Protein AF-0000000069063493 (afdb_homodimer)

Radius of gyration: 26.09 Å; Cα contacts (8 Å, |Δi|>4): 692; chains: 2; bounding box: 60×79×57 Å

Structure (mmCIF, N/CA/C/O backbone):
data_AF-0000000069063493-model_v1
#
loop_
_entity.id
_entity.type
_entity.pdbx_description
1 polymer 'Uncharacterized protein'
#
loop_
_atom_site.group_PDB
_atom_site.id
_atom_site.type_symbol
_atom_site.label_atom_id
_atom_site.label_alt_id
_atom_site.label_comp_id
_atom_site.label_asym_id
_atom_site.label_entity_id
_atom_site.label_seq_id
_atom_site.pdbx_PDB_ins_code
_atom_site.Cartn_x
_atom_site.Cartn_y
_atom_site.Cartn_z
_atom_site.occupancy
_atom_site.B_iso_or_equiv
_atom_site.auth_seq_id
_atom_site.auth_comp_id
_atom_site.auth_asym_id
_atom_site.auth_atom_id
_atom_site.pdbx_PDB_model_num
ATOM 1 N N . MET A 1 1 ? 38.938 40.188 17.812 1 35 1 MET A N 1
ATOM 2 C CA . MET A 1 1 ? 37.75 40.531 17.031 1 35 1 MET A CA 1
ATOM 3 C C . MET A 1 1 ? 36.688 39.469 17.188 1 35 1 MET A C 1
ATOM 5 O O . MET A 1 1 ? 36.875 38.312 16.844 1 35 1 MET A O 1
ATOM 9 N N . LEU A 1 2 ? 35.719 39.688 18.172 1 33.03 2 LEU A N 1
ATOM 10 C CA . LEU A 1 2 ? 34.594 38.875 18.656 1 33.03 2 LEU A CA 1
ATOM 11 C C . LEU A 1 2 ? 33.531 38.688 17.578 1 33.03 2 LEU A C 1
ATOM 13 O O . LEU A 1 2 ? 32.906 39.656 17.156 1 33.03 2 LEU A O 1
ATOM 17 N N . LEU A 1 3 ? 33.688 37.75 16.641 1 34.69 3 LEU A N 1
ATOM 18 C CA . LEU A 1 3 ? 32.688 37.406 15.641 1 34.69 3 LEU A CA 1
ATOM 19 C C . LEU A 1 3 ? 31.344 37.094 16.297 1 34.69 3 LEU A C 1
ATOM 21 O O . LEU A 1 3 ? 31.219 36.094 17.016 1 34.69 3 LEU A O 1
ATOM 25 N N . LEU A 1 4 ? 30.625 38.156 16.656 1 36.97 4 LEU A N 1
ATOM 26 C CA . LEU A 1 4 ? 29.25 38.031 17.094 1 36.97 4 LEU A CA 1
ATOM 27 C C . LEU A 1 4 ? 28.391 37.375 16.016 1 36.97 4 LEU A C 1
ATOM 29 O O . LEU A 1 4 ? 28.203 37.938 14.938 1 36.97 4 LEU A O 1
ATOM 33 N N . ALA A 1 5 ? 28.359 36.062 15.961 1 37.31 5 ALA A N 1
ATOM 34 C CA . ALA A 1 5 ? 27.406 35.281 15.164 1 37.31 5 ALA A CA 1
ATOM 35 C C . ALA A 1 5 ? 25.969 35.719 15.461 1 37.31 5 ALA A C 1
ATOM 37 O O . ALA A 1 5 ? 25.469 35.5 16.562 1 37.31 5 ALA A O 1
ATOM 38 N N . PHE A 1 6 ? 25.484 36.719 14.75 1 33.81 6 PHE A N 1
ATOM 39 C CA . PHE A 1 6 ? 24.078 37.062 14.758 1 33.81 6 PHE A CA 1
ATOM 40 C C . PHE A 1 6 ? 23.219 35.906 14.281 1 33.81 6 PHE A C 1
ATOM 42 O O . PHE A 1 6 ? 23.297 35.5 13.125 1 33.81 6 PHE A O 1
ATOM 49 N N . VAL A 1 7 ? 22.844 35.062 15.164 1 34.62 7 VAL A N 1
ATOM 50 C CA . VAL A 1 7 ? 21.781 34.094 14.922 1 34.62 7 VAL A CA 1
ATOM 51 C C . VAL A 1 7 ? 20.484 34.844 14.57 1 34.62 7 VAL A C 1
ATOM 53 O O . VAL A 1 7 ? 19.922 35.531 15.414 1 34.62 7 VAL A O 1
ATOM 56 N N . VAL A 1 8 ? 20.375 35.312 13.344 1 33.19 8 VAL A N 1
ATOM 57 C CA . VAL A 1 8 ? 19.094 35.812 12.875 1 33.19 8 VAL A CA 1
ATOM 58 C C . VAL A 1 8 ? 18 34.812 13.164 1 33.19 8 VAL A C 1
ATOM 60 O O . VAL A 1 8 ? 18.016 33.688 12.625 1 33.19 8 VAL A O 1
ATOM 63 N N . GLY A 1 9 ? 17.5 34.781 14.312 1 32.5 9 GLY A N 1
ATOM 64 C CA . GLY A 1 9 ? 16.25 34.094 14.531 1 32.5 9 GLY A CA 1
ATOM 65 C C . GLY A 1 9 ? 15.227 34.312 13.43 1 32.5 9 GLY A C 1
ATOM 66 O O . GLY A 1 9 ? 14.859 35.438 13.148 1 32.5 9 GLY A O 1
ATOM 67 N N . PHE A 1 10 ? 15.344 33.594 12.344 1 37.69 10 PHE A N 1
ATOM 68 C CA . PHE A 1 10 ? 14.219 33.594 11.414 1 37.69 10 PHE A CA 1
ATOM 69 C C . PHE A 1 10 ? 12.898 33.656 12.172 1 37.69 10 PHE A C 1
ATOM 71 O O . PHE A 1 10 ? 12.523 32.719 12.883 1 37.69 10 PHE A O 1
ATOM 78 N N . ALA A 1 11 ? 12.539 34.844 12.586 1 37.94 11 ALA A N 1
ATOM 79 C CA . ALA A 1 11 ? 11.188 35.062 13.086 1 37.94 11 ALA A CA 1
ATOM 80 C C . ALA A 1 11 ? 10.141 34.531 12.109 1 37.94 11 ALA A C 1
ATOM 82 O O . ALA A 1 11 ? 9.906 35.125 11.055 1 37.94 11 ALA A O 1
ATOM 83 N N . ALA A 1 12 ? 10.016 33.312 11.891 1 44.34 12 ALA A N 1
ATOM 84 C CA . ALA A 1 12 ? 8.789 32.844 11.242 1 44.34 12 ALA A CA 1
ATOM 85 C C . ALA A 1 12 ? 7.574 33.625 11.75 1 44.34 12 ALA A C 1
ATOM 87 O O . ALA A 1 12 ? 7.305 33.656 12.953 1 44.34 12 ALA A O 1
ATOM 88 N N . VAL A 1 13 ? 7.277 34.781 11.227 1 45.31 13 VAL A N 1
ATOM 89 C CA . VAL A 1 13 ? 6.02 35.469 11.516 1 45.31 13 VAL A CA 1
ATOM 90 C C . VAL A 1 13 ? 4.91 34.438 11.742 1 45.31 13 VAL A C 1
ATOM 92 O O . VAL A 1 13 ? 4.461 33.781 10.797 1 45.31 13 VAL A O 1
ATOM 95 N N . SER A 1 14 ? 5.016 33.625 12.773 1 55.97 14 SER A N 1
ATOM 96 C CA . SER A 1 14 ? 3.914 32.75 13.203 1 55.97 14 SER A CA 1
ATOM 97 C C . SER A 1 14 ? 2.652 33.562 13.469 1 55.97 14 SER A C 1
ATOM 99 O O . SER A 1 14 ? 2.66 34.469 14.305 1 55.97 14 SER A O 1
ATOM 101 N N . ALA A 1 15 ? 1.809 33.906 12.414 1 64.81 15 ALA A N 1
ATOM 102 C CA . ALA A 1 15 ? 0.524 34.562 12.711 1 64.81 15 ALA A CA 1
ATOM 103 C C . ALA A 1 15 ? -0.096 33.969 13.969 1 64.81 15 ALA A C 1
ATOM 105 O O . ALA A 1 15 ? -0.149 32.75 14.133 1 64.81 15 ALA A O 1
ATOM 106 N N . GLU A 1 16 ? -0.109 34.812 14.977 1 78.75 16 GLU A N 1
ATOM 107 C CA . GLU A 1 16 ? -0.786 34.406 16.203 1 78.75 16 GLU A CA 1
ATOM 108 C C . GLU A 1 16 ? -2.279 34.719 16.141 1 78.75 16 GLU A C 1
ATOM 110 O O . GLU A 1 16 ? -2.68 35.812 15.766 1 78.75 16 GLU A O 1
ATOM 115 N N . PRO A 1 17 ? -3.029 33.656 16.375 1 87.69 17 PRO A N 1
ATOM 116 C CA . PRO A 1 17 ? -4.477 33.906 16.344 1 87.69 17 PRO A CA 1
ATOM 117 C C . PRO A 1 17 ? -4.922 35 17.312 1 87.69 17 PRO A C 1
ATOM 119 O O . PRO A 1 17 ? -4.211 35.281 18.281 1 87.69 17 PRO A O 1
ATOM 122 N N . SER A 1 18 ? -5.961 35.625 17.031 1 91.38 18 SER A N 1
ATOM 123 C CA . SER A 1 18 ? -6.566 36.625 17.922 1 91.38 18 SER A CA 1
ATOM 124 C C . SER A 1 18 ? -6.926 36 19.266 1 91.38 18 SER A C 1
ATOM 126 O O . SER A 1 18 ? -6.938 34.781 19.406 1 91.38 18 SER A O 1
ATOM 128 N N . GLN A 1 19 ? -7.234 36.844 20.266 1 93.19 19 GLN A N 1
ATOM 129 C CA . GLN A 1 19 ? -7.637 36.344 21.578 1 93.19 19 GLN A CA 1
ATOM 130 C C . GLN A 1 19 ? -8.93 35.531 21.5 1 93.19 19 GLN A C 1
ATOM 132 O O . GLN A 1 19 ? -9.07 34.531 22.172 1 93.19 19 GLN A O 1
ATOM 137 N N . ILE A 1 20 ? -9.82 35.969 20.672 1 94.94 20 ILE A N 1
ATOM 138 C CA . ILE A 1 20 ? -11.094 35.281 20.469 1 94.94 20 ILE A CA 1
ATOM 139 C C . ILE A 1 20 ? -10.836 33.875 19.922 1 94.94 20 ILE A C 1
ATOM 141 O O . ILE A 1 20 ? -11.43 32.906 20.406 1 94.94 20 ILE A O 1
ATOM 145 N N . CYS A 1 21 ? -9.961 33.781 19.062 1 96.94 21 CYS A N 1
ATOM 146 C CA . CYS A 1 21 ? -9.656 32.469 18.453 1 96.94 21 CYS A CA 1
ATOM 147 C C . CYS A 1 21 ? -8.914 31.578 19.422 1 96.94 21 CYS A C 1
ATOM 149 O O . CYS A 1 21 ? -9.164 30.375 19.484 1 96.94 21 CYS A O 1
ATOM 151 N N . ARG A 1 22 ? -8.062 32.156 20.219 1 96 22 ARG A N 1
ATOM 152 C CA . ARG A 1 22 ? -7.355 31.359 21.234 1 96 22 ARG A CA 1
ATOM 153 C C . ARG A 1 22 ? -8.328 30.75 22.234 1 96 22 ARG A C 1
ATOM 155 O O . ARG A 1 22 ? -8.188 29.578 22.594 1 96 22 ARG A O 1
ATOM 162 N N . GLU A 1 23 ? -9.258 31.531 22.641 1 96.31 23 GLU A N 1
ATOM 163 C CA . GLU A 1 23 ? -10.266 31.047 23.578 1 96.31 23 GLU A CA 1
ATOM 164 C C . GLU A 1 23 ? -11.141 29.969 22.953 1 96.31 23 GLU A C 1
ATOM 166 O O . GLU A 1 23 ? -11.445 28.969 23.594 1 96.31 23 GLU A O 1
ATOM 171 N N . ALA A 1 24 ? -11.492 30.141 21.703 1 97.62 24 ALA A N 1
ATOM 172 C CA . ALA A 1 24 ? -12.297 29.172 20.984 1 97.62 24 ALA A CA 1
ATOM 173 C C . ALA A 1 24 ? -11.555 27.844 20.844 1 97.62 24 ALA A C 1
ATOM 175 O O . ALA A 1 24 ? -12.141 26.766 21.016 1 97.62 24 ALA A O 1
ATOM 176 N N . PHE A 1 25 ? -10.273 27.953 20.547 1 97.69 25 PHE A N 1
ATOM 177 C CA . PHE A 1 25 ? -9.453 26.75 20.391 1 97.69 25 PHE A CA 1
ATOM 178 C C . PHE A 1 25 ? -9.359 25.984 21.719 1 97.69 25 PHE A C 1
ATOM 180 O O . PHE A 1 25 ? -9.508 24.766 21.734 1 97.69 25 PHE A O 1
ATOM 187 N N . TYR A 1 26 ? -9.141 26.734 22.75 1 96.19 26 TYR A N 1
ATOM 188 C CA . TYR A 1 26 ? -9.055 26.125 24.078 1 96.19 26 TYR A CA 1
ATOM 189 C C . TYR A 1 26 ? -10.352 25.406 24.422 1 96.19 26 TYR A C 1
ATOM 191 O O . TYR A 1 26 ? -10.32 24.266 24.875 1 96.19 26 TYR A O 1
ATOM 199 N N . LYS A 1 27 ? -11.445 26 24.172 1 95.62 27 LYS A N 1
ATOM 200 C CA . LYS A 1 27 ? -12.75 25.438 24.484 1 95.62 27 LYS A CA 1
ATOM 201 C C . LYS A 1 27 ? -13.016 24.172 23.672 1 95.62 27 LYS A C 1
ATOM 203 O O . LYS A 1 27 ? -13.703 23.25 24.141 1 95.62 27 LYS A O 1
ATOM 208 N N . SER A 1 28 ? -12.453 24.125 22.5 1 96.94 28 SER A N 1
ATOM 209 C CA . SER A 1 28 ? -12.688 22.984 21.609 1 96.94 28 SER A CA 1
ATOM 210 C C . SER A 1 28 ? -11.688 21.859 21.875 1 96.94 28 SER A C 1
ATOM 212 O O . SER A 1 28 ? -11.719 20.828 21.188 1 96.94 28 SER A O 1
ATOM 214 N N . GLY A 1 29 ? -10.719 22.109 22.766 1 97 29 GLY A N 1
ATOM 215 C CA . GLY A 1 29 ? -9.797 21.062 23.172 1 97 29 GLY A CA 1
ATOM 216 C C . GLY A 1 29 ? -8.602 20.922 22.25 1 97 29 GLY A C 1
ATOM 217 O O . GLY A 1 29 ? -7.93 19.891 22.234 1 97 29 GLY A O 1
ATOM 218 N N . LEU A 1 30 ? -8.375 21.938 21.438 1 98.19 30 LEU A N 1
ATOM 219 C CA . LEU A 1 30 ? -7.211 21.891 20.562 1 98.19 30 LEU A CA 1
ATOM 220 C C . LEU A 1 30 ? -5.918 21.984 21.359 1 98.19 30 LEU A C 1
ATOM 222 O O . LEU A 1 30 ? -5.863 22.688 22.375 1 98.19 30 LEU A O 1
ATOM 226 N N . SER A 1 31 ? -4.965 21.297 20.891 1 97.06 31 SER A N 1
ATOM 227 C CA . SER A 1 31 ? -3.65 21.359 21.516 1 97.06 31 SER A CA 1
ATOM 228 C C . SER A 1 31 ? -2.961 22.688 21.234 1 97.06 31 SER A C 1
ATOM 230 O O . SER A 1 31 ? -3.398 23.453 20.359 1 97.06 31 SER A O 1
ATOM 232 N N . THR A 1 32 ? -1.805 22.922 21.953 1 93.81 32 THR A N 1
ATOM 233 C CA . THR A 1 32 ? -1.062 24.156 21.781 1 93.81 32 THR A CA 1
ATOM 234 C C . THR A 1 32 ? -0.33 24.188 20.438 1 93.81 32 THR A C 1
ATOM 236 O O . THR A 1 32 ? -0.054 25.25 19.891 1 93.81 32 THR A O 1
ATOM 239 N N . ASN A 1 33 ? -0.008 23.031 19.953 1 93.62 33 ASN A N 1
ATOM 240 C CA . ASN A 1 33 ? 0.68 22.953 18.672 1 93.62 33 ASN A CA 1
ATOM 241 C C . ASN A 1 33 ? -0.265 22.5 17.547 1 93.62 33 ASN A C 1
ATOM 243 O O . ASN A 1 33 ? 0.131 21.75 16.656 1 93.62 33 ASN A O 1
ATOM 247 N N . TYR A 1 34 ? -1.553 22.984 17.578 1 95.94 34 TYR A N 1
ATOM 248 C CA . TYR A 1 34 ? -2.592 22.578 16.641 1 95.94 34 TYR A CA 1
ATOM 249 C C . TYR A 1 34 ? -2.174 22.859 15.211 1 95.94 34 TYR A C 1
ATOM 251 O O . TYR A 1 34 ? -2.508 22.109 14.297 1 95.94 34 TYR A O 1
ATOM 259 N N . ASN A 1 35 ? -1.513 23.953 14.992 1 94.56 35 ASN A N 1
ATOM 260 C CA . ASN A 1 35 ? -1.117 24.297 13.633 1 94.56 35 ASN A CA 1
ATOM 261 C C . ASN A 1 35 ? -0.173 23.266 13.039 1 94.56 35 ASN A C 1
ATOM 263 O O . ASN A 1 35 ? -0.321 22.875 11.875 1 94.56 35 ASN A O 1
ATOM 267 N N . GLU A 1 36 ? 0.731 22.719 13.852 1 92.56 36 GLU A N 1
ATOM 268 C CA . GLU A 1 36 ? 1.659 21.672 13.43 1 92.56 36 GLU A CA 1
ATOM 269 C C . GLU A 1 36 ? 0.93 20.359 13.172 1 92.56 36 GLU A C 1
ATOM 271 O O . GLU A 1 36 ? 1.123 19.734 12.133 1 92.56 36 GLU A O 1
ATOM 276 N N . THR A 1 37 ? 0.041 19.938 14.109 1 94.94 37 THR A N 1
ATOM 277 C CA . THR A 1 37 ? -0.648 18.656 14.008 1 94.94 37 THR A CA 1
ATOM 278 C C . THR A 1 37 ? -1.627 18.672 12.836 1 94.94 37 THR A C 1
ATOM 280 O O . THR A 1 37 ? -1.717 17.688 12.094 1 94.94 37 THR A O 1
ATOM 283 N N . ILE A 1 38 ? -2.236 19.766 12.602 1 97.06 38 ILE A N 1
ATOM 284 C CA . ILE A 1 38 ? -3.172 19.891 11.492 1 97.06 38 ILE A CA 1
ATOM 285 C C . ILE A 1 38 ? -2.402 19.922 10.172 1 97.06 38 ILE A C 1
ATOM 287 O O . ILE A 1 38 ? -2.766 19.25 9.211 1 97.06 38 ILE A O 1
ATOM 291 N N . ALA A 1 39 ? -1.322 20.641 10.148 1 95.31 39 ALA A N 1
ATOM 292 C CA . ALA A 1 39 ? -0.501 20.703 8.945 1 95.31 39 ALA A CA 1
ATOM 293 C C . ALA A 1 39 ? 0.005 19.312 8.562 1 95.31 39 ALA A C 1
ATOM 295 O O . ALA A 1 39 ? -0.009 18.938 7.383 1 95.31 39 ALA A O 1
ATOM 296 N N . HIS A 1 40 ? 0.405 18.594 9.516 1 94.56 40 HIS A N 1
ATOM 297 C CA . HIS A 1 40 ? 0.868 17.234 9.258 1 94.56 40 HIS A CA 1
ATOM 298 C C . HIS A 1 40 ? -0.226 16.391 8.602 1 94.56 40 HIS A C 1
ATOM 300 O O . HIS A 1 40 ? 0.04 15.641 7.66 1 94.56 40 HIS A O 1
ATOM 306 N N . ALA A 1 41 ? -1.438 16.594 9.039 1 96.94 41 ALA A N 1
ATOM 307 C CA . ALA A 1 41 ? -2.557 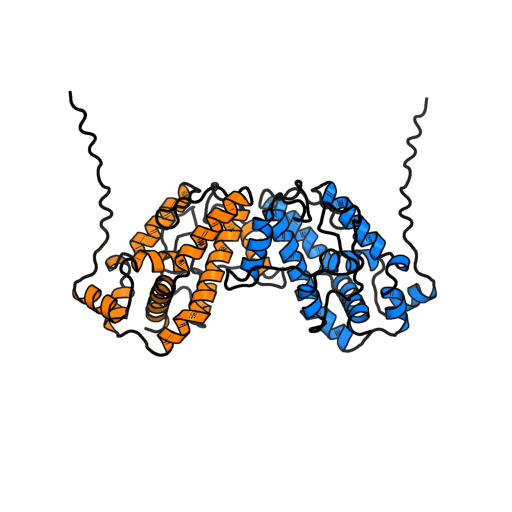15.773 8.578 1 96.94 41 ALA A CA 1
ATOM 308 C C . ALA A 1 41 ? -2.986 16.172 7.168 1 96.94 41 ALA A C 1
ATOM 310 O O . ALA A 1 41 ? -3.52 15.359 6.414 1 96.94 41 ALA A O 1
ATOM 311 N N . VAL A 1 42 ? -2.707 17.438 6.805 1 97.56 42 VAL A N 1
ATOM 312 C CA . VAL A 1 42 ? -3.414 17.859 5.598 1 97.56 42 VAL A CA 1
ATOM 313 C C . VAL A 1 42 ? -2.406 18.219 4.504 1 97.56 42 VAL A C 1
ATOM 315 O O . VAL A 1 42 ? -2.783 18.438 3.352 1 97.56 42 VAL A O 1
ATOM 318 N N . HIS A 1 43 ? -1.102 18.219 4.77 1 95.19 43 HIS A N 1
ATOM 319 C CA . HIS A 1 43 ? -0.126 18.766 3.828 1 95.19 43 HIS A CA 1
ATOM 320 C C . HIS A 1 43 ? -0.146 17.984 2.516 1 95.19 43 HIS A C 1
ATOM 322 O O . HIS A 1 43 ? 0.25 18.516 1.473 1 95.19 43 HIS A O 1
ATOM 328 N N . SER A 1 44 ? -0.625 16.766 2.555 1 95.19 44 SER A N 1
ATOM 329 C CA . SER A 1 44 ? -0.698 15.953 1.342 1 95.19 44 SER A CA 1
ATOM 330 C C . SER A 1 44 ? -2.119 15.461 1.091 1 95.19 44 SER A C 1
ATOM 332 O O . SER A 1 44 ? -2.318 14.422 0.453 1 95.19 44 SER A O 1
ATOM 334 N N . MET A 1 45 ? -3.066 16.156 1.691 1 97.69 45 MET A N 1
ATOM 335 C CA . MET A 1 45 ? -4.473 15.797 1.517 1 97.69 45 MET A CA 1
ATOM 336 C C . MET A 1 45 ? -4.879 15.883 0.05 1 97.69 45 MET A C 1
ATOM 338 O O . MET A 1 45 ? -4.477 16.812 -0.656 1 97.69 45 MET A O 1
ATOM 342 N N . SER A 1 46 ? -5.613 14.922 -0.426 1 97.56 46 SER A N 1
ATOM 343 C CA . SER A 1 46 ? -6.25 14.914 -1.74 1 97.56 46 SER A CA 1
ATOM 344 C C . SER A 1 46 ? -7.77 14.883 -1.621 1 97.56 46 SER A C 1
ATOM 346 O O . SER A 1 46 ? -8.305 14.664 -0.535 1 97.56 46 SER A O 1
ATOM 348 N N . VAL A 1 47 ? -8.344 15.117 -2.756 1 98.5 47 VAL A N 1
ATOM 349 C CA . VAL A 1 47 ? -9.797 15.016 -2.789 1 98.5 47 VAL A CA 1
ATOM 350 C C . VAL A 1 47 ? -10.227 13.617 -2.354 1 98.5 47 VAL A C 1
ATOM 352 O O . VAL A 1 47 ? -11.188 13.461 -1.593 1 98.5 47 VAL A O 1
ATOM 355 N N . GLU A 1 48 ? -9.547 12.602 -2.803 1 97.81 48 GLU A N 1
ATOM 356 C CA . GLU A 1 48 ? -9.852 11.211 -2.459 1 97.81 48 GLU A CA 1
ATOM 357 C C . GLU A 1 48 ? -9.711 10.969 -0.959 1 97.81 48 GLU A C 1
ATOM 359 O O . GLU A 1 48 ? -10.547 10.297 -0.351 1 97.81 48 GLU A O 1
ATOM 364 N N . GLY A 1 49 ? -8.641 11.562 -0.36 1 97.81 49 GLY A N 1
ATOM 365 C CA . GLY A 1 49 ? -8.492 11.477 1.084 1 97.81 49 GLY A CA 1
ATOM 366 C C . GLY A 1 49 ? -9.578 12.219 1.839 1 97.81 49 GLY A C 1
ATOM 367 O O . GLY A 1 49 ? -10.109 11.719 2.83 1 97.81 49 GLY A O 1
ATOM 368 N N . LEU A 1 50 ? -9.906 13.359 1.299 1 98.56 50 LEU A N 1
ATOM 369 C CA . LEU A 1 50 ? -10.906 14.219 1.924 1 98.56 50 LEU A CA 1
ATOM 370 C C . LEU A 1 50 ? -12.281 13.555 1.906 1 98.56 50 LEU A C 1
ATOM 372 O O . LEU A 1 50 ? -13.102 13.789 2.797 1 98.56 50 LEU A O 1
ATOM 376 N N . ARG A 1 51 ? -12.539 12.68 1.012 1 98 51 ARG A N 1
ATOM 377 C CA . ARG A 1 51 ? -13.836 12.031 0.839 1 98 51 ARG A CA 1
ATOM 378 C C . ARG A 1 51 ? -14.094 11.031 1.955 1 98 51 ARG A C 1
ATOM 380 O O . ARG A 1 51 ? -15.227 10.57 2.133 1 98 51 ARG A O 1
ATOM 387 N N . LEU A 1 52 ? -13.094 10.656 2.697 1 97.75 52 LEU A N 1
ATOM 388 C CA . LEU A 1 52 ? -13.312 9.883 3.912 1 97.75 52 LEU A CA 1
ATOM 389 C C . LEU A 1 52 ? -14.195 10.641 4.895 1 97.75 52 LEU A C 1
ATOM 391 O O . LEU A 1 52 ? -14.945 10.039 5.664 1 97.75 52 LEU A O 1
ATOM 395 N N . PHE A 1 53 ? -14.117 11.93 4.812 1 98.19 53 PHE A N 1
ATOM 396 C CA . PHE A 1 53 ? -14.766 12.773 5.809 1 98.19 53 PHE A CA 1
ATOM 397 C C . PHE A 1 53 ? -15.969 13.492 5.211 1 98.19 53 PHE A C 1
ATOM 399 O O . PHE A 1 53 ? -16.891 13.867 5.934 1 98.19 53 PHE A O 1
ATOM 406 N N . ASP A 1 54 ? -15.914 13.758 3.928 1 97.56 54 ASP A N 1
ATOM 407 C CA . ASP A 1 54 ? -16.984 14.359 3.135 1 97.56 54 ASP A CA 1
ATOM 408 C C . ASP A 1 54 ? -17.094 13.688 1.765 1 97.56 54 ASP A C 1
ATOM 410 O O . ASP A 1 54 ? -16.375 14.055 0.831 1 97.56 54 ASP A O 1
ATOM 414 N N . PRO A 1 55 ? -18.031 12.789 1.58 1 96.62 55 PRO A N 1
ATOM 415 C CA . PRO A 1 55 ? -18.141 12.031 0.329 1 96.62 55 PRO A CA 1
ATOM 416 C C . PRO A 1 55 ? -18.359 12.938 -0.887 1 96.62 55 PRO A C 1
ATOM 418 O O . PRO A 1 55 ? -18.125 12.508 -2.021 1 96.62 55 PRO A O 1
ATOM 421 N N . MET A 1 56 ? -18.688 14.195 -0.707 1 97.06 56 MET A N 1
ATOM 422 C CA . MET A 1 56 ? -18.969 15.102 -1.814 1 97.06 56 MET A CA 1
ATOM 423 C C . MET A 1 56 ? -17.812 16.062 -2.043 1 97.06 56 MET A C 1
ATOM 425 O O . MET A 1 56 ? -17.922 17.016 -2.822 1 97.06 56 MET A O 1
ATOM 429 N N . ALA A 1 57 ? -16.75 15.812 -1.36 1 97.62 57 ALA A N 1
ATOM 430 C CA . ALA A 1 57 ? -15.586 16.688 -1.474 1 97.62 57 ALA A CA 1
ATOM 431 C C . ALA A 1 57 ? -15.133 16.812 -2.926 1 97.62 57 ALA A C 1
ATOM 433 O O . ALA A 1 57 ? -15.18 15.852 -3.686 1 97.62 57 ALA A O 1
ATOM 434 N N . SER A 1 58 ? -14.742 17.969 -3.336 1 97.31 58 SER A N 1
ATOM 435 C CA . SER A 1 58 ? -14.188 18.297 -4.648 1 97.31 58 SER A CA 1
ATOM 436 C C . SER A 1 58 ? -12.992 19.219 -4.527 1 97.31 58 SER A C 1
ATOM 438 O O . SER A 1 58 ? -12.555 19.547 -3.418 1 97.31 58 SER A O 1
ATOM 440 N N . GLU A 1 59 ? -12.469 19.625 -5.641 1 96.88 59 GLU A N 1
ATOM 441 C CA . GLU A 1 59 ? -11.32 20.516 -5.625 1 96.88 59 GLU A CA 1
ATOM 442 C C . GLU A 1 59 ? -11.719 21.922 -5.168 1 96.88 59 GLU A C 1
ATOM 444 O O . GLU A 1 59 ? -10.859 22.766 -4.922 1 96.88 59 GLU A O 1
ATOM 449 N N . GLN A 1 60 ? -13.016 22.141 -5.027 1 95.94 60 GLN A N 1
ATOM 450 C CA . GLN A 1 60 ? -13.492 23.406 -4.48 1 95.94 60 GLN A CA 1
ATOM 451 C C . GLN A 1 60 ? -13.43 23.406 -2.955 1 95.94 60 GLN A C 1
ATOM 453 O O . GLN A 1 60 ? -14.266 24.016 -2.297 1 95.94 60 GLN A O 1
ATOM 458 N N . ASN A 1 61 ? -12.469 22.859 -2.451 1 96.25 61 ASN A N 1
ATOM 459 C CA . ASN A 1 61 ? -12.211 22.906 -1.015 1 96.25 61 ASN A CA 1
ATOM 460 C C . ASN A 1 61 ? -11.219 24 -0.656 1 96.25 61 ASN A C 1
ATOM 462 O O . ASN A 1 61 ? -10.797 24.781 -1.522 1 96.25 61 ASN A O 1
ATOM 466 N N . LYS A 1 62 ? -10.891 24.281 0.517 1 95.31 62 LYS A N 1
ATOM 467 C CA . LYS A 1 62 ? -10.023 25.375 0.936 1 95.31 62 LYS A CA 1
ATOM 468 C C . LYS A 1 62 ? -8.945 24.891 1.891 1 95.31 62 LYS A C 1
ATOM 470 O O . LYS A 1 62 ? -8.547 25.609 2.812 1 95.31 62 LYS A O 1
ATOM 475 N N . ILE A 1 63 ? -8.508 23.656 1.689 1 98.06 63 ILE A N 1
ATOM 476 C CA . ILE A 1 63 ? -7.484 23.062 2.543 1 98.06 63 ILE A CA 1
ATOM 477 C C . ILE A 1 63 ? -6.102 23.297 1.943 1 98.06 63 ILE A C 1
ATOM 479 O O . ILE A 1 63 ? -5.797 22.828 0.849 1 98.06 63 ILE A O 1
ATOM 483 N N . PRO A 1 64 ? -5.273 24 2.637 1 98.06 64 PRO A N 1
ATOM 484 C CA . PRO A 1 64 ? -3.932 24.219 2.084 1 98.06 64 PRO A CA 1
ATOM 485 C C . PRO A 1 64 ? -3.107 22.922 2.045 1 98.06 64 PRO A C 1
ATOM 487 O O . PRO A 1 64 ? -3.064 22.188 3.031 1 98.06 64 PRO A O 1
ATOM 490 N N . THR A 1 65 ? -2.504 22.656 0.934 1 96.69 65 THR A N 1
ATOM 491 C CA . THR A 1 65 ? -1.654 21.469 0.763 1 96.69 65 THR A CA 1
ATOM 492 C C . THR A 1 65 ? -0.359 21.844 0.045 1 96.69 65 THR A C 1
ATOM 494 O O . THR A 1 65 ? -0.278 22.891 -0.601 1 96.69 65 THR A O 1
ATOM 497 N N . VAL A 1 66 ? 0.625 21 0.199 1 93.5 66 VAL A N 1
ATOM 498 C CA . VAL A 1 66 ? 1.87 21.172 -0.541 1 93.5 66 VAL A CA 1
ATOM 499 C C . VAL A 1 66 ? 1.619 20.969 -2.033 1 93.5 66 VAL A C 1
ATOM 501 O O . VAL A 1 66 ? 0.945 20.016 -2.43 1 93.5 66 VAL A O 1
ATOM 504 N N . ASN A 1 67 ? 2.139 21.906 -2.822 1 93.56 67 ASN A N 1
ATOM 505 C CA . ASN A 1 67 ? 2.074 21.781 -4.273 1 93.56 67 ASN A CA 1
ATOM 506 C C . ASN A 1 67 ? 3.053 20.734 -4.789 1 93.56 67 ASN A C 1
ATOM 508 O O . ASN A 1 67 ? 4.266 20.891 -4.645 1 93.56 67 ASN A O 1
ATOM 512 N N . GLN A 1 68 ? 2.496 19.75 -5.41 1 87.25 68 GLN A N 1
ATOM 513 C CA . GLN A 1 68 ? 3.336 18.641 -5.859 1 87.25 68 GLN A CA 1
ATOM 514 C C . GLN A 1 68 ? 3.887 18.906 -7.258 1 87.25 68 GLN A C 1
ATOM 516 O O . GLN A 1 68 ? 4.676 18.109 -7.777 1 87.25 68 GLN A O 1
ATOM 521 N N . ASP A 1 69 ? 3.375 19.938 -7.871 1 88.75 69 ASP A N 1
ATOM 522 C CA . ASP A 1 69 ? 3.93 20.359 -9.156 1 88.75 69 ASP A CA 1
ATOM 523 C C . ASP A 1 69 ? 5.148 21.266 -8.961 1 88.75 69 ASP A C 1
ATOM 525 O O . ASP A 1 69 ? 5.008 22.469 -8.797 1 88.75 69 ASP A O 1
ATOM 529 N N . LEU A 1 70 ? 6.312 20.734 -9.125 1 84.62 70 LEU A N 1
ATOM 530 C CA . LEU A 1 70 ? 7.559 21.422 -8.797 1 84.62 70 LEU A CA 1
ATOM 531 C C . LEU A 1 70 ? 7.945 22.391 -9.906 1 84.62 70 LEU A C 1
ATOM 533 O O . LEU A 1 70 ? 8.883 23.188 -9.742 1 84.62 70 LEU A O 1
ATOM 537 N N . SER A 1 71 ? 7.258 22.328 -11.008 1 85.94 71 SER A N 1
ATOM 538 C CA . SER A 1 71 ? 7.531 23.281 -12.07 1 85.94 71 SER A CA 1
ATOM 539 C C . SER A 1 71 ? 6.922 24.641 -11.75 1 85.94 71 SER A C 1
ATOM 541 O O . SER A 1 71 ? 7.254 25.641 -12.398 1 85.94 71 SER A O 1
ATOM 543 N N . GLN A 1 72 ? 6.078 24.672 -10.734 1 89.06 72 GLN A N 1
ATOM 544 C CA . GLN A 1 72 ? 5.422 25.906 -10.328 1 89.06 72 GLN A CA 1
ATOM 545 C C . GLN A 1 72 ? 6.168 26.562 -9.18 1 89.06 72 GLN A C 1
ATOM 547 O O . GLN A 1 72 ? 6.766 25.891 -8.344 1 89.06 72 GLN A O 1
ATOM 552 N N . ASP A 1 73 ? 5.992 27.844 -9.086 1 89 73 ASP A N 1
ATOM 553 C CA . ASP A 1 73 ? 6.637 28.609 -8.016 1 89 73 ASP A CA 1
ATOM 554 C C . ASP A 1 73 ? 5.852 28.5 -6.715 1 89 73 ASP A C 1
ATOM 556 O O . ASP A 1 73 ? 6.43 28.578 -5.625 1 89 73 ASP A O 1
ATOM 560 N N . GLN A 1 74 ? 4.57 28.359 -6.918 1 92.81 74 GLN A N 1
ATOM 561 C CA . GLN A 1 74 ? 3.713 28.266 -5.742 1 92.81 74 GLN A CA 1
ATOM 562 C C . GLN A 1 74 ? 3.971 26.969 -4.973 1 92.81 74 GLN A C 1
ATOM 564 O O . GLN A 1 74 ? 3.744 25.875 -5.492 1 92.81 74 GLN A O 1
ATOM 569 N N . LYS A 1 75 ? 4.289 27.094 -3.693 1 91.06 75 LYS A N 1
ATOM 570 C CA . LYS A 1 75 ? 4.676 25.922 -2.902 1 91.06 75 LYS A CA 1
ATOM 571 C C . LYS A 1 75 ? 3.465 25.312 -2.205 1 91.06 75 LYS A C 1
ATOM 573 O O . LYS A 1 75 ? 3.455 24.109 -1.91 1 91.06 75 LYS A O 1
ATOM 578 N N . VAL A 1 76 ? 2.539 26.172 -1.95 1 95.56 76 VAL A N 1
ATOM 579 C CA . VAL A 1 76 ? 1.345 25.719 -1.243 1 95.56 76 VAL A CA 1
ATOM 580 C C . VAL A 1 76 ? 0.102 26.031 -2.072 1 95.56 76 VAL A C 1
ATOM 582 O O . VAL A 1 76 ? -0.069 27.156 -2.539 1 95.56 76 VAL A O 1
ATOM 585 N N . LEU A 1 77 ? -0.666 25.047 -2.285 1 97 77 LEU A N 1
ATOM 586 C CA . LEU A 1 77 ? -1.983 25.25 -2.879 1 97 77 LEU A CA 1
ATOM 587 C C . LEU A 1 77 ? -2.996 25.672 -1.823 1 97 77 LEU A C 1
ATOM 589 O O . LEU A 1 77 ? -2.846 25.344 -0.644 1 97 77 LEU A O 1
ATOM 593 N N . ASN A 1 78 ? -4.059 26.375 -2.27 1 97 78 ASN A N 1
ATOM 594 C CA . ASN A 1 78 ? -5.117 26.781 -1.352 1 97 78 ASN A CA 1
ATOM 595 C C . ASN A 1 78 ? -6.242 25.75 -1.309 1 97 78 ASN A C 1
ATOM 597 O O . ASN A 1 78 ? -7.344 26.047 -0.843 1 97 78 ASN A O 1
ATOM 601 N N . TYR A 1 79 ? -5.988 24.578 -1.837 1 97.75 79 TYR A N 1
ATOM 602 C CA . TYR A 1 79 ? -6.957 23.484 -1.877 1 97.75 79 TYR A CA 1
ATOM 603 C C . TYR A 1 79 ? -6.254 22.141 -1.945 1 97.75 79 TYR A C 1
ATOM 605 O O . TYR A 1 79 ? -5.055 22.062 -2.225 1 97.75 79 TYR A O 1
ATOM 613 N N . ALA A 1 80 ? -6.953 21.125 -1.576 1 98.19 80 ALA A N 1
ATOM 614 C CA . ALA A 1 80 ? -6.508 19.75 -1.809 1 98.19 80 ALA A CA 1
ATOM 615 C C . ALA A 1 80 ? -6.84 19.312 -3.229 1 98.19 80 ALA A C 1
ATOM 617 O O . ALA A 1 80 ? -8.008 19.297 -3.627 1 98.19 80 ALA A O 1
ATOM 618 N N . PRO A 1 81 ? -5.895 18.953 -3.982 1 97.19 81 PRO A N 1
ATOM 619 C CA . PRO A 1 81 ? -6.137 18.531 -5.363 1 97.19 81 PRO A CA 1
ATOM 620 C C . PRO A 1 81 ? -6.551 17.062 -5.473 1 97.19 81 PRO A C 1
ATOM 622 O O . PRO A 1 81 ? -6.488 16.328 -4.484 1 97.19 81 PRO A O 1
ATOM 625 N N . HIS A 1 82 ? -6.977 16.703 -6.715 1 96.31 82 HIS A N 1
ATOM 626 C CA . HIS A 1 82 ? -7.176 15.289 -7.004 1 96.31 82 HIS A CA 1
ATOM 627 C C . HIS A 1 82 ? -5.844 14.547 -7.082 1 96.31 82 HIS A C 1
ATOM 629 O O . HIS A 1 82 ? -4.859 15.086 -7.598 1 96.31 82 HIS A O 1
ATOM 635 N N . PHE A 1 83 ? -5.832 13.359 -6.555 1 94.19 83 PHE A N 1
ATOM 636 C CA . PHE A 1 83 ? -4.762 12.398 -6.797 1 94.19 83 PHE A CA 1
ATOM 637 C C . PHE A 1 83 ? -5.215 11.312 -7.766 1 94.19 83 PHE A C 1
ATOM 639 O O . PHE A 1 83 ? -5.633 10.234 -7.344 1 94.19 83 PHE A O 1
ATOM 646 N N . HIS A 1 84 ? -5.051 11.531 -9.031 1 92.75 84 HIS A N 1
ATOM 647 C CA . HIS A 1 84 ? -5.574 10.648 -10.062 1 92.75 84 HIS A CA 1
ATOM 648 C C . HIS A 1 84 ? -4.688 9.414 -10.234 1 92.75 84 HIS A C 1
ATOM 650 O O . HIS A 1 84 ? -3.473 9.539 -10.391 1 92.75 84 HIS A O 1
ATOM 656 N N . THR A 1 85 ? -5.289 8.352 -10.125 1 95.81 85 THR A N 1
ATOM 657 C CA . THR A 1 85 ? -4.59 7.094 -10.367 1 95.81 85 THR A CA 1
ATOM 658 C C . THR A 1 85 ? -5.172 6.379 -11.586 1 95.81 85 THR A C 1
ATOM 660 O O . THR A 1 85 ? -6.297 6.664 -12 1 95.81 85 THR A O 1
ATOM 663 N N . SER A 1 86 ? -4.359 5.527 -12.219 1 94.56 86 SER A N 1
ATOM 664 C CA . SER A 1 86 ? -4.879 4.617 -13.234 1 94.56 86 SER A CA 1
ATOM 665 C C . SER A 1 86 ? -5.777 3.551 -12.609 1 94.56 86 SER A C 1
ATOM 667 O O . SER A 1 86 ? -5.984 3.535 -11.398 1 94.56 86 SER A O 1
ATOM 669 N N . THR A 1 87 ? -6.383 2.811 -13.531 1 95.75 87 THR A N 1
ATOM 670 C CA . THR A 1 87 ? -7.223 1.707 -13.078 1 95.75 87 THR A CA 1
ATOM 671 C C . THR A 1 87 ? -6.742 0.384 -13.664 1 95.75 87 THR A C 1
ATOM 673 O O . THR A 1 87 ? -7.539 -0.535 -13.875 1 95.75 87 THR A O 1
ATOM 676 N N . ASP A 1 88 ? -5.465 0.316 -13.938 1 96.06 88 ASP A N 1
ATOM 677 C CA . ASP A 1 88 ? -4.914 -0.882 -14.562 1 96.06 88 ASP A CA 1
ATOM 678 C C . ASP A 1 88 ? -4.887 -2.051 -13.578 1 96.06 88 ASP A C 1
ATOM 680 O O . ASP A 1 88 ? -4.977 -3.213 -13.984 1 96.06 88 ASP A O 1
ATOM 684 N N . PHE A 1 89 ? -4.738 -1.749 -12.344 1 97.75 89 PHE A N 1
ATOM 685 C CA . PHE A 1 89 ? -4.719 -2.771 -11.305 1 97.75 89 PHE A CA 1
ATOM 686 C C . PHE A 1 89 ? -6.07 -2.863 -10.609 1 97.75 89 PHE A C 1
ATOM 688 O O . PHE A 1 89 ? -6.91 -1.971 -10.75 1 97.75 89 PHE A O 1
ATOM 695 N N . ALA A 1 90 ? -6.25 -3.896 -9.898 1 97.62 90 ALA A N 1
ATOM 696 C CA . ALA A 1 90 ? -7.531 -4.168 -9.258 1 97.62 90 ALA A CA 1
ATOM 697 C C . ALA A 1 90 ? -7.688 -3.354 -7.977 1 97.62 90 ALA A C 1
ATOM 699 O O . ALA A 1 90 ? -8.797 -2.945 -7.625 1 97.62 90 ALA A O 1
ATOM 700 N N . THR A 1 91 ? -6.629 -3.109 -7.266 1 97.94 91 THR A N 1
ATOM 701 C CA . THR A 1 91 ? -6.719 -2.467 -5.961 1 97.94 91 THR A CA 1
ATOM 702 C C . THR A 1 91 ? -6.285 -1.006 -6.043 1 97.94 91 THR A C 1
ATOM 704 O O . THR A 1 91 ? -5.406 -0.659 -6.836 1 97.94 91 THR A O 1
ATOM 707 N N . SER A 1 92 ? -6.859 -0.21 -5.203 1 97.44 92 SER A N 1
ATOM 708 C CA . SER A 1 92 ? -6.438 1.183 -5.086 1 97.44 92 SER A CA 1
ATOM 709 C C . SER A 1 92 ? -4.973 1.285 -4.676 1 97.44 92 SER A C 1
ATOM 711 O O . SER A 1 92 ? -4.258 2.18 -5.133 1 97.44 92 SER A O 1
ATOM 713 N N . THR A 1 93 ? -4.551 0.333 -3.836 1 98.31 93 THR A N 1
ATOM 714 C CA . THR A 1 93 ? -3.174 0.33 -3.352 1 98.31 93 THR A CA 1
ATOM 715 C C . THR A 1 93 ? -2.191 0.199 -4.512 1 98.31 93 THR A C 1
ATOM 717 O O . THR A 1 93 ? -1.272 1.01 -4.648 1 98.31 93 THR A O 1
ATOM 720 N N . MET A 1 94 ? -2.393 -0.734 -5.363 1 98.38 94 MET A N 1
ATOM 721 C CA . MET A 1 94 ? -1.473 -0.94 -6.477 1 98.38 94 MET A CA 1
ATOM 722 C C . MET A 1 94 ? -1.567 0.205 -7.48 1 98.38 94 MET A C 1
ATOM 724 O O . MET A 1 94 ? -0.568 0.583 -8.094 1 98.38 94 MET A O 1
ATOM 728 N N . ASN A 1 95 ? -2.748 0.734 -7.645 1 98.5 95 ASN A N 1
ATOM 729 C CA . ASN A 1 95 ? -2.883 1.882 -8.531 1 98.5 95 ASN A CA 1
ATOM 730 C C . ASN A 1 95 ? -2.143 3.102 -7.992 1 98.5 95 ASN A C 1
ATOM 732 O O . ASN A 1 95 ? -1.604 3.898 -8.766 1 98.5 95 ASN A O 1
ATOM 736 N N . MET A 1 96 ? -2.137 3.248 -6.699 1 97.69 96 MET A N 1
ATOM 737 C CA . MET A 1 96 ? -1.361 4.324 -6.09 1 97.69 96 MET A CA 1
ATOM 738 C C . MET A 1 96 ? 0.135 4.074 -6.254 1 97.69 96 MET A C 1
ATOM 740 O O . MET A 1 96 ? 0.887 4.992 -6.586 1 97.69 96 MET A O 1
ATOM 744 N N . ILE A 1 97 ? 0.552 2.832 -6.039 1 98.19 97 ILE A N 1
ATOM 745 C CA . ILE A 1 97 ? 1.953 2.482 -6.25 1 98.19 97 ILE A CA 1
ATOM 746 C C . ILE A 1 97 ? 2.334 2.727 -7.707 1 98.19 97 ILE A C 1
ATOM 748 O O . ILE A 1 97 ? 3.395 3.287 -7.992 1 98.19 97 ILE A O 1
ATOM 752 N N . ASP A 1 98 ? 1.464 2.361 -8.641 1 98 98 ASP A N 1
ATOM 753 C CA . ASP A 1 98 ? 1.675 2.605 -10.07 1 98 98 ASP A CA 1
ATOM 754 C C . ASP A 1 98 ? 1.862 4.098 -10.344 1 98 98 ASP A C 1
ATOM 756 O O . ASP A 1 98 ? 2.791 4.488 -11.055 1 98 98 ASP A O 1
ATOM 760 N N . LYS A 1 99 ? 1.008 4.887 -9.773 1 96.5 99 LYS A N 1
ATOM 761 C CA . LYS A 1 99 ? 1.115 6.328 -9.969 1 96.5 99 LYS A CA 1
ATOM 762 C C . LYS A 1 99 ? 2.449 6.859 -9.453 1 96.5 99 LYS A C 1
ATOM 764 O O . LYS A 1 99 ? 3.123 7.629 -10.133 1 96.5 99 LYS A O 1
ATOM 769 N N . ILE A 1 100 ? 2.84 6.453 -8.266 1 95.5 100 ILE A N 1
ATOM 770 C CA . ILE A 1 100 ? 4.078 6.914 -7.641 1 95.5 100 ILE A CA 1
ATOM 771 C C . ILE A 1 100 ? 5.27 6.516 -8.508 1 95.5 100 ILE A C 1
ATOM 773 O O . ILE A 1 100 ? 6.086 7.359 -8.883 1 95.5 100 ILE A O 1
ATOM 777 N N . LEU A 1 101 ? 5.316 5.27 -8.891 1 96.38 101 LEU A N 1
ATOM 778 C CA . LEU A 1 101 ? 6.496 4.742 -9.57 1 96.38 101 LEU A CA 1
ATOM 779 C C . LEU A 1 101 ? 6.547 5.215 -11.016 1 96.38 101 LEU A C 1
ATOM 781 O O . LEU A 1 101 ? 7.629 5.363 -11.586 1 96.38 101 LEU A O 1
ATOM 785 N N . SER A 1 102 ? 5.383 5.488 -11.594 1 95.94 102 SER A N 1
ATOM 786 C CA . SER A 1 102 ? 5.328 5.949 -12.977 1 95.94 102 SER A CA 1
ATOM 787 C C . SER A 1 102 ? 5.801 7.395 -13.102 1 95.94 102 SER A C 1
ATOM 789 O O . SER A 1 102 ? 6.078 7.871 -14.203 1 95.94 102 SER A O 1
ATOM 791 N N . THR A 1 103 ? 5.906 8.062 -11.953 1 92 103 THR A N 1
ATOM 792 C CA . THR A 1 103 ? 6.18 9.492 -12.055 1 92 103 THR A CA 1
ATOM 793 C C . THR A 1 103 ? 7.539 9.828 -11.445 1 92 103 THR A C 1
ATOM 795 O O . THR A 1 103 ? 7.926 10.992 -11.391 1 92 103 THR A O 1
ATOM 798 N N . VAL A 1 104 ? 8.211 8.789 -11.008 1 87.81 104 VAL A N 1
ATOM 799 C CA . VAL A 1 104 ? 9.5 9.047 -10.383 1 87.81 104 VAL A CA 1
ATOM 800 C C . VAL A 1 104 ? 10.406 9.797 -11.352 1 87.81 104 VAL A C 1
ATOM 802 O O . VAL A 1 104 ? 10.594 9.367 -12.492 1 87.81 104 VAL A O 1
ATOM 805 N N . GLY A 1 105 ? 10.945 10.906 -10.891 1 79.75 105 GLY A N 1
ATOM 806 C CA . GLY A 1 105 ? 11.867 11.695 -11.695 1 79.75 105 GLY A CA 1
ATOM 807 C C . GLY A 1 105 ? 11.164 12.758 -12.523 1 79.75 105 GLY A C 1
ATOM 808 O O . GLY A 1 105 ? 11.812 13.625 -13.109 1 79.75 105 GLY A O 1
ATOM 809 N N . ASN A 1 106 ? 9.867 12.648 -12.523 1 79.38 106 ASN A N 1
ATOM 810 C CA . ASN A 1 106 ? 9.07 13.672 -13.195 1 79.38 106 ASN A CA 1
ATOM 811 C C . ASN A 1 106 ? 8.93 14.93 -12.344 1 79.38 106 ASN A C 1
ATOM 813 O O . ASN A 1 106 ? 9.031 14.867 -11.117 1 79.38 106 ASN A O 1
ATOM 817 N N . SER A 1 107 ? 8.812 16.016 -13 1 73.31 107 SER A N 1
ATOM 818 C CA . SER A 1 107 ? 8.656 17.281 -12.289 1 73.31 107 SER A CA 1
ATOM 819 C C . SER A 1 107 ? 7.371 17.312 -11.477 1 73.31 107 SER A C 1
ATOM 821 O O . SER A 1 107 ? 7.223 18.125 -10.562 1 73.31 107 SER A O 1
ATOM 823 N N . LYS A 1 108 ? 6.488 16.422 -11.719 1 71.88 108 LYS A N 1
ATOM 824 C CA . LYS A 1 108 ? 5.199 16.422 -11.031 1 71.88 108 LYS A CA 1
ATOM 825 C C . LYS A 1 108 ? 5.141 15.305 -9.984 1 71.88 108 LYS A C 1
ATOM 827 O O . LYS A 1 108 ? 4.055 14.906 -9.555 1 71.88 108 LYS A O 1
ATOM 832 N N . ASP A 1 109 ? 6.352 14.891 -9.664 1 73.44 109 ASP A N 1
ATOM 833 C CA . ASP A 1 109 ? 6.32 13.773 -8.719 1 73.44 109 ASP A CA 1
ATOM 834 C C . ASP A 1 109 ? 6.223 14.273 -7.281 1 73.44 109 ASP A C 1
ATOM 836 O O . ASP A 1 109 ? 6.02 13.477 -6.359 1 73.44 109 ASP A O 1
ATOM 840 N N . GLY A 1 110 ? 6.289 15.609 -7.164 1 70.88 110 GLY A N 1
ATOM 841 C CA . GLY A 1 110 ? 5.961 16.281 -5.914 1 70.88 110 GLY A CA 1
ATOM 842 C C . GLY A 1 110 ? 7.125 16.328 -4.941 1 70.88 110 GLY A C 1
ATOM 843 O O . GLY A 1 110 ? 7.176 17.203 -4.07 1 70.88 110 GLY A O 1
ATOM 844 N N . LEU A 1 111 ? 7.984 15.422 -4.895 1 77.88 111 LEU A N 1
ATOM 845 C CA . LEU A 1 111 ? 8.969 15.336 -3.826 1 77.88 111 LEU A CA 1
ATOM 846 C C . LEU A 1 111 ? 10.375 15.586 -4.363 1 77.88 111 LEU A C 1
ATOM 848 O O . LEU A 1 111 ? 11.297 15.891 -3.598 1 77.88 111 LEU A O 1
ATOM 852 N N . GLY A 1 112 ? 10.562 15.633 -5.695 1 76.69 112 GLY A N 1
ATOM 853 C CA . GLY A 1 112 ? 11.852 15.961 -6.281 1 76.69 112 GLY A CA 1
ATOM 854 C C . GLY A 1 112 ? 12.859 14.836 -6.16 1 76.69 112 GLY A C 1
ATOM 855 O O . GLY A 1 112 ? 12.516 13.727 -5.75 1 76.69 112 GLY A O 1
ATOM 856 N N . PRO A 1 113 ? 14.117 15.094 -6.43 1 79.12 113 PRO A N 1
ATOM 857 C CA . PRO A 1 113 ? 15.117 14.039 -6.605 1 79.12 113 PRO A CA 1
ATOM 858 C C . PRO A 1 113 ? 15.656 13.508 -5.281 1 79.12 113 PRO A C 1
ATOM 860 O O . PRO A 1 113 ? 16.328 12.477 -5.25 1 79.12 113 PRO A O 1
ATOM 863 N N . HIS A 1 114 ? 15.328 14.133 -4.246 1 79.81 114 HIS A N 1
ATOM 864 C CA . HIS A 1 114 ? 15.93 13.758 -2.967 1 79.81 114 HIS A CA 1
ATOM 865 C C . HIS A 1 114 ? 15.133 12.641 -2.295 1 79.81 114 HIS A C 1
ATOM 867 O O . HIS A 1 114 ? 15.594 12.055 -1.313 1 79.81 114 HIS A O 1
ATOM 873 N N . TRP A 1 115 ? 13.992 12.32 -2.828 1 86.75 115 TRP A N 1
ATOM 874 C CA . TRP A 1 115 ? 13.148 11.273 -2.25 1 86.75 115 TRP A CA 1
ATOM 875 C C . TRP A 1 115 ? 13.195 10.008 -3.092 1 86.75 115 TRP A C 1
ATOM 877 O O . TRP A 1 115 ? 12.945 10.047 -4.301 1 86.75 115 TRP A O 1
ATOM 887 N N . SER A 1 116 ? 13.57 8.961 -2.402 1 89 116 SER A N 1
ATOM 888 C CA . SER A 1 116 ? 13.586 7.68 -3.096 1 89 116 SER A CA 1
ATOM 889 C C . SER A 1 116 ? 12.172 7.152 -3.314 1 89 116 SER A C 1
ATOM 891 O O . SER A 1 116 ? 11.219 7.664 -2.727 1 89 116 SER A O 1
ATOM 893 N N . SER A 1 117 ? 12.07 6.141 -4.141 1 92.38 117 SER A N 1
ATOM 894 C CA . SER A 1 117 ? 10.773 5.535 -4.414 1 92.38 117 SER A CA 1
ATOM 895 C C . SER A 1 117 ? 10.156 4.953 -3.146 1 92.38 117 SER A C 1
ATOM 897 O O . SER A 1 117 ? 8.953 5.082 -2.922 1 92.38 117 SER A O 1
ATOM 899 N N . VAL A 1 118 ? 11 4.383 -2.334 1 93.56 118 VAL A N 1
ATOM 900 C CA . VAL A 1 118 ? 10.484 3.77 -1.115 1 93.56 118 VAL A CA 1
ATOM 901 C C . VAL A 1 118 ? 9.992 4.852 -0.157 1 93.56 118 VAL A C 1
ATOM 903 O O . VAL A 1 118 ? 8.977 4.68 0.515 1 93.56 118 VAL A O 1
ATOM 906 N N . GLU A 1 119 ? 10.68 5.918 -0.122 1 92.12 119 GLU A N 1
ATOM 907 C CA . GLU A 1 119 ? 10.266 7.023 0.735 1 92.12 119 GLU A CA 1
ATOM 908 C C . GLU A 1 119 ? 8.945 7.625 0.266 1 92.12 119 GLU A C 1
ATOM 910 O O . GLU A 1 119 ? 8.086 7.961 1.083 1 92.12 119 GLU A O 1
ATOM 915 N N . ARG A 1 120 ? 8.781 7.734 -1.022 1 92.5 120 ARG A N 1
ATOM 916 C CA . ARG A 1 120 ? 7.539 8.242 -1.597 1 92.5 120 ARG A CA 1
ATOM 917 C C . ARG A 1 120 ? 6.367 7.324 -1.254 1 92.5 120 ARG A C 1
ATOM 919 O O . ARG A 1 120 ? 5.301 7.801 -0.859 1 92.5 120 ARG A O 1
ATOM 926 N N . ILE A 1 121 ? 6.617 6.09 -1.392 1 95.56 121 ILE A N 1
ATOM 927 C CA . ILE A 1 121 ? 5.582 5.105 -1.102 1 95.56 121 ILE A CA 1
ATOM 928 C C . ILE A 1 121 ? 5.223 5.156 0.382 1 95.56 121 ILE A C 1
ATOM 930 O O . ILE A 1 121 ? 4.043 5.246 0.74 1 95.56 121 ILE A O 1
ATOM 934 N N . ALA A 1 122 ? 6.238 5.125 1.247 1 95.12 122 ALA A N 1
ATOM 935 C CA . ALA A 1 122 ? 6 5.199 2.686 1 95.12 122 ALA A CA 1
ATOM 936 C C . ALA A 1 122 ? 5.203 6.449 3.049 1 95.12 122 ALA A C 1
ATOM 938 O O . ALA A 1 122 ? 4.277 6.391 3.861 1 95.12 122 ALA A O 1
ATOM 939 N N . HIS A 1 123 ? 5.527 7.512 2.443 1 93.12 123 HIS A N 1
ATOM 940 C CA . HIS A 1 123 ? 4.875 8.781 2.736 1 93.12 123 HIS A CA 1
ATOM 941 C C . HIS A 1 123 ? 3.396 8.742 2.357 1 93.12 123 HIS A C 1
ATOM 943 O O . HIS A 1 123 ? 2.533 9.062 3.176 1 93.12 123 HIS A O 1
ATOM 949 N N . VAL A 1 124 ? 3.127 8.359 1.154 1 95.12 124 VAL A N 1
ATOM 950 C CA . VAL A 1 124 ? 1.756 8.375 0.659 1 95.12 124 VAL A CA 1
ATOM 951 C C . VAL A 1 124 ? 0.884 7.465 1.519 1 95.12 124 VAL A C 1
ATOM 953 O O . VAL A 1 124 ? -0.206 7.855 1.942 1 95.12 124 VAL A O 1
ATOM 956 N N . PHE A 1 125 ? 1.366 6.352 1.815 1 97.56 125 PHE A N 1
ATOM 957 C CA . PHE A 1 125 ? 0.527 5.406 2.539 1 97.56 125 PHE A CA 1
ATOM 958 C C . PHE A 1 125 ? 0.48 5.746 4.023 1 97.56 125 PHE A C 1
ATOM 960 O O . PHE A 1 125 ? -0.501 5.441 4.707 1 97.56 125 PHE A O 1
ATOM 967 N N . HIS A 1 126 ? 1.497 6.398 4.512 1 96.56 126 HIS A N 1
ATOM 968 C CA . HIS A 1 126 ? 1.424 6.969 5.852 1 96.56 126 HIS A CA 1
ATOM 969 C C . HIS A 1 126 ? 0.295 7.988 5.957 1 96.56 126 HIS A C 1
ATOM 971 O O . HIS A 1 126 ? -0.458 7.988 6.934 1 96.56 126 HIS A O 1
ATOM 977 N N . MET A 1 127 ? 0.172 8.789 4.996 1 96.56 127 MET A N 1
ATOM 978 C CA . MET A 1 127 ? -0.887 9.797 5.023 1 96.56 127 MET A CA 1
ATOM 979 C C . MET A 1 127 ? -2.262 9.141 5.012 1 96.56 127 MET A C 1
ATOM 981 O O . MET A 1 127 ? -3.137 9.5 5.801 1 96.56 127 MET A O 1
ATOM 985 N N . TRP A 1 128 ? -2.408 8.172 4.164 1 98.06 128 TRP A N 1
ATOM 986 C CA . TRP A 1 128 ? -3.678 7.453 4.133 1 98.06 128 TRP A CA 1
ATOM 987 C C . TRP A 1 128 ? -3.953 6.773 5.469 1 98.06 128 TRP A C 1
ATOM 989 O O . TRP A 1 128 ? -5.098 6.734 5.93 1 98.06 128 TRP A O 1
ATOM 999 N N . ASP A 1 129 ? -2.9 6.27 6.012 1 98.44 129 ASP A N 1
ATOM 1000 C CA . ASP A 1 129 ? -3.043 5.613 7.309 1 98.44 129 ASP A CA 1
ATOM 1001 C C . ASP A 1 129 ? -3.475 6.605 8.383 1 98.44 129 ASP A C 1
ATOM 1003 O O . ASP A 1 129 ? -4.348 6.309 9.195 1 98.44 129 ASP A O 1
ATOM 1007 N N . LEU A 1 130 ? -2.85 7.695 8.359 1 97.88 130 LEU A N 1
ATOM 1008 C CA . LEU A 1 130 ? -3.201 8.75 9.312 1 97.88 130 LEU A CA 1
ATOM 1009 C C . LEU A 1 130 ? -4.656 9.164 9.148 1 97.88 130 LEU A C 1
ATOM 1011 O O . LEU A 1 130 ? -5.387 9.289 10.133 1 97.88 130 LEU A O 1
ATOM 1015 N N . TRP A 1 131 ? -5.098 9.398 7.941 1 98.62 131 TRP A N 1
ATOM 1016 C CA . TRP A 1 131 ? -6.48 9.797 7.691 1 98.62 131 TRP A CA 1
ATOM 1017 C C . TRP A 1 131 ? -7.453 8.719 8.164 1 98.62 131 TRP A C 1
ATOM 1019 O O . TRP A 1 131 ? -8.492 9.031 8.758 1 98.62 131 TRP A O 1
ATOM 1029 N N . GLN A 1 132 ? -7.078 7.473 7.91 1 98.5 132 GLN A N 1
ATOM 1030 C CA . GLN A 1 132 ? -7.906 6.379 8.406 1 98.5 132 GLN A CA 1
ATOM 1031 C C . GLN A 1 132 ? -7.965 6.375 9.93 1 98.5 132 GLN A C 1
ATOM 1033 O O . GLN A 1 132 ? -9.031 6.156 10.516 1 98.5 132 GLN A O 1
ATOM 1038 N N . LYS A 1 133 ? -6.867 6.586 10.5 1 98.38 133 LYS A N 1
ATOM 1039 C CA . LYS A 1 133 ? -6.797 6.633 11.961 1 98.38 133 LYS A CA 1
ATOM 1040 C C . LYS A 1 133 ? -7.668 7.754 12.516 1 98.38 133 LYS A C 1
ATOM 1042 O O . LYS A 1 133 ? -8.398 7.559 13.492 1 98.38 133 LYS A O 1
ATOM 1047 N N . ILE A 1 134 ? -7.562 8.922 11.93 1 98.69 134 ILE A N 1
ATOM 1048 C CA . ILE A 1 134 ? -8.406 10.039 12.328 1 98.69 134 ILE A CA 1
ATOM 1049 C C . ILE A 1 134 ? -9.875 9.656 12.203 1 98.69 134 ILE A C 1
ATOM 1051 O O . ILE A 1 134 ? -10.656 9.859 13.133 1 98.69 134 ILE A O 1
ATOM 1055 N N . TYR A 1 135 ? -10.273 9.055 11.117 1 98.62 135 TYR A N 1
ATOM 1056 C CA . TYR A 1 135 ? -11.648 8.688 10.812 1 98.62 135 TYR A CA 1
ATOM 1057 C C . TYR A 1 135 ? -12.188 7.695 11.844 1 98.62 135 TYR A C 1
ATOM 1059 O O . TYR A 1 135 ? -13.312 7.84 12.328 1 98.62 135 TYR A O 1
ATOM 1067 N N . GLU A 1 136 ? -11.359 6.773 12.219 1 97.44 136 GLU A N 1
ATOM 1068 C CA . GLU A 1 136 ? -11.812 5.668 13.055 1 97.44 136 GLU A CA 1
ATOM 1069 C C . GLU A 1 136 ? -11.828 6.066 14.531 1 97.44 136 GLU A C 1
ATOM 1071 O O . GLU A 1 136 ? -12.453 5.395 15.352 1 97.44 136 GLU A O 1
ATOM 1076 N N . THR A 1 137 ? -11.148 7.086 14.836 1 96.88 137 THR A N 1
ATOM 1077 C CA . THR A 1 137 ? -11.031 7.395 16.266 1 96.88 137 THR A CA 1
ATOM 1078 C C . THR A 1 137 ? -11.68 8.742 16.578 1 96.88 137 THR A C 1
ATOM 1080 O O . THR A 1 137 ? -12.844 8.789 16.969 1 96.88 137 THR A O 1
ATOM 1083 N N . SER A 1 138 ? -11.078 9.82 16.156 1 97.94 138 SER A N 1
ATOM 1084 C CA . SER A 1 138 ? -11.461 11.156 16.594 1 97.94 138 SER A CA 1
ATOM 1085 C C . SER A 1 138 ? -12.633 11.695 15.797 1 97.94 138 SER A C 1
ATOM 1087 O O . SER A 1 138 ? -13.398 12.523 16.281 1 97.94 138 SER A O 1
ATOM 1089 N N . TRP A 1 139 ? -12.773 11.273 14.641 1 98.19 139 TRP A N 1
ATOM 1090 C CA . TRP A 1 139 ? -13.789 11.812 13.75 1 98.19 139 TRP A CA 1
ATOM 1091 C C . TRP A 1 139 ? -15.188 11.586 14.305 1 98.19 139 TRP A C 1
ATOM 1093 O O . TRP A 1 139 ? -16.016 12.5 14.328 1 98.19 139 TRP A O 1
ATOM 1103 N N . GLN A 1 140 ? -15.398 10.367 14.82 1 95.56 140 GLN A N 1
ATOM 1104 C CA . GLN A 1 140 ? -16.703 10.039 15.375 1 95.56 140 GLN A CA 1
ATOM 1105 C C . GLN A 1 140 ? -17.016 10.883 16.609 1 95.56 140 GLN A C 1
ATOM 1107 O O . GLN A 1 140 ? -18.156 11.305 16.812 1 95.56 140 GLN A O 1
ATOM 1112 N N . GLU A 1 141 ? -16.094 11.141 17.375 1 96.5 141 GLU A N 1
ATOM 1113 C CA . GLU A 1 141 ? -16.25 11.984 18.562 1 96.5 141 GLU A CA 1
ATOM 1114 C C . GLU A 1 141 ? -16.609 13.414 18.172 1 96.5 141 GLU A C 1
ATOM 1116 O O . GLU A 1 141 ? -17.5 14.016 18.781 1 96.5 141 GLU A O 1
ATOM 1121 N N . VAL A 1 142 ? -15.977 13.914 17.219 1 97.81 142 VAL A N 1
ATOM 1122 C CA . VAL A 1 142 ? -16.203 15.281 16.781 1 97.81 142 VAL A CA 1
ATOM 1123 C C . VAL A 1 142 ? -17.594 15.406 16.156 1 97.81 142 VAL A C 1
ATOM 1125 O O . VAL A 1 142 ? -18.281 16.406 16.344 1 97.81 142 VAL A O 1
ATOM 1128 N N . LEU A 1 143 ? -18.016 14.391 15.422 1 96.81 143 LEU A N 1
ATOM 1129 C CA . LEU A 1 143 ? -19.359 14.398 14.844 1 96.81 143 LEU A CA 1
ATOM 1130 C C . LEU A 1 143 ? -20.422 14.406 15.938 1 96.81 143 LEU A C 1
ATOM 1132 O O . LEU A 1 143 ? -21.469 15.039 15.789 1 96.81 143 LEU A O 1
ATOM 1136 N N . ALA A 1 144 ? -20.141 13.719 16.984 1 96.75 144 ALA A N 1
ATOM 1137 C CA . ALA A 1 144 ? -21.094 13.617 18.094 1 96.75 144 ALA A CA 1
ATOM 1138 C C . ALA A 1 144 ? -21.156 14.93 18.859 1 96.75 144 ALA A C 1
ATOM 1140 O O . ALA A 1 144 ? -22.219 15.297 19.375 1 96.75 144 ALA A O 1
ATOM 1141 N N . THR A 1 145 ? -20.062 15.586 19 1 96.75 145 THR A N 1
ATOM 1142 C CA . THR A 1 145 ? -19.969 16.875 19.688 1 96.75 145 THR A CA 1
ATOM 1143 C C . THR A 1 145 ? -19.203 17.891 18.844 1 96.75 145 THR A C 1
ATOM 1145 O O . THR A 1 145 ? -18.031 18.156 19.109 1 96.75 145 THR A O 1
ATOM 1148 N N . PRO A 1 146 ? -19.875 18.469 17.922 1 97.19 146 PRO A N 1
ATOM 1149 C CA . PRO A 1 146 ? -19.188 19.359 16.984 1 97.19 146 PRO A CA 1
ATOM 1150 C C . PRO A 1 146 ? -18.672 20.641 17.656 1 97.19 146 PRO A C 1
ATOM 1152 O O . PRO A 1 146 ? -19.266 21.094 18.641 1 97.19 146 PRO A O 1
ATOM 1155 N N . PRO A 1 147 ? -17.562 21.109 17.156 1 97.56 147 PRO A N 1
ATOM 1156 C CA . PRO A 1 147 ? -17.062 22.391 17.688 1 97.56 147 PRO A CA 1
ATOM 1157 C C . PRO A 1 147 ? -18.047 23.531 17.469 1 97.56 147 PRO A C 1
ATOM 1159 O O . PRO A 1 147 ? -18.828 23.5 16.516 1 97.56 147 PRO A O 1
ATOM 1162 N N . GLU A 1 148 ? -17.922 24.516 18.297 1 96.56 148 GLU A N 1
ATOM 1163 C CA . GLU A 1 148 ? -18.766 25.703 18.172 1 96.56 148 GLU A CA 1
ATOM 1164 C C . GLU A 1 148 ? -18.359 26.531 16.953 1 96.56 148 GLU A C 1
ATOM 1166 O O . GLU A 1 148 ? -17.219 26.453 16.484 1 96.56 148 GLU A O 1
ATOM 1171 N N . ALA A 1 149 ? -19.219 27.375 16.484 1 96.38 149 ALA A N 1
ATOM 1172 C CA . ALA A 1 149 ? -19.062 28.141 15.242 1 96.38 149 ALA A CA 1
ATOM 1173 C C . ALA A 1 149 ? -17.797 29.016 15.289 1 96.38 149 ALA A C 1
ATOM 1175 O O . ALA A 1 149 ? -17.047 29.062 14.32 1 96.38 149 ALA A O 1
ATOM 1176 N N . PRO A 1 150 ? -17.484 29.641 16.422 1 96.62 150 PRO A N 1
ATOM 1177 C CA . PRO A 1 150 ? -16.281 30.484 16.453 1 96.62 150 PRO A CA 1
ATOM 1178 C C . PRO A 1 150 ? -15.008 29.688 16.203 1 96.62 150 PRO A C 1
ATOM 1180 O O . PRO A 1 150 ? -14.078 30.188 15.578 1 96.62 150 PRO A O 1
ATOM 1183 N N . THR A 1 151 ? -15.008 28.484 16.703 1 98.06 151 THR A N 1
ATOM 1184 C CA . THR A 1 151 ? -13.859 27.625 16.453 1 98.06 151 THR A CA 1
ATOM 1185 C C . THR A 1 151 ? -13.641 27.422 14.953 1 98.06 151 THR A C 1
ATOM 1187 O O . THR A 1 151 ? -12.523 27.562 14.461 1 98.06 151 THR A O 1
ATOM 1190 N N . CYS A 1 152 ? -14.719 27.156 14.258 1 98.06 152 CYS A N 1
ATOM 1191 C CA . CYS A 1 152 ? -14.617 26.859 12.836 1 98.06 152 CYS A CA 1
ATOM 1192 C C . CYS A 1 152 ? -14.273 28.109 12.039 1 98.06 152 CYS A C 1
ATOM 1194 O O . CYS A 1 152 ? -13.523 28.047 11.07 1 98.06 152 CYS A O 1
ATOM 1196 N N . VAL A 1 153 ? -14.805 29.234 12.438 1 97.62 153 VAL A N 1
ATOM 1197 C CA . VAL A 1 153 ? -14.453 30.484 11.789 1 97.62 153 VAL A CA 1
ATOM 1198 C C . VAL A 1 153 ? -12.961 30.75 11.93 1 97.62 153 VAL A C 1
ATOM 1200 O O . VAL A 1 153 ? -12.289 31.094 10.953 1 97.62 153 VAL A O 1
ATOM 1203 N N . CYS A 1 154 ? -12.445 30.516 13.125 1 97.62 154 CYS A N 1
ATOM 1204 C CA . CYS A 1 154 ? -11.031 30.734 13.406 1 97.62 154 CYS A CA 1
ATOM 1205 C C . CYS A 1 154 ? -10.156 29.734 12.672 1 97.62 154 CYS A C 1
ATOM 1207 O O . CYS A 1 154 ? -9.117 30.094 12.125 1 97.62 154 CYS A O 1
ATOM 1209 N N . LEU A 1 155 ? -10.531 28.469 12.555 1 97.94 155 LEU A N 1
ATOM 1210 C CA . LEU A 1 155 ? -9.727 27.406 11.961 1 97.94 155 LEU A CA 1
ATOM 1211 C C . LEU A 1 155 ? -9.711 27.516 10.445 1 97.94 155 LEU A C 1
ATOM 1213 O O . LEU A 1 155 ? -8.719 27.141 9.797 1 97.94 155 LEU A O 1
ATOM 1217 N N . ARG A 1 156 ? -10.766 28.016 9.867 1 97.5 156 ARG A N 1
ATOM 1218 C CA . ARG A 1 156 ? -10.844 28.125 8.414 1 97.5 156 ARG A CA 1
ATOM 1219 C C . ARG A 1 156 ? -9.961 29.25 7.898 1 97.5 156 ARG A C 1
ATOM 1221 O O . ARG A 1 156 ? -9.602 29.281 6.719 1 97.5 156 ARG A O 1
ATOM 1228 N N . ASP A 1 157 ? -9.633 30.203 8.75 1 96.31 157 ASP A N 1
ATOM 1229 C CA . ASP A 1 157 ? -8.688 31.25 8.375 1 96.31 157 ASP A CA 1
ATOM 1230 C C . ASP A 1 157 ? -7.246 30.797 8.586 1 96.31 157 ASP A C 1
ATOM 1232 O O . ASP A 1 157 ? -6.582 31.234 9.523 1 96.31 157 ASP A O 1
ATOM 1236 N N . THR A 1 158 ? -6.805 30.016 7.656 1 96.31 158 THR A N 1
ATOM 1237 C CA . THR A 1 158 ? -5.52 29.344 7.824 1 96.31 158 THR A CA 1
ATOM 1238 C C . THR A 1 158 ? -4.371 30.344 7.727 1 96.31 158 THR A C 1
ATOM 1240 O O . THR A 1 158 ? -3.258 30.062 8.172 1 96.31 158 THR A O 1
ATOM 1243 N N . ARG A 1 159 ? -4.539 31.453 7.141 1 94.38 159 ARG A N 1
ATOM 1244 C CA . ARG A 1 159 ? -3.506 32.469 7.09 1 94.38 159 ARG A CA 1
ATOM 1245 C C . ARG A 1 159 ? -3.268 33.094 8.469 1 94.38 159 ARG A C 1
ATOM 1247 O O . ARG A 1 159 ? -2.133 33.406 8.82 1 94.38 159 ARG A O 1
ATOM 1254 N N . ALA A 1 160 ? -4.34 33.156 9.188 1 94.5 160 ALA A N 1
ATOM 1255 C CA . ALA A 1 160 ? -4.27 33.844 10.469 1 94.5 160 ALA A CA 1
ATOM 1256 C C . ALA A 1 160 ? -3.896 32.875 11.594 1 94.5 160 ALA A C 1
ATOM 1258 O O . ALA A 1 160 ? -3.357 33.312 12.617 1 94.5 160 ALA A O 1
ATOM 1259 N N . ASN A 1 161 ? -4.176 31.672 11.453 1 95.5 161 ASN A N 1
ATOM 1260 C CA . ASN A 1 161 ? -4.047 30.766 12.594 1 95.5 161 ASN A CA 1
ATOM 1261 C C . ASN A 1 161 ? -2.754 29.953 12.523 1 95.5 161 ASN A C 1
ATOM 1263 O O . ASN A 1 161 ? -2.502 29.109 13.375 1 95.5 161 ASN A O 1
ATOM 1267 N N . GLY A 1 162 ? -1.939 30.125 11.492 1 94.62 162 GLY A N 1
ATOM 1268 C CA . GLY A 1 162 ? -0.617 29.531 11.438 1 94.62 162 GLY A CA 1
ATOM 1269 C C . GLY A 1 162 ? -0.597 28.203 10.703 1 94.62 162 GLY A C 1
ATOM 1270 O O . GLY A 1 162 ? 0.47 27.625 10.484 1 94.62 162 GLY A O 1
ATOM 1271 N N . ILE A 1 163 ? -1.724 27.688 10.258 1 96.06 163 ILE A N 1
ATOM 1272 C CA . ILE A 1 163 ? -1.78 26.375 9.602 1 96.06 163 ILE A CA 1
ATOM 1273 C C . ILE A 1 163 ? -1.127 26.469 8.227 1 96.06 163 ILE A C 1
ATOM 1275 O O . ILE A 1 163 ? -0.299 25.625 7.871 1 96.06 163 ILE A O 1
ATOM 1279 N N . LYS A 1 164 ? -1.462 27.469 7.516 1 96.25 164 LYS A N 1
ATOM 1280 C CA . LYS A 1 164 ? -0.864 27.609 6.195 1 96.25 164 LYS A CA 1
ATOM 1281 C C . LYS A 1 164 ? 0.651 27.781 6.289 1 96.25 164 LYS A C 1
ATOM 1283 O O . LYS A 1 164 ? 1.393 27.203 5.488 1 96.25 164 LYS A O 1
ATOM 1288 N N . ALA A 1 165 ? 1.088 28.531 7.25 1 93.81 165 ALA A N 1
ATOM 1289 C CA . ALA A 1 165 ? 2.521 28.703 7.461 1 93.81 165 ALA A CA 1
ATOM 1290 C C . ALA A 1 165 ? 3.199 27.375 7.773 1 93.81 165 ALA A C 1
ATOM 1292 O O . ALA A 1 165 ? 4.316 27.125 7.32 1 93.81 165 ALA A O 1
ATOM 1293 N N . ALA A 1 166 ? 2.568 26.578 8.531 1 92.81 166 ALA A N 1
ATOM 1294 C CA . ALA A 1 166 ? 3.113 25.266 8.867 1 92.81 166 ALA A CA 1
ATOM 1295 C C . ALA A 1 166 ? 3.193 24.375 7.629 1 92.81 166 ALA A C 1
ATOM 1297 O O . ALA A 1 166 ? 4.176 23.656 7.438 1 92.81 166 ALA A O 1
ATOM 1298 N N . VAL A 1 167 ? 2.199 24.391 6.773 1 94.19 167 VAL A N 1
ATOM 1299 C CA . VAL A 1 167 ? 2.223 23.641 5.523 1 94.19 167 VAL A CA 1
ATOM 1300 C C . VAL A 1 167 ? 3.359 24.156 4.637 1 94.19 167 VAL A C 1
ATOM 1302 O O . VAL A 1 167 ? 4.059 23.359 4.004 1 94.19 167 VAL A O 1
ATOM 1305 N N . GLU A 1 168 ? 3.518 25.438 4.59 1 91.88 168 GLU A N 1
ATOM 1306 C CA . GLU A 1 168 ? 4.621 26.016 3.834 1 91.88 168 GLU A CA 1
ATOM 1307 C C . GLU A 1 168 ? 5.969 25.531 4.355 1 91.88 168 GLU A C 1
ATOM 1309 O O . GLU A 1 168 ? 6.891 25.281 3.572 1 91.88 168 GLU A O 1
ATOM 1314 N N . TRP A 1 169 ? 6.039 25.469 5.609 1 88.19 169 TRP A N 1
ATOM 1315 C CA . TRP A 1 169 ? 7.258 24.938 6.207 1 88.19 169 TRP A CA 1
ATOM 1316 C C . TRP A 1 169 ? 7.547 23.531 5.703 1 88.19 169 TRP A C 1
ATOM 1318 O O . TRP A 1 169 ? 8.68 23.219 5.34 1 88.19 169 TRP A O 1
ATOM 1328 N N . VAL A 1 170 ? 6.52 22.672 5.637 1 88.38 170 VAL A N 1
ATOM 1329 C CA . VAL A 1 170 ? 6.652 21.312 5.121 1 88.38 170 VAL A CA 1
ATOM 1330 C C . VAL A 1 170 ? 7.121 21.359 3.666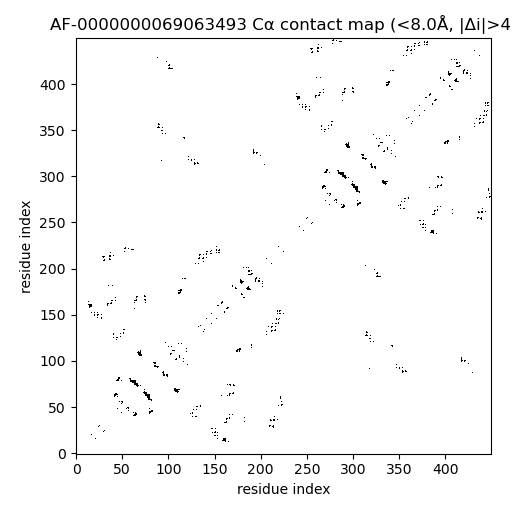 1 88.38 170 VAL A C 1
ATOM 1332 O O . VAL A 1 170 ? 8.047 20.641 3.281 1 88.38 170 VAL A O 1
ATOM 1335 N N . ALA A 1 171 ? 6.508 22.188 2.885 1 88.75 171 ALA A N 1
ATOM 1336 C CA . ALA A 1 171 ? 6.844 22.328 1.469 1 88.75 171 ALA A CA 1
ATOM 1337 C C . ALA A 1 171 ? 8.312 22.703 1.285 1 88.75 171 ALA A C 1
ATOM 1339 O O . ALA A 1 171 ? 8.992 22.156 0.414 1 88.75 171 ALA A O 1
ATOM 1340 N N . ASN A 1 172 ? 8.773 23.578 2.078 1 84.62 172 ASN A N 1
ATOM 1341 C CA . ASN A 1 172 ? 10.156 24.031 1.998 1 84.62 172 ASN A CA 1
ATOM 1342 C C . ASN A 1 172 ? 11.133 22.906 2.33 1 84.62 172 ASN A C 1
ATOM 1344 O O . ASN A 1 172 ? 12.234 22.844 1.781 1 84.62 172 ASN A O 1
ATOM 1348 N N . HIS A 1 173 ? 10.711 22.031 3.02 1 80.62 173 HIS A N 1
ATOM 1349 C CA . HIS A 1 173 ? 11.602 20.953 3.447 1 80.62 173 HIS A CA 1
ATOM 1350 C C . HIS A 1 173 ? 11.57 19.781 2.463 1 80.62 173 HIS A C 1
ATOM 1352 O O . HIS A 1 173 ? 12.469 18.938 2.473 1 80.62 173 HIS A O 1
ATOM 1358 N N . TYR A 1 174 ? 10.531 19.656 1.637 1 77.19 174 TYR A N 1
ATOM 1359 C CA . TYR A 1 174 ? 10.523 18.688 0.537 1 77.19 174 TYR A CA 1
ATOM 1360 C C . TYR A 1 174 ? 11.695 18.938 -0.404 1 77.19 174 TYR A C 1
ATOM 1362 O O . TYR A 1 174 ? 12.258 17.984 -0.966 1 77.19 174 TYR A O 1
ATOM 1370 N N . GLU A 1 175 ? 12.102 20.109 -0.586 1 71.31 175 GLU A N 1
ATOM 1371 C CA . GLU A 1 175 ? 13.125 20.5 -1.552 1 71.31 175 GLU A CA 1
ATOM 1372 C C . GLU A 1 175 ? 14.523 20.109 -1.055 1 71.31 175 GLU A C 1
ATOM 1374 O O . GLU A 1 175 ? 15.422 19.844 -1.854 1 71.31 175 GLU A O 1
ATOM 1379 N N . THR A 1 176 ? 14.688 20.141 0.113 1 66.88 176 THR A N 1
ATOM 1380 C CA . THR A 1 176 ? 16.031 19.906 0.618 1 66.88 176 THR A CA 1
ATOM 1381 C C . THR A 1 176 ? 16.25 18.422 0.915 1 66.88 176 THR A C 1
ATOM 1383 O O . THR A 1 176 ? 17.375 17.969 1.044 1 66.88 176 THR A O 1
ATOM 1386 N N . GLY A 1 177 ? 15.289 17.672 0.415 1 57.16 177 GLY A N 1
ATOM 1387 C CA . GLY A 1 177 ? 15.383 16.25 0.677 1 57.16 177 GLY A CA 1
ATOM 1388 C C . GLY A 1 177 ? 15.367 15.906 2.154 1 57.16 177 GLY A C 1
ATOM 1389 O O . GLY A 1 177 ? 14.969 16.734 2.98 1 57.16 177 GLY A O 1
ATOM 1390 N N . THR A 1 178 ? 15.609 14.531 2.492 1 51.62 178 THR A N 1
ATOM 1391 C CA . THR A 1 178 ? 15.844 14.055 3.852 1 51.62 178 THR A CA 1
ATOM 1392 C C . THR A 1 178 ? 17.141 14.648 4.41 1 51.62 178 THR A C 1
ATOM 1394 O O . THR A 1 178 ? 18.125 14.797 3.688 1 51.62 178 THR A O 1
ATOM 1397 N N . PRO A 1 179 ? 17.031 15.086 5.906 1 48.28 179 PRO A N 1
ATOM 1398 C CA . PRO A 1 179 ? 15.945 14.609 6.777 1 48.28 179 PRO A CA 1
ATOM 1399 C C . PRO A 1 179 ? 14.641 15.359 6.566 1 48.28 179 PRO A C 1
ATOM 1401 O O . PRO A 1 179 ? 14.625 16.594 6.574 1 48.28 179 PRO A O 1
ATOM 1404 N N . ILE A 1 180 ? 13.734 14.812 5.781 1 49.94 180 ILE A N 1
ATOM 1405 C CA . ILE A 1 180 ? 12.391 15.359 5.98 1 49.94 180 ILE A CA 1
ATOM 1406 C C . ILE A 1 180 ? 12.133 15.57 7.473 1 49.94 180 ILE A C 1
ATOM 1408 O O . ILE A 1 180 ? 12.391 14.672 8.281 1 49.94 180 ILE A O 1
ATOM 1412 N N . THR A 1 181 ? 12.516 16.656 7.891 1 52.12 181 THR A N 1
ATOM 1413 C CA . THR A 1 181 ? 12.086 16.891 9.266 1 52.12 181 THR A CA 1
ATOM 1414 C C . THR A 1 181 ? 10.562 16.828 9.375 1 52.12 181 THR A C 1
ATOM 1416 O O . THR A 1 181 ? 9.852 17.469 8.594 1 52.12 181 THR A O 1
ATOM 1419 N N . LEU A 1 182 ? 10.172 15.648 9.836 1 55.25 182 LEU A N 1
ATOM 1420 C CA . LEU A 1 182 ? 8.797 15.766 10.297 1 55.25 182 LEU A CA 1
ATOM 1421 C C . LEU A 1 182 ? 8.695 16.75 11.461 1 55.25 182 LEU A C 1
ATOM 1423 O O . LEU A 1 182 ? 9.047 16.406 12.594 1 55.25 182 LEU A O 1
ATOM 1427 N N . LEU A 1 183 ? 8.227 17.969 11.109 1 58.59 183 LEU A N 1
ATOM 1428 C CA . LEU A 1 183 ? 7.938 19.062 12.016 1 58.59 183 LEU A CA 1
ATOM 1429 C C . LEU A 1 183 ? 9.016 19.188 13.086 1 58.59 183 LEU A C 1
ATOM 1431 O O . LEU A 1 183 ? 8.719 19.188 14.281 1 58.59 183 LEU A O 1
ATOM 1435 N N . ASN A 1 184 ? 10.297 19.156 12.641 1 60.16 184 ASN A N 1
ATOM 1436 C CA . ASN A 1 184 ? 11.492 19.469 13.422 1 60.16 184 ASN A CA 1
ATOM 1437 C C . ASN A 1 184 ? 12.18 18.203 13.922 1 60.16 184 ASN A C 1
ATOM 1439 O O . ASN A 1 184 ? 12.914 18.234 14.906 1 60.16 184 ASN A O 1
ATOM 1443 N N . ARG A 1 185 ? 11.812 17.109 13.414 1 70.94 185 ARG A N 1
ATOM 1444 C CA . ARG A 1 185 ? 12.469 15.852 13.734 1 70.94 185 ARG A CA 1
ATOM 1445 C C . ARG A 1 185 ? 13.094 15.227 12.492 1 70.94 185 ARG A C 1
ATOM 1447 O O . ARG A 1 185 ? 12.391 14.688 11.641 1 70.94 185 ARG A O 1
ATOM 1454 N N . PRO A 1 186 ? 14.344 15.242 12.516 1 75.88 186 PRO A N 1
ATOM 1455 C CA . PRO A 1 186 ? 15 14.727 11.32 1 75.88 186 PRO A CA 1
ATOM 1456 C C . PRO A 1 186 ? 14.797 13.227 11.125 1 75.88 186 PRO A C 1
ATOM 1458 O O . PRO A 1 186 ? 14.742 12.477 12.102 1 75.88 186 PRO A O 1
ATOM 1461 N N . ILE A 1 187 ? 14.523 12.844 9.922 1 82.75 187 ILE A N 1
ATOM 1462 C CA . ILE A 1 187 ? 14.461 11.422 9.594 1 82.75 187 ILE A CA 1
ATOM 1463 C C . ILE A 1 187 ? 15.594 11.07 8.625 1 82.75 187 ILE A C 1
ATOM 1465 O O . ILE A 1 187 ? 15.93 11.859 7.742 1 82.75 187 ILE A O 1
ATOM 1469 N N . PRO A 1 188 ? 16.219 9.969 8.875 1 86.94 188 PRO A N 1
ATOM 1470 C CA . PRO A 1 188 ? 17.281 9.547 7.961 1 86.94 188 PRO A CA 1
ATOM 1471 C C . PRO A 1 188 ? 16.75 9.094 6.602 1 86.94 188 PRO A C 1
ATOM 1473 O O . PRO A 1 188 ? 15.555 8.859 6.453 1 86.94 188 PRO A O 1
ATOM 1476 N N . LYS A 1 189 ? 17.719 9.031 5.641 1 87.25 189 LYS A N 1
ATOM 1477 C CA . LYS A 1 189 ? 17.359 8.367 4.391 1 87.25 189 LYS A CA 1
ATOM 1478 C C . LYS A 1 189 ? 16.906 6.93 4.641 1 87.25 189 LYS A C 1
ATOM 1480 O O . LYS A 1 189 ? 17.5 6.219 5.457 1 87.25 189 LYS A O 1
ATOM 1485 N N . LEU A 1 190 ? 15.867 6.527 3.918 1 91 190 LEU A N 1
ATOM 1486 C CA . LEU A 1 190 ? 15.312 5.191 4.117 1 91 190 LEU A CA 1
ATOM 1487 C C . LEU A 1 190 ? 16.078 4.16 3.301 1 91 190 LEU A C 1
ATOM 1489 O O . LEU A 1 190 ? 15.781 3.936 2.127 1 91 190 LEU A O 1
ATOM 1493 N N . THR A 1 191 ? 17.062 3.492 4.039 1 87.81 191 THR A N 1
ATOM 1494 C CA . THR A 1 191 ? 17.969 2.598 3.309 1 87.81 191 THR A CA 1
ATOM 1495 C C . THR A 1 191 ? 17.875 1.177 3.855 1 87.81 191 THR A C 1
ATOM 1497 O O . THR A 1 191 ? 18.219 0.218 3.168 1 87.81 191 THR A O 1
ATOM 1500 N N . ASP A 1 192 ? 17.422 1.1 5.09 1 90.69 192 ASP A N 1
ATOM 1501 C CA . ASP A 1 192 ? 17.438 -0.207 5.742 1 90.69 192 ASP A CA 1
ATOM 1502 C C . ASP A 1 192 ? 16.453 -0.257 6.902 1 90.69 192 ASP A C 1
ATOM 1504 O O . ASP A 1 192 ? 15.711 0.701 7.133 1 90.69 192 ASP A O 1
ATOM 1508 N N . ALA A 1 193 ? 16.453 -1.416 7.578 1 94.12 193 ALA A N 1
ATOM 1509 C CA . ALA A 1 193 ? 15.5 -1.652 8.656 1 94.12 193 ALA A CA 1
ATOM 1510 C C . ALA A 1 193 ? 15.734 -0.694 9.82 1 94.12 193 ALA A C 1
ATOM 1512 O O . ALA A 1 193 ? 14.789 -0.274 10.484 1 94.12 193 ALA A O 1
ATOM 1513 N N . GLN A 1 194 ? 16.953 -0.357 10.039 1 94.25 194 GLN A N 1
ATOM 1514 C CA . GLN A 1 194 ? 17.266 0.567 11.125 1 94.25 194 GLN A CA 1
ATOM 1515 C C . GLN A 1 194 ? 16.703 1.958 10.844 1 94.25 194 GLN A C 1
ATOM 1517 O O . GLN A 1 194 ? 16.109 2.584 11.719 1 94.25 194 GLN A O 1
ATOM 1522 N N . ALA A 1 195 ? 16.922 2.4 9.656 1 93.06 195 ALA A N 1
ATOM 1523 C CA . ALA A 1 195 ? 16.344 3.688 9.258 1 93.06 195 ALA A CA 1
ATOM 1524 C C . ALA A 1 195 ? 14.828 3.662 9.344 1 93.06 195 ALA A C 1
ATOM 1526 O O . ALA A 1 195 ? 14.211 4.641 9.773 1 93.06 195 ALA A O 1
ATOM 1527 N N . TRP A 1 196 ? 14.234 2.543 9.016 1 95.38 196 TRP A N 1
ATOM 1528 C CA . TRP A 1 196 ? 12.781 2.43 9.086 1 95.38 196 TRP A CA 1
ATOM 1529 C C . TRP A 1 196 ? 12.297 2.537 10.531 1 95.38 196 TRP A C 1
ATOM 1531 O O . TRP A 1 196 ? 11.266 3.156 10.805 1 95.38 196 TRP A O 1
ATOM 1541 N N . SER A 1 197 ? 13.016 1.907 11.383 1 95.44 197 SER A N 1
ATOM 1542 C CA . SER A 1 197 ? 12.633 2.004 12.789 1 95.44 197 SER A CA 1
ATOM 1543 C C . SER A 1 197 ? 12.508 3.457 13.234 1 95.44 197 SER A C 1
ATOM 1545 O O . SER A 1 197 ? 11.578 3.814 13.961 1 95.44 197 SER A O 1
ATOM 1547 N N . VAL A 1 198 ? 13.398 4.301 12.773 1 93.06 198 VAL A N 1
ATOM 1548 C CA . VAL A 1 198 ? 13.344 5.727 13.094 1 93.06 198 VAL A CA 1
ATOM 1549 C C . VAL A 1 198 ? 12.141 6.367 12.398 1 93.06 198 VAL A C 1
ATOM 1551 O O . VAL A 1 198 ? 11.398 7.125 13.016 1 93.06 198 VAL A O 1
ATOM 1554 N N . TRP A 1 199 ? 11.945 6.059 11.125 1 93.06 199 TRP A N 1
ATOM 1555 C CA . TRP A 1 199 ? 10.789 6.551 10.391 1 93.06 199 TRP A CA 1
ATOM 1556 C C . TRP A 1 199 ? 9.492 6.207 11.117 1 93.06 199 TRP A C 1
ATOM 1558 O O . TRP A 1 199 ? 8.656 7.082 11.352 1 93.06 199 TRP A O 1
ATOM 1568 N N . LYS A 1 200 ? 9.406 4.984 11.461 1 94.5 200 LYS A N 1
ATOM 1569 C CA . LYS A 1 200 ? 8.195 4.484 12.109 1 94.5 200 LYS A CA 1
ATOM 1570 C C . LYS A 1 200 ? 7.902 5.258 13.391 1 94.5 200 LYS A C 1
ATOM 1572 O O . LYS A 1 200 ? 6.773 5.691 13.617 1 94.5 200 LYS A O 1
ATOM 1577 N N . ASP A 1 201 ? 8.922 5.43 14.133 1 93 201 ASP A N 1
ATOM 1578 C CA . ASP A 1 201 ? 8.781 6.188 15.375 1 93 201 ASP A CA 1
ATOM 1579 C C . ASP A 1 201 ? 8.281 7.602 15.102 1 93 201 ASP A C 1
ATOM 1581 O O . ASP A 1 201 ? 7.391 8.094 15.797 1 93 201 ASP A O 1
ATOM 1585 N N . ARG A 1 202 ? 8.797 8.18 14.109 1 91 202 ARG A N 1
ATOM 1586 C CA . ARG A 1 202 ? 8.438 9.555 13.789 1 91 202 ARG A CA 1
ATOM 1587 C C . ARG A 1 202 ? 7.031 9.633 13.195 1 91 202 ARG A C 1
ATOM 1589 O O . ARG A 1 202 ? 6.293 10.586 13.461 1 91 202 ARG A O 1
ATOM 1596 N N . LEU A 1 203 ? 6.699 8.688 12.367 1 92.44 203 LEU A N 1
ATOM 1597 C CA . LEU A 1 203 ? 5.367 8.656 11.766 1 92.44 203 LEU A CA 1
ATOM 1598 C C . LEU A 1 203 ? 4.297 8.516 12.844 1 92.44 203 LEU A C 1
ATOM 1600 O O . LEU A 1 203 ? 3.293 9.234 12.82 1 92.44 203 LEU A O 1
ATOM 1604 N N . LEU A 1 204 ? 4.586 7.711 13.812 1 94.12 204 LEU A N 1
ATOM 1605 C CA . LEU A 1 204 ? 3.6 7.406 14.844 1 94.12 204 LEU A CA 1
ATOM 1606 C C . LEU A 1 204 ? 3.529 8.523 15.875 1 94.12 204 LEU A C 1
ATOM 1608 O O . LEU A 1 204 ? 2.59 8.586 16.672 1 94.12 204 LEU A O 1
ATOM 1612 N N . HIS A 1 205 ? 4.445 9.43 15.781 1 90.69 205 HIS A N 1
ATOM 1613 C CA . HIS A 1 205 ? 4.48 10.555 16.703 1 90.69 205 HIS A CA 1
ATOM 1614 C C . HIS A 1 205 ? 3.189 11.367 16.625 1 90.69 205 HIS A C 1
ATOM 1616 O O . HIS A 1 205 ? 2.744 11.922 17.641 1 90.69 205 HIS A O 1
ATOM 1622 N N . TYR A 1 206 ? 2.541 11.391 15.555 1 89.75 206 TYR A N 1
ATOM 1623 C CA . TYR A 1 206 ? 1.361 12.227 15.352 1 89.75 206 TYR A CA 1
ATOM 1624 C C . TYR A 1 206 ? 0.085 11.398 15.438 1 89.75 206 TYR A C 1
ATOM 1626 O O . TYR A 1 206 ? -0.975 11.828 14.984 1 89.75 206 TYR A O 1
ATOM 1634 N N . TYR A 1 207 ? 0.206 10.258 16 1 95.5 207 TYR A N 1
ATOM 1635 C CA . TYR A 1 207 ? -0.965 9.414 16.188 1 95.5 207 TYR A CA 1
ATOM 1636 C C . TYR A 1 207 ? -1.527 9.547 17.594 1 95.5 207 TYR A C 1
ATOM 1638 O O . TYR A 1 207 ? -2.379 8.758 18.016 1 95.5 207 TYR A O 1
ATOM 1646 N N . THR A 1 208 ? -1.089 10.562 18.328 1 96 208 THR A N 1
ATOM 1647 C CA . THR A 1 208 ? -1.613 10.781 19.672 1 96 208 THR A CA 1
ATOM 1648 C C . THR A 1 208 ? -3.064 11.25 19.609 1 96 208 THR A C 1
ATOM 1650 O O . THR A 1 208 ? -3.48 11.891 18.656 1 96 208 THR A O 1
ATOM 1653 N N . PRO A 1 209 ? -3.768 10.992 20.703 1 97.12 209 PRO A N 1
ATOM 1654 C CA . PRO A 1 209 ? -5.16 11.453 20.734 1 97.12 209 PRO A CA 1
ATOM 1655 C C . PRO A 1 209 ? -5.289 12.953 20.484 1 97.12 209 PRO A C 1
ATOM 1657 O O . PRO A 1 209 ? -6.199 13.391 19.781 1 97.12 209 PRO A O 1
ATOM 1660 N N . ALA A 1 210 ? -4.367 13.727 20.969 1 97.5 210 ALA A N 1
ATOM 1661 C CA . ALA A 1 210 ? -4.422 15.172 20.797 1 97.5 210 ALA A CA 1
ATOM 1662 C C . ALA A 1 210 ? -4.219 15.57 19.344 1 97.5 210 ALA A C 1
ATOM 1664 O O . ALA A 1 210 ? -4.961 16.391 18.812 1 97.5 210 ALA A O 1
ATOM 1665 N N . ALA A 1 211 ? -3.238 14.984 18.719 1 97 211 ALA A N 1
ATOM 1666 C CA . ALA A 1 211 ? -2.959 15.297 17.312 1 97 211 ALA A CA 1
ATOM 1667 C C . ALA A 1 211 ? -4.117 14.875 16.422 1 97 211 ALA A C 1
ATOM 1669 O O . ALA A 1 211 ? -4.504 15.609 15.508 1 97 211 ALA A O 1
ATOM 1670 N N . LEU A 1 212 ? -4.66 13.719 16.734 1 98.44 212 LEU A N 1
ATOM 1671 C CA . LEU A 1 212 ? -5.781 13.203 15.961 1 98.44 212 LEU A CA 1
ATOM 1672 C C . LEU A 1 212 ? -7.027 14.062 16.172 1 98.44 212 LEU A C 1
ATOM 1674 O O . LEU A 1 212 ? -7.77 14.32 15.219 1 98.44 212 LEU A O 1
ATOM 1678 N N . HIS A 1 213 ? -7.219 14.523 17.359 1 98.56 213 HIS A N 1
ATOM 1679 C CA . HIS A 1 213 ? -8.336 15.406 17.672 1 98.56 213 HIS A CA 1
ATOM 1680 C C . HIS A 1 213 ? -8.211 16.734 16.938 1 98.56 213 HIS A C 1
ATOM 1682 O O . HIS A 1 213 ? -9.172 17.219 16.328 1 98.56 213 HIS A O 1
ATOM 1688 N N . ASP A 1 214 ? -7.062 17.344 16.969 1 98.44 214 ASP A N 1
ATOM 1689 C CA . ASP A 1 214 ? -6.816 18.578 16.234 1 98.44 214 ASP A CA 1
ATOM 1690 C C . ASP A 1 214 ? -7.211 18.453 14.773 1 98.44 214 ASP A C 1
ATOM 1692 O O . ASP A 1 214 ? -7.938 19.297 14.242 1 98.44 214 ASP A O 1
ATOM 1696 N N . ALA A 1 215 ? -6.727 17.391 14.188 1 98.56 215 ALA A N 1
ATOM 1697 C CA . ALA A 1 215 ? -6.969 17.156 12.766 1 98.56 215 ALA A CA 1
ATOM 1698 C C . ALA A 1 215 ? -8.453 16.938 12.492 1 98.56 215 ALA A C 1
ATOM 1700 O O . ALA A 1 215 ? -9 17.484 11.539 1 98.56 215 ALA A O 1
ATOM 1701 N N . ALA A 1 216 ? -9.086 16.188 13.344 1 98.81 216 ALA A N 1
ATOM 1702 C CA . ALA A 1 216 ? -10.508 15.898 13.172 1 98.81 216 ALA A CA 1
ATOM 1703 C C . ALA A 1 216 ? -11.344 17.172 13.266 1 98.81 216 ALA A C 1
ATOM 1705 O O . ALA A 1 216 ? -12.258 17.375 12.461 1 98.81 216 ALA A O 1
ATOM 1706 N N . VAL A 1 217 ? -11.062 18 14.211 1 98.81 217 VAL A N 1
ATOM 1707 C CA . VAL A 1 217 ? -11.812 19.234 14.398 1 98.81 217 VAL A CA 1
ATOM 1708 C C . VAL A 1 217 ? -11.641 20.141 13.18 1 98.81 217 VAL A C 1
ATOM 1710 O O . VAL A 1 217 ? -12.617 20.703 12.672 1 98.81 217 VAL A O 1
ATOM 1713 N N . TYR A 1 218 ? -10.445 20.234 12.703 1 98.81 218 TYR A N 1
ATOM 1714 C CA . TYR A 1 218 ? -10.195 21.047 11.508 1 98.81 218 TYR A CA 1
ATOM 1715 C C . TYR A 1 218 ? -10.961 20.484 10.312 1 98.81 218 TYR A C 1
ATOM 1717 O O . TYR A 1 218 ? -11.617 21.234 9.586 1 98.81 218 TYR A O 1
ATOM 1725 N N . LEU A 1 219 ? -10.867 19.188 10.117 1 98.75 219 LEU A N 1
ATOM 1726 C CA . LEU A 1 219 ? -11.523 18.547 8.977 1 98.75 219 LEU A CA 1
ATOM 1727 C C . LEU A 1 219 ? -13.039 18.734 9.062 1 98.75 219 LEU A C 1
ATOM 1729 O O . LEU A 1 219 ? -13.695 18.938 8.039 1 98.75 219 LEU A O 1
ATOM 1733 N N . TYR A 1 220 ? -13.547 18.688 10.227 1 98.38 220 TYR A N 1
ATOM 1734 C CA . TYR A 1 220 ? -14.969 18.969 10.398 1 98.38 220 TYR A CA 1
ATOM 1735 C C . TYR A 1 220 ? -15.305 20.391 9.953 1 98.38 220 TYR A C 1
ATOM 1737 O O . TYR A 1 220 ? -16.25 20.609 9.203 1 98.38 220 TYR A O 1
ATOM 1745 N N . CYS A 1 221 ? -14.508 21.344 10.398 1 98.19 221 CYS A N 1
ATOM 1746 C CA . CYS A 1 221 ? -14.766 22.766 10.141 1 98.19 221 CYS A CA 1
ATOM 1747 C C . CYS A 1 221 ? -14.703 23.062 8.648 1 98.19 221 CYS A C 1
ATOM 1749 O O . CYS A 1 221 ? -15.422 23.922 8.148 1 98.19 221 CYS A O 1
ATOM 1751 N N . VAL A 1 222 ? -13.906 22.328 7.934 1 97.56 222 VAL A N 1
ATOM 1752 C CA . VAL A 1 222 ? -13.711 22.656 6.527 1 97.56 222 VAL A CA 1
ATOM 1753 C C . VAL A 1 222 ? -14.664 21.828 5.668 1 97.56 222 VAL A C 1
ATOM 1755 O O . VAL A 1 222 ? -14.844 22.109 4.48 1 97.56 222 VAL A O 1
ATOM 1758 N N . THR A 1 223 ? -15.289 20.797 6.207 1 95.81 223 THR A N 1
ATOM 1759 C CA . THR A 1 223 ? -16.141 19.938 5.395 1 95.81 223 THR A CA 1
ATOM 1760 C C . THR A 1 223 ? -17.609 20.109 5.785 1 95.81 223 THR A C 1
ATOM 1762 O O . THR A 1 223 ? -18.5 19.844 4.98 1 95.81 223 THR A O 1
ATOM 1765 N N . HIS A 1 224 ? -17.891 20.484 6.953 1 89.44 224 HIS A N 1
ATOM 1766 C CA . HIS A 1 224 ? -19.266 20.516 7.426 1 89.44 224 HIS A CA 1
ATOM 1767 C C . HIS A 1 224 ? -19.672 21.906 7.848 1 89.44 224 HIS A C 1
ATOM 1769 O O . HIS A 1 224 ? -20.828 22.141 8.234 1 89.44 224 HIS A O 1
ATOM 1775 N N . HIS A 1 225 ? -18.797 22.875 7.703 1 79.81 225 HIS A N 1
ATOM 1776 C CA . HIS A 1 225 ? -19.156 24.234 8.125 1 79.81 225 HIS A CA 1
ATOM 1777 C C . HIS A 1 225 ? -18.922 25.234 7 1 79.81 225 HIS A C 1
ATOM 1779 O O . HIS A 1 225 ? -18 25.062 6.195 1 79.81 225 HIS A O 1
ATOM 1785 N N . MET B 1 1 ? 39.906 -29.781 -33.688 1 35.53 1 MET B N 1
ATOM 1786 C CA . MET B 1 1 ? 39.219 -30.344 -32.562 1 35.53 1 MET B CA 1
ATOM 1787 C C . MET B 1 1 ? 37.938 -29.562 -32.25 1 35.53 1 MET B C 1
ATOM 1789 O O . MET B 1 1 ? 38 -28.375 -31.922 1 35.53 1 MET B O 1
ATOM 1793 N N . LEU B 1 2 ? 36.75 -29.953 -32.844 1 37.53 2 LEU B N 1
ATOM 1794 C CA . LEU B 1 2 ? 35.406 -29.391 -32.875 1 37.53 2 LEU B CA 1
ATOM 1795 C C . LEU B 1 2 ? 34.781 -29.484 -31.484 1 37.53 2 LEU B C 1
ATOM 1797 O O . LEU B 1 2 ? 34.562 -30.578 -30.969 1 37.53 2 LEU B O 1
ATOM 1801 N N . LEU B 1 3 ? 35 -28.531 -30.625 1 36.78 3 LEU B N 1
ATOM 1802 C CA . LEU B 1 3 ? 34.375 -28.406 -29.312 1 36.78 3 LEU B CA 1
ATOM 1803 C C . LEU B 1 3 ? 32.844 -28.406 -29.438 1 36.78 3 LEU B C 1
ATOM 1805 O O . LEU B 1 3 ? 32.25 -27.469 -29.969 1 36.78 3 LEU B O 1
ATOM 1809 N N . LEU B 1 4 ? 32.281 -29.609 -29.578 1 40.03 4 LEU B N 1
ATOM 1810 C CA . LEU B 1 4 ? 30.828 -29.797 -29.469 1 40.03 4 LEU B CA 1
ATOM 1811 C C . LEU B 1 4 ? 30.312 -29.328 -28.109 1 40.03 4 LEU B C 1
ATOM 1813 O O . LEU B 1 4 ? 30.688 -29.906 -27.062 1 40.03 4 LEU B O 1
ATOM 1817 N N . ALA B 1 5 ? 30.016 -28.078 -27.953 1 37.62 5 ALA B N 1
ATOM 1818 C CA . ALA B 1 5 ? 29.297 -27.516 -26.812 1 37.62 5 ALA B CA 1
ATOM 1819 C C . ALA B 1 5 ? 27.984 -28.25 -26.578 1 37.62 5 ALA B C 1
ATOM 1821 O O . ALA B 1 5 ? 27.062 -28.188 -27.406 1 37.62 5 ALA B O 1
ATOM 1822 N N . PHE B 1 6 ? 28.047 -29.312 -25.812 1 34.97 6 PHE B N 1
ATOM 1823 C CA . PHE B 1 6 ? 26.859 -30 -25.328 1 34.97 6 PHE B CA 1
ATOM 1824 C C . PHE B 1 6 ? 25.984 -29.047 -24.5 1 34.97 6 PHE B C 1
ATOM 1826 O O . PHE B 1 6 ? 26.391 -28.594 -23.438 1 34.97 6 PHE B O 1
ATOM 1833 N N . VAL B 1 7 ? 25.109 -28.359 -25.141 1 34.88 7 VAL B N 1
ATOM 1834 C CA . VAL B 1 7 ? 24.016 -27.703 -24.453 1 34.88 7 VAL B CA 1
ATOM 1835 C C . VAL B 1 7 ? 23.172 -28.734 -23.688 1 34.88 7 VAL B C 1
ATOM 1837 O O . VAL B 1 7 ? 22.531 -29.578 -24.297 1 34.88 7 VAL B O 1
ATOM 1840 N N . VAL B 1 8 ? 23.656 -29.141 -22.531 1 33.66 8 VAL B N 1
ATOM 1841 C CA . VAL B 1 8 ? 22.812 -29.953 -21.656 1 33.66 8 VAL B CA 1
ATOM 1842 C C . VAL B 1 8 ? 21.453 -29.25 -21.453 1 33.66 8 VAL B C 1
ATOM 1844 O O . VAL B 1 8 ? 21.391 -28.172 -20.891 1 33.66 8 VAL B O 1
ATOM 1847 N N . GLY B 1 9 ? 20.594 -29.422 -22.328 1 33.28 9 GLY B N 1
ATOM 1848 C CA . GLY B 1 9 ? 19.203 -29.078 -22.016 1 33.28 9 GLY B CA 1
ATOM 1849 C C . GLY B 1 9 ? 18.781 -29.531 -20.641 1 33.28 9 GLY B C 1
ATOM 1850 O O . GLY B 1 9 ? 18.859 -30.719 -20.312 1 33.28 9 GLY B O 1
ATOM 1851 N N . PHE B 1 10 ? 19.094 -28.781 -19.641 1 37.91 10 PHE B N 1
ATOM 1852 C CA . PHE B 1 10 ? 18.438 -29.062 -18.375 1 37.91 10 PHE B CA 1
ATOM 1853 C C . PHE B 1 10 ? 17 -29.531 -18.609 1 37.91 10 PHE B C 1
ATOM 1855 O O . PHE B 1 10 ? 16.156 -28.766 -19.062 1 37.91 10 PHE B O 1
ATOM 1862 N N . ALA B 1 11 ? 16.828 -30.766 -18.953 1 38.53 11 ALA B N 1
ATOM 1863 C CA . ALA B 1 11 ? 15.523 -31.391 -18.922 1 38.53 11 ALA B CA 1
ATOM 1864 C C . ALA B 1 11 ? 14.828 -31.156 -17.578 1 38.53 11 ALA B C 1
ATOM 1866 O O . ALA B 1 11 ? 15.195 -31.781 -16.578 1 38.53 11 ALA B O 1
ATOM 1867 N N . ALA B 1 12 ? 14.461 -30 -17.234 1 44.03 12 ALA B N 1
ATOM 1868 C CA . ALA B 1 12 ? 13.5 -29.922 -16.125 1 44.03 12 ALA B CA 1
ATOM 1869 C C . ALA B 1 12 ? 12.477 -31.047 -16.219 1 44.03 12 ALA B C 1
ATOM 1871 O O . ALA B 1 12 ? 11.773 -31.188 -17.219 1 44.03 12 ALA B O 1
ATOM 1872 N N . VAL B 1 13 ? 12.758 -32.219 -15.727 1 45.22 13 VAL B N 1
ATOM 1873 C CA . VAL B 1 13 ? 11.742 -33.25 -15.578 1 45.22 13 VAL B CA 1
ATOM 1874 C C . VAL B 1 13 ? 10.391 -32.594 -15.266 1 45.22 13 VAL B C 1
ATOM 1876 O O . VAL B 1 13 ? 10.18 -32.094 -14.164 1 45.22 13 VAL B O 1
ATOM 1879 N N . SER B 1 14 ? 9.852 -31.797 -16.172 1 55.81 14 SER B N 1
ATOM 1880 C CA . SER B 1 14 ? 8.469 -31.328 -16.078 1 55.81 14 SER B CA 1
ATOM 1881 C C . SER B 1 14 ? 7.504 -32.5 -15.93 1 55.81 14 SER B C 1
ATOM 1883 O O . SER B 1 14 ? 7.469 -33.406 -16.781 1 55.81 14 SER B O 1
ATOM 1885 N N . ALA B 1 15 ? 7.266 -33.062 -14.68 1 65.06 15 ALA B N 1
ATOM 1886 C CA . ALA B 1 15 ? 6.219 -34.062 -14.516 1 65.06 15 ALA B CA 1
ATOM 1887 C C . ALA B 1 15 ? 5.023 -33.75 -15.414 1 65.06 15 ALA B C 1
ATOM 1889 O O . ALA B 1 15 ? 4.555 -32.625 -15.461 1 65.06 15 ALA B O 1
ATOM 1890 N N . GLU B 1 16 ? 4.883 -34.594 -16.391 1 78.5 16 GLU B N 1
ATOM 1891 C CA . GLU B 1 16 ? 3.703 -34.469 -17.25 1 78.5 16 GLU B CA 1
ATOM 1892 C C . GLU B 1 16 ? 2.512 -35.219 -16.641 1 78.5 16 GLU B C 1
ATOM 1894 O O . GLU B 1 16 ? 2.637 -36.375 -16.219 1 78.5 16 GLU B O 1
ATOM 1899 N N . PRO B 1 17 ? 1.453 -34.469 -16.5 1 87.38 17 PRO B N 1
ATOM 1900 C CA . PRO B 1 17 ? 0.271 -35.125 -15.945 1 87.38 17 PRO B CA 1
ATOM 1901 C C . PRO B 1 17 ? -0.157 -36.344 -16.75 1 87.38 17 PRO B C 1
ATOM 1903 O O . PRO B 1 17 ? 0.19 -36.469 -17.938 1 87.38 17 PRO B O 1
ATOM 1906 N N . SER B 1 18 ? -0.781 -37.281 -16.141 1 91.19 18 SER B N 1
ATOM 1907 C CA . SER B 1 18 ? -1.351 -38.438 -16.812 1 91.19 18 SER B CA 1
ATOM 1908 C C . SER B 1 18 ? -2.355 -38.031 -17.875 1 91.19 18 SER B C 1
ATOM 1910 O O . SER B 1 18 ? -2.789 -36.875 -17.922 1 91.19 18 SER B O 1
ATOM 1912 N N . GLN B 1 19 ? -2.75 -39 -18.734 1 93 19 GLN B N 1
ATOM 1913 C CA . GLN B 1 19 ? -3.744 -38.719 -19.766 1 93 19 GLN B CA 1
ATOM 1914 C C . GLN B 1 19 ? -5.09 -38.344 -19.156 1 93 19 GLN B C 1
ATOM 1916 O O . GLN B 1 19 ? -5.773 -37.438 -19.656 1 93 19 GLN B O 1
ATOM 1921 N N . ILE B 1 20 ? -5.434 -38.969 -18.078 1 94.81 20 ILE B N 1
ATOM 1922 C CA . ILE B 1 20 ? -6.676 -38.688 -17.359 1 94.81 20 ILE B CA 1
ATOM 1923 C C . ILE B 1 20 ? -6.676 -37.25 -16.875 1 94.81 20 ILE B C 1
ATOM 1925 O O . ILE B 1 20 ? -7.668 -36.531 -17.031 1 94.81 20 ILE B O 1
ATOM 1929 N N . CYS B 1 21 ? -5.621 -36.812 -16.391 1 96.88 21 CYS B N 1
ATOM 1930 C CA . CYS B 1 21 ? -5.512 -35.469 -15.867 1 96.88 21 CYS B CA 1
ATOM 1931 C C . CYS B 1 21 ? -5.504 -34.438 -17 1 96.88 21 CYS B C 1
ATOM 1933 O O . CYS B 1 21 ? -6.117 -33.375 -16.875 1 96.88 21 CYS B O 1
ATOM 1935 N N . ARG B 1 22 ? -4.875 -34.781 -18.078 1 95.81 22 ARG B N 1
ATOM 1936 C CA . ARG B 1 22 ? -4.871 -33.875 -19.219 1 95.81 22 ARG B CA 1
ATOM 1937 C C . ARG B 1 22 ? -6.285 -33.625 -19.75 1 95.81 22 ARG B C 1
ATOM 1939 O O . ARG B 1 22 ? -6.66 -32.5 -20.062 1 95.81 22 ARG B O 1
ATOM 1946 N N . GLU B 1 23 ? -7.023 -34.688 -19.812 1 96.19 23 GLU B N 1
ATOM 1947 C CA . GLU B 1 23 ? -8.406 -34.594 -20.281 1 96.19 23 GLU B CA 1
ATOM 1948 C C . GLU B 1 23 ? -9.258 -33.781 -19.297 1 96.19 23 GLU B C 1
ATOM 1950 O O . GLU B 1 23 ? -10.07 -32.969 -19.719 1 96.19 23 GLU B O 1
ATOM 1955 N N . ALA B 1 24 ? -9.062 -34 -18.031 1 97.5 24 ALA B N 1
ATOM 1956 C CA . ALA B 1 24 ? -9.797 -33.281 -17 1 97.5 24 ALA B CA 1
ATOM 1957 C C . ALA B 1 24 ? -9.492 -31.781 -17.062 1 97.5 24 ALA B C 1
ATOM 1959 O O . ALA B 1 24 ? -10.391 -30.938 -16.938 1 97.5 24 ALA B O 1
ATOM 1960 N N . PHE B 1 25 ? -8.211 -31.453 -17.281 1 97.56 25 PHE B N 1
ATOM 1961 C CA . PHE B 1 25 ? -7.801 -30.062 -17.375 1 97.56 25 PHE B CA 1
ATOM 1962 C C . PHE B 1 25 ? -8.438 -29.375 -18.578 1 97.56 25 PHE B C 1
ATOM 1964 O O . PHE B 1 25 ? -8.945 -28.266 -18.484 1 97.56 25 PHE B O 1
ATOM 1971 N N . TYR B 1 26 ? -8.414 -30.109 -19.656 1 95.88 26 TYR B N 1
ATOM 1972 C CA . TYR B 1 26 ? -9.016 -29.578 -20.875 1 95.88 26 TYR B CA 1
ATOM 1973 C C . TYR B 1 26 ? -10.5 -29.297 -20.672 1 95.88 26 TYR B C 1
ATOM 1975 O O . TYR B 1 26 ? -10.984 -28.234 -21.047 1 95.88 26 TYR B O 1
ATOM 1983 N N . LYS B 1 27 ? -11.188 -30.172 -20.062 1 95.44 27 LYS B N 1
ATOM 1984 C CA . LYS B 1 27 ? -12.625 -30.031 -19.844 1 95.44 27 LYS B CA 1
ATOM 1985 C C . LYS B 1 27 ? -12.938 -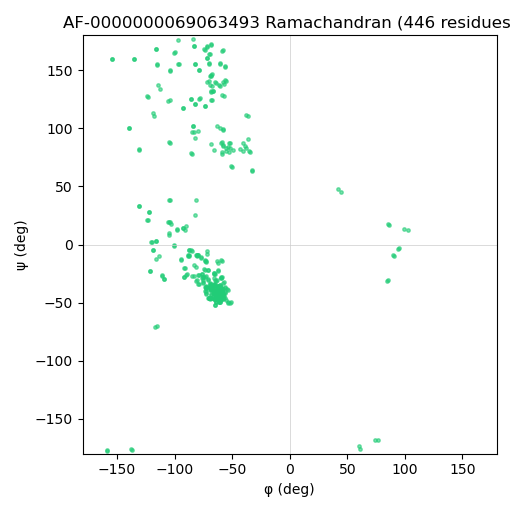28.859 -18.906 1 95.44 27 LYS B C 1
ATOM 1987 O O . LYS B 1 27 ? -13.984 -28.234 -19.031 1 95.44 27 LYS B O 1
ATOM 1992 N N . SER B 1 28 ? -12.023 -28.594 -18.047 1 96.81 28 SER B N 1
ATOM 1993 C CA . SER B 1 28 ? -12.234 -27.547 -17.062 1 96.81 28 SER B CA 1
ATOM 1994 C C . SER B 1 28 ? -11.797 -26.188 -17.609 1 96.81 28 SER B C 1
ATOM 1996 O O . SER B 1 28 ? -11.898 -25.172 -16.922 1 96.81 28 SER B O 1
ATOM 1998 N N . GLY B 1 29 ? -11.211 -26.156 -18.828 1 96.88 29 GLY B N 1
ATOM 1999 C CA . GLY B 1 29 ? -10.867 -24.906 -19.484 1 96.88 29 GLY B CA 1
ATOM 2000 C C . GLY B 1 29 ? -9.516 -24.359 -19.062 1 96.88 29 GLY B C 1
ATOM 2001 O O . GLY B 1 29 ? -9.234 -23.172 -19.219 1 96.88 29 GLY B O 1
ATOM 2002 N N . LEU B 1 30 ? -8.703 -25.219 -18.469 1 98.19 30 LEU B N 1
ATOM 2003 C CA . LEU B 1 30 ? -7.367 -24.766 -18.094 1 98.19 30 LEU B CA 1
ATOM 2004 C C . LEU B 1 30 ? -6.508 -24.516 -19.312 1 98.19 30 LEU B C 1
ATOM 2006 O O . LEU B 1 30 ? -6.633 -25.219 -20.328 1 98.19 30 LEU B O 1
ATOM 2010 N N . SER B 1 31 ? -5.707 -23.531 -19.156 1 97 31 SER B N 1
ATOM 2011 C CA . SER B 1 31 ? -4.773 -23.219 -20.234 1 97 31 SER B CA 1
ATOM 2012 C C . SER B 1 31 ? -3.658 -24.266 -20.328 1 97 31 SER B C 1
ATOM 2014 O O . SER B 1 31 ? -3.482 -25.062 -19.406 1 97 31 SER B O 1
ATOM 2016 N N . THR B 1 32 ? -2.85 -24.156 -21.422 1 93.69 32 THR B N 1
ATOM 2017 C CA . THR B 1 32 ? -1.758 -25.109 -21.641 1 93.69 32 THR B CA 1
ATOM 2018 C C . THR B 1 32 ? -0.607 -24.828 -20.672 1 93.69 32 THR B C 1
ATOM 2020 O O . THR B 1 32 ? 0.18 -25.719 -20.359 1 93.69 32 THR B O 1
ATOM 2023 N N . ASN B 1 33 ? -0.49 -23.609 -20.266 1 93.62 33 ASN B N 1
ATOM 2024 C CA . ASN B 1 33 ? 0.567 -23.25 -19.328 1 93.62 33 ASN B CA 1
ATOM 2025 C C . ASN B 1 33 ? 0.023 -23.047 -17.922 1 93.62 33 ASN B C 1
ATOM 2027 O O . ASN B 1 33 ? 0.472 -22.156 -17.188 1 93.62 33 ASN B O 1
ATOM 2031 N N . TYR B 1 34 ? -0.97 -23.906 -17.5 1 95.81 34 TYR B N 1
ATOM 2032 C CA . TYR B 1 34 ? -1.65 -23.766 -16.219 1 95.81 34 TYR B CA 1
ATOM 2033 C C . TYR B 1 34 ? -0.656 -23.844 -15.055 1 95.81 34 TYR B C 1
ATOM 2035 O O . TYR B 1 34 ? -0.833 -23.172 -14.039 1 95.81 34 TYR B O 1
ATOM 2043 N N . ASN B 1 35 ? 0.332 -24.672 -15.172 1 94.62 35 ASN B N 1
ATOM 2044 C CA . ASN B 1 35 ? 1.299 -24.797 -14.086 1 94.62 35 ASN B CA 1
ATOM 2045 C C . ASN B 1 35 ? 2.031 -23.484 -13.828 1 94.62 35 ASN B C 1
ATOM 2047 O O . ASN B 1 35 ? 2.223 -23.094 -12.68 1 94.62 35 ASN B O 1
ATOM 2051 N N . GLU B 1 36 ? 2.35 -22.734 -14.891 1 92.44 36 GLU B N 1
ATOM 2052 C CA . GLU B 1 36 ? 3.002 -21.438 -14.781 1 92.44 36 GLU B CA 1
ATOM 2053 C C . GLU B 1 36 ? 2.059 -20.391 -14.188 1 92.44 36 GLU B C 1
ATOM 2055 O O . GLU B 1 36 ? 2.432 -19.672 -13.258 1 92.44 36 GLU B O 1
ATOM 2060 N N . THR B 1 37 ? 0.816 -20.328 -14.68 1 94.94 37 THR B N 1
ATOM 2061 C CA . THR B 1 37 ? -0.139 -19.312 -14.25 1 94.94 37 THR B CA 1
ATOM 2062 C C . THR B 1 37 ? -0.552 -19.531 -12.797 1 94.94 37 THR B C 1
ATOM 2064 O O . THR B 1 37 ? -0.644 -18.594 -12.023 1 94.94 37 THR B O 1
ATOM 2067 N N . ILE B 1 38 ? -0.671 -20.75 -12.438 1 97 38 ILE B N 1
ATOM 2068 C CA . ILE B 1 38 ? -1.035 -21.078 -11.062 1 97 38 ILE B CA 1
ATOM 2069 C C . ILE B 1 38 ? 0.148 -20.812 -10.133 1 97 38 ILE B C 1
ATOM 2071 O O . ILE B 1 38 ? -0.015 -20.203 -9.07 1 97 38 ILE B O 1
ATOM 2075 N N . ALA B 1 39 ? 1.326 -21.172 -10.57 1 95.31 39 ALA B N 1
ATOM 2076 C CA . ALA B 1 39 ? 2.518 -20.891 -9.766 1 95.31 39 ALA B CA 1
ATOM 2077 C C . ALA B 1 39 ? 2.688 -19.406 -9.516 1 95.31 39 ALA B C 1
ATOM 2079 O O . ALA B 1 39 ? 3.01 -18.984 -8.406 1 95.31 39 ALA B O 1
ATOM 2080 N N . HIS B 1 40 ? 2.463 -18.656 -10.508 1 94.56 40 HIS B N 1
ATOM 2081 C CA . HIS B 1 40 ? 2.559 -17.203 -10.359 1 94.56 40 HIS B CA 1
ATOM 2082 C C . HIS B 1 40 ? 1.593 -16.703 -9.297 1 94.56 40 HIS B C 1
ATOM 2084 O O . HIS B 1 40 ? 1.952 -15.844 -8.484 1 94.56 40 HIS B O 1
ATOM 2090 N N . ALA B 1 41 ? 0.43 -17.281 -9.25 1 96.94 41 ALA B N 1
ATOM 2091 C CA . ALA B 1 41 ? -0.622 -16.812 -8.352 1 96.94 41 ALA B CA 1
ATOM 2092 C C . ALA B 1 41 ? -0.345 -17.25 -6.914 1 96.94 41 ALA B C 1
ATOM 2094 O O . ALA B 1 41 ? -0.774 -16.578 -5.969 1 96.94 41 ALA B O 1
ATOM 2095 N N . VAL B 1 42 ? 0.418 -18.359 -6.758 1 97.56 42 VAL B N 1
ATOM 2096 C CA . VAL B 1 42 ? 0.38 -18.891 -5.402 1 97.56 42 VAL B CA 1
ATOM 2097 C C . VAL B 1 42 ? 1.778 -18.859 -4.789 1 97.56 42 VAL B C 1
ATOM 2099 O O . VAL B 1 42 ? 1.948 -19.109 -3.596 1 97.56 42 VAL B O 1
ATOM 2102 N N . HIS B 1 43 ? 2.816 -18.469 -5.531 1 95.25 43 HIS B N 1
ATOM 2103 C CA . HIS B 1 43 ? 4.188 -18.641 -5.059 1 95.25 43 HIS B CA 1
ATOM 2104 C C . HIS B 1 43 ? 4.426 -17.828 -3.785 1 95.25 43 HIS B C 1
ATOM 2106 O O . HIS B 1 43 ? 5.32 -18.156 -3 1 95.25 43 HIS B O 1
ATOM 2112 N N . SER B 1 44 ? 3.627 -16.797 -3.576 1 95.25 44 SER B N 1
ATOM 2113 C CA . SER B 1 44 ? 3.775 -15.977 -2.375 1 95.25 44 SER B CA 1
ATOM 2114 C C . SER B 1 44 ? 2.477 -15.93 -1.578 1 95.25 44 SER B C 1
ATOM 2116 O O . SER B 1 44 ? 2.227 -14.969 -0.846 1 95.25 44 SER B O 1
ATOM 2118 N N . MET B 1 45 ? 1.632 -16.922 -1.818 1 97.75 45 MET B N 1
ATOM 2119 C CA . MET B 1 45 ? 0.356 -16.984 -1.112 1 97.75 45 MET B CA 1
ATOM 2120 C C . MET B 1 45 ? 0.573 -17.109 0.393 1 97.75 45 MET B C 1
ATOM 2122 O O . MET B 1 45 ? 1.469 -17.828 0.84 1 97.75 45 MET B O 1
ATOM 2126 N N . SER B 1 46 ? -0.192 -16.391 1.174 1 97.69 46 SER B N 1
ATOM 2127 C CA . SER B 1 46 ? -0.259 -16.5 2.627 1 97.69 46 SER B CA 1
ATOM 2128 C C . SER B 1 46 ? -1.646 -16.953 3.084 1 97.69 46 SER B C 1
ATOM 2130 O O . SER B 1 46 ? -2.59 -16.953 2.293 1 97.69 46 SER B O 1
ATOM 2132 N N . VAL B 1 47 ? -1.661 -17.281 4.324 1 98.5 47 VAL B N 1
ATOM 2133 C CA . VAL B 1 47 ? -2.955 -17.625 4.902 1 98.5 47 VAL B CA 1
ATOM 2134 C C . VAL B 1 47 ? -3.918 -16.453 4.746 1 98.5 47 VAL B C 1
ATOM 2136 O O . VAL B 1 47 ? -5.09 -16.641 4.41 1 98.5 47 VAL B O 1
ATOM 2139 N N . GLU B 1 48 ? -3.459 -15.242 4.988 1 97.81 48 GLU B N 1
ATOM 2140 C CA . GLU B 1 48 ? -4.273 -14.039 4.867 1 97.81 48 GLU B CA 1
ATOM 2141 C C . GLU B 1 48 ? -4.785 -13.859 3.441 1 97.81 48 GLU B C 1
ATOM 2143 O O . GLU B 1 48 ? -5.949 -13.508 3.232 1 97.81 48 GLU B O 1
ATOM 2148 N N . GLY B 1 49 ? -3.885 -14.141 2.447 1 97.88 49 GLY B N 1
ATOM 2149 C CA . GLY B 1 49 ? -4.328 -14.094 1.062 1 97.88 49 GLY B CA 1
ATOM 2150 C C . GLY B 1 49 ? -5.332 -15.18 0.723 1 97.88 49 GLY B C 1
ATOM 2151 O O . GLY B 1 49 ? -6.32 -14.922 0.035 1 97.88 49 GLY B O 1
ATOM 2152 N N . LEU B 1 50 ? -5.066 -16.328 1.278 1 98.56 50 LEU B N 1
ATOM 2153 C CA . LEU B 1 50 ? -5.918 -17.484 1.02 1 98.56 50 LEU B CA 1
ATOM 2154 C C . LEU B 1 50 ? -7.312 -17.266 1.593 1 98.56 50 LEU B C 1
ATOM 2156 O O . LEU B 1 50 ? -8.297 -17.797 1.061 1 98.56 50 LEU B O 1
ATOM 2160 N N . ARG B 1 51 ? -7.473 -16.453 2.557 1 98 51 ARG B N 1
ATOM 2161 C CA . ARG B 1 51 ? -8.742 -16.234 3.242 1 98 51 ARG B CA 1
ATOM 2162 C C . ARG B 1 51 ? -9.695 -15.422 2.373 1 98 51 ARG B C 1
ATOM 2164 O O . ARG B 1 51 ? -10.891 -15.344 2.662 1 98 51 ARG B O 1
ATOM 2171 N N . LEU B 1 52 ? -9.219 -14.812 1.341 1 97.81 52 LEU B N 1
ATOM 2172 C CA . LEU B 1 52 ? -10.102 -14.219 0.349 1 97.81 52 LEU B CA 1
ATOM 2173 C C . LEU B 1 52 ? -11.008 -15.266 -0.276 1 97.81 52 LEU B C 1
ATOM 2175 O O . LEU B 1 52 ? -12.141 -14.969 -0.667 1 97.81 52 LEU B O 1
ATOM 2179 N N . PHE B 1 53 ? -10.516 -16.453 -0.308 1 98.12 53 PHE B N 1
ATOM 2180 C CA . PHE B 1 53 ? -11.195 -17.516 -1.036 1 98.12 53 PHE B CA 1
ATOM 2181 C C . PHE B 1 53 ? -11.805 -18.531 -0.072 1 98.12 53 PHE B C 1
ATOM 2183 O O . PHE B 1 53 ? -12.781 -19.203 -0.41 1 98.12 53 PHE B O 1
ATOM 2190 N N . ASP B 1 54 ? -11.203 -18.688 1.075 1 97.56 54 ASP B N 1
ATOM 2191 C CA . ASP B 1 54 ? -11.648 -19.531 2.174 1 97.56 54 ASP B CA 1
ATOM 2192 C C . ASP B 1 54 ? -11.438 -18.844 3.521 1 97.56 54 ASP B C 1
ATOM 2194 O O . ASP B 1 54 ? -10.344 -18.922 4.098 1 97.56 54 ASP B O 1
ATOM 2198 N N . PRO B 1 55 ? -12.469 -18.266 4.094 1 96.69 55 PRO B N 1
ATOM 2199 C CA . PRO B 1 55 ? -12.328 -17.516 5.336 1 96.69 55 PRO B CA 1
ATOM 2200 C C . PRO B 1 55 ? -11.773 -18.359 6.484 1 96.69 55 PRO B C 1
ATOM 2202 O O . PRO B 1 55 ? -11.281 -17.812 7.477 1 96.69 55 PRO B O 1
ATOM 2205 N N . MET B 1 56 ? -11.75 -19.656 6.367 1 97.06 56 MET B N 1
ATOM 2206 C CA . MET B 1 56 ? -11.305 -20.531 7.445 1 97.06 56 MET B CA 1
ATOM 2207 C C . MET B 1 56 ? -9.914 -21.094 7.156 1 97.06 56 MET B C 1
ATOM 2209 O O . MET B 1 56 ? -9.43 -21.984 7.863 1 97.06 56 MET B O 1
ATOM 2213 N N . ALA B 1 57 ? -9.297 -20.578 6.152 1 97.62 57 ALA B N 1
ATOM 2214 C CA . ALA B 1 57 ? -7.973 -21.062 5.766 1 97.62 57 ALA B CA 1
ATOM 2215 C C . ALA B 1 57 ? -6.992 -20.969 6.926 1 97.62 57 ALA B C 1
ATOM 2217 O O . ALA B 1 57 ? -7.043 -20.031 7.719 1 97.62 57 ALA B O 1
ATOM 2218 N N . SER B 1 58 ? -6.148 -21.922 7.074 1 97.31 58 SER B N 1
ATOM 2219 C CA . SER B 1 58 ? -5.074 -21.984 8.062 1 97.31 58 SER B CA 1
ATOM 2220 C C . SER B 1 58 ? -3.787 -22.516 7.441 1 97.31 58 SER B C 1
ATOM 2222 O O . SER B 1 58 ? -3.725 -22.75 6.234 1 97.31 58 SER B O 1
ATOM 2224 N N . GLU B 1 59 ? -2.773 -22.688 8.242 1 96.81 59 GLU B N 1
ATOM 2225 C CA . GLU B 1 59 ? -1.495 -23.188 7.738 1 96.81 59 GLU B CA 1
ATOM 2226 C C . GLU B 1 59 ? -1.579 -24.656 7.379 1 96.81 59 GLU B C 1
ATOM 2228 O O . GLU B 1 59 ? -0.646 -25.219 6.797 1 96.81 59 GLU B O 1
ATOM 2233 N N . GLN B 1 60 ? -2.676 -25.281 7.664 1 95.94 60 GLN B N 1
ATOM 2234 C CA . GLN B 1 60 ? -2.873 -26.672 7.27 1 95.94 60 GLN B CA 1
ATOM 2235 C C . GLN B 1 60 ? -3.338 -26.766 5.82 1 95.94 60 GLN B C 1
ATOM 2237 O O . GLN B 1 60 ? -3.801 -27.828 5.383 1 95.94 60 GLN B O 1
ATOM 2242 N N . ASN B 1 61 ? -3.033 -25.875 5.117 1 96.06 61 ASN B N 1
ATOM 2243 C CA . ASN B 1 61 ? -3.33 -25.938 3.688 1 96.06 61 ASN B CA 1
ATOM 2244 C C . ASN B 1 61 ? -2.256 -26.703 2.924 1 96.06 61 ASN B C 1
ATOM 2246 O O . ASN B 1 61 ? -1.325 -27.25 3.523 1 96.06 61 ASN B O 1
ATOM 2250 N N . LYS B 1 62 ? -2.307 -26.953 1.699 1 95.25 62 LYS B N 1
ATOM 2251 C CA . LYS B 1 62 ? -1.371 -27.766 0.921 1 95.25 62 LYS B CA 1
ATOM 2252 C C . LYS B 1 62 ? -0.929 -27.031 -0.342 1 95.25 62 LYS B C 1
ATOM 2254 O O . LYS B 1 62 ? -0.711 -27.656 -1.384 1 95.25 62 LYS B O 1
ATOM 2259 N N . ILE B 1 63 ? -0.845 -25.719 -0.229 1 98.06 63 ILE B N 1
ATOM 2260 C CA . ILE B 1 63 ? -0.455 -24.891 -1.367 1 98.06 63 ILE B CA 1
ATOM 2261 C C . ILE B 1 63 ? 1.055 -24.656 -1.349 1 98.06 63 ILE B C 1
ATOM 2263 O O . ILE B 1 63 ? 1.585 -24.047 -0.424 1 98.06 63 ILE B O 1
ATOM 2267 N N . PRO B 1 64 ? 1.736 -25.109 -2.34 1 98 64 PRO B N 1
ATOM 2268 C CA . PRO B 1 64 ? 3.18 -24.859 -2.346 1 98 64 PRO B CA 1
ATOM 2269 C C . PRO B 1 64 ? 3.52 -23.391 -2.539 1 98 64 PRO B C 1
ATOM 2271 O O . PRO B 1 64 ? 2.961 -22.734 -3.422 1 98 64 PRO B O 1
ATOM 2274 N N . THR B 1 65 ? 4.383 -22.875 -1.721 1 96.75 65 THR B N 1
ATOM 2275 C CA . THR B 1 65 ? 4.828 -21.484 -1.809 1 96.75 65 THR B CA 1
ATOM 2276 C C . THR B 1 65 ? 6.344 -21.391 -1.651 1 96.75 65 THR B C 1
ATOM 2278 O O . THR B 1 65 ? 6.977 -22.328 -1.142 1 96.75 65 THR B O 1
ATOM 2281 N N . VAL B 1 66 ? 6.891 -20.297 -2.121 1 93.56 66 VAL B N 1
ATOM 2282 C CA . VAL B 1 66 ? 8.312 -20.047 -1.919 1 93.56 66 VAL B CA 1
ATOM 2283 C C . VAL B 1 66 ? 8.594 -19.828 -0.433 1 93.56 66 VAL B C 1
ATOM 2285 O O . VAL B 1 66 ? 7.871 -19.094 0.24 1 93.56 66 VAL B O 1
ATOM 2288 N N . ASN B 1 67 ? 9.633 -20.531 0.047 1 93.69 67 ASN B N 1
ATOM 2289 C CA . ASN B 1 67 ? 10.078 -20.328 1.42 1 93.69 67 ASN B CA 1
ATOM 2290 C C . ASN B 1 67 ? 10.812 -19 1.583 1 93.69 67 ASN B C 1
ATOM 2292 O O . ASN B 1 67 ? 11.875 -18.797 0.986 1 93.69 67 ASN B O 1
ATOM 2296 N N . GLN B 1 68 ? 10.266 -18.188 2.418 1 87.38 68 GLN B N 1
ATOM 2297 C CA . GLN B 1 68 ? 10.836 -16.844 2.578 1 87.38 68 GLN B CA 1
ATOM 2298 C C . GLN B 1 68 ? 11.922 -16.844 3.648 1 87.38 68 GLN B C 1
ATOM 2300 O O . GLN B 1 68 ? 12.562 -15.812 3.879 1 87.38 68 GLN B O 1
ATOM 2305 N N . ASP B 1 69 ? 12.031 -17.953 4.352 1 88.94 69 ASP B N 1
ATOM 2306 C CA . ASP B 1 69 ? 13.125 -18.109 5.305 1 88.94 69 ASP B CA 1
ATOM 2307 C C . ASP B 1 69 ? 14.391 -18.609 4.613 1 88.94 69 ASP B C 1
ATOM 2309 O O . ASP B 1 69 ? 14.578 -19.812 4.445 1 88.94 69 ASP B O 1
ATOM 2313 N N . LEU B 1 70 ? 15.32 -17.75 4.359 1 84.81 70 LEU B N 1
ATOM 2314 C CA . LEU B 1 70 ? 16.5 -18.047 3.551 1 84.81 70 LEU B CA 1
ATOM 2315 C C . LEU B 1 70 ? 17.547 -18.781 4.371 1 84.81 70 LEU B C 1
ATOM 2317 O O . LEU B 1 70 ? 18.547 -19.25 3.826 1 84.81 70 LEU B O 1
ATOM 2321 N N . SER B 1 71 ? 17.312 -18.844 5.664 1 86.38 71 SER B N 1
ATOM 2322 C CA . SER B 1 71 ? 18.25 -19.609 6.488 1 86.38 71 SER B CA 1
ATOM 2323 C C . SER B 1 71 ? 18.016 -21.109 6.344 1 86.38 71 SER B C 1
ATOM 2325 O O . SER B 1 71 ? 18.844 -21.906 6.762 1 86.38 71 SER B O 1
ATOM 2327 N N . GLN B 1 72 ? 16.906 -21.453 5.711 1 89.25 72 GLN B N 1
ATOM 2328 C CA . GLN B 1 72 ? 16.562 -22.859 5.512 1 89.25 72 GLN B CA 1
ATOM 2329 C C . GLN B 1 72 ? 16.984 -23.344 4.125 1 89.25 72 GLN B C 1
ATOM 2331 O O . GLN B 1 72 ? 16.984 -22.562 3.168 1 89.25 72 GLN B O 1
ATOM 2336 N N . ASP B 1 73 ? 17.188 -24.594 4.027 1 89.06 73 ASP B N 1
ATOM 2337 C CA . ASP B 1 73 ? 17.578 -25.188 2.754 1 89.06 73 ASP B CA 1
ATOM 2338 C C . ASP B 1 73 ? 16.375 -25.406 1.851 1 89.06 73 ASP B C 1
ATOM 2340 O O . ASP B 1 73 ? 16.5 -25.391 0.625 1 89.06 73 ASP B O 1
ATOM 2344 N N . GLN B 1 74 ? 15.281 -25.641 2.527 1 92.88 74 GLN B N 1
ATOM 2345 C CA . GLN B 1 74 ? 14.062 -25.891 1.773 1 92.88 74 GLN B CA 1
ATOM 2346 C C . GLN B 1 74 ? 13.602 -24.625 1.045 1 92.88 74 GLN B C 1
ATOM 2348 O O . GLN B 1 74 ? 13.273 -23.625 1.68 1 92.88 74 GLN B O 1
ATOM 2353 N N . LYS B 1 75 ? 13.438 -24.734 -0.272 1 91.06 75 LYS B N 1
ATOM 2354 C CA . LYS B 1 75 ? 13.117 -23.562 -1.075 1 91.06 75 LYS B CA 1
ATOM 2355 C C . LYS B 1 75 ? 11.609 -23.391 -1.23 1 91.06 75 LYS B C 1
ATOM 2357 O O . LYS B 1 75 ? 11.125 -22.281 -1.434 1 91.06 75 LYS B O 1
ATOM 2362 N N . VAL B 1 76 ? 10.961 -24.5 -1.16 1 95.5 76 VAL B N 1
ATOM 2363 C CA . VAL B 1 76 ? 9.516 -24.469 -1.34 1 95.5 76 VAL B CA 1
ATOM 2364 C C . VAL B 1 76 ? 8.836 -25.109 -0.128 1 95.5 76 VAL B C 1
ATOM 2366 O O . VAL B 1 76 ? 9.211 -26.203 0.3 1 95.5 76 VAL B O 1
ATOM 2369 N N . LEU B 1 77 ? 7.934 -24.391 0.408 1 97.06 77 LEU B N 1
ATOM 2370 C CA . LEU B 1 77 ? 7.062 -24.953 1.435 1 97.06 77 LEU B CA 1
ATOM 2371 C C . LEU B 1 77 ? 5.91 -25.734 0.806 1 97.06 77 LEU B C 1
ATOM 2373 O O . LEU B 1 77 ? 5.508 -25.438 -0.322 1 97.06 77 LEU B O 1
ATOM 2377 N N . ASN B 1 78 ? 5.363 -26.703 1.579 1 97 78 ASN B N 1
ATOM 2378 C CA . ASN B 1 78 ? 4.215 -27.453 1.1 1 97 78 ASN B CA 1
ATOM 2379 C C . ASN B 1 78 ? 2.9 -26.828 1.549 1 97 78 ASN B C 1
ATOM 2381 O O . ASN B 1 78 ? 1.853 -27.469 1.522 1 97 78 ASN B O 1
ATOM 2385 N N . TYR B 1 79 ? 2.969 -25.594 2.018 1 97.75 79 TYR B N 1
ATOM 2386 C CA . TYR B 1 79 ? 1.804 -24.859 2.484 1 97.75 79 TYR B CA 1
ATOM 2387 C C . TYR B 1 79 ? 2.033 -23.344 2.365 1 97.75 79 TYR B C 1
ATOM 2389 O O . TYR B 1 79 ? 3.168 -22.906 2.191 1 97.75 79 TYR B O 1
ATOM 2397 N N . ALA B 1 80 ? 0.971 -22.625 2.348 1 98.19 80 ALA B N 1
ATOM 2398 C CA . ALA B 1 80 ? 1.026 -21.172 2.479 1 98.19 80 ALA B CA 1
ATOM 2399 C C . ALA B 1 80 ? 1.129 -20.766 3.943 1 98.19 80 ALA B C 1
ATOM 2401 O O . ALA B 1 80 ? 0.251 -21.078 4.75 1 98.19 80 ALA B O 1
ATOM 2402 N N . PRO B 1 81 ? 2.129 -20.094 4.316 1 97.19 81 PRO B N 1
ATOM 2403 C CA . PRO B 1 81 ? 2.307 -19.688 5.711 1 97.19 81 PRO B CA 1
ATOM 2404 C C . PRO B 1 81 ? 1.531 -18.406 6.059 1 97.19 81 PRO B C 1
ATOM 2406 O O . PRO B 1 81 ? 0.986 -17.75 5.168 1 97.19 81 PRO B O 1
ATOM 2409 N N . HIS B 1 82 ? 1.522 -18.109 7.375 1 96.5 82 HIS B N 1
ATOM 2410 C CA . HIS B 1 82 ? 1.015 -16.812 7.801 1 96.5 82 HIS B CA 1
ATOM 2411 C C . HIS B 1 82 ? 1.979 -15.695 7.426 1 96.5 82 HIS B C 1
ATOM 2413 O O . HIS B 1 82 ? 3.197 -15.859 7.516 1 96.5 82 HIS B O 1
ATOM 2419 N N . PHE B 1 83 ? 1.428 -14.594 6.996 1 94.12 83 PHE B N 1
ATOM 2420 C CA . PHE B 1 83 ? 2.152 -13.336 6.879 1 94.12 83 PHE B CA 1
ATOM 2421 C C . PHE B 1 83 ? 1.78 -12.383 8.016 1 94.12 83 PHE B C 1
ATOM 2423 O O . PHE B 1 83 ? 0.931 -11.508 7.844 1 94.12 83 PHE B O 1
ATOM 2430 N N . HIS B 1 84 ? 2.455 -12.477 9.117 1 92.88 84 HIS B N 1
ATOM 2431 C CA . HIS B 1 84 ? 2.104 -11.734 10.32 1 92.88 84 HIS B CA 1
ATOM 2432 C C . HIS B 1 84 ? 2.566 -10.281 10.227 1 92.88 84 HIS B C 1
ATOM 2434 O O . HIS B 1 84 ? 3.73 -10.016 9.914 1 92.88 84 HIS B O 1
ATOM 2440 N N . THR B 1 85 ? 1.688 -9.461 10.414 1 96 85 THR B N 1
ATOM 2441 C CA . THR B 1 85 ? 2.012 -8.039 10.453 1 96 85 THR B CA 1
ATOM 2442 C C . THR B 1 85 ? 1.742 -7.465 11.836 1 96 85 THR B C 1
ATOM 2444 O O . THR B 1 85 ? 0.987 -8.047 12.625 1 96 85 THR B O 1
ATOM 2447 N N . SER B 1 86 ? 2.441 -6.379 12.18 1 94.75 86 SER B N 1
ATOM 2448 C CA . SER B 1 86 ? 2.098 -5.609 13.367 1 94.75 86 SER B CA 1
ATOM 2449 C C . SER B 1 86 ? 0.765 -4.887 13.188 1 94.75 86 SER B C 1
ATOM 2451 O O . SER B 1 86 ? 0.125 -5 12.141 1 94.75 86 SER B O 1
ATOM 2453 N N . THR B 1 87 ? 0.338 -4.316 14.305 1 95.81 87 THR B N 1
ATOM 2454 C CA . THR B 1 87 ? -0.899 -3.545 14.258 1 95.81 87 THR B CA 1
ATOM 2455 C C . THR B 1 87 ? -0.659 -2.109 14.711 1 95.81 87 THR B C 1
ATOM 2457 O O . THR B 1 87 ? -1.557 -1.471 15.266 1 95.81 87 THR B O 1
ATOM 2460 N N . ASP B 1 88 ? 0.552 -1.649 14.5 1 96.19 88 ASP B N 1
ATOM 2461 C CA . ASP B 1 88 ? 0.903 -0.305 14.953 1 96.19 88 ASP B CA 1
ATOM 2462 C C . ASP B 1 88 ? 0.205 0.757 14.109 1 96.19 88 ASP B C 1
ATOM 2464 O O . ASP B 1 88 ? -0.072 1.857 14.586 1 96.19 88 ASP B O 1
ATOM 2468 N N . PHE B 1 89 ? -0.053 0.449 12.883 1 97.69 89 PHE B N 1
ATOM 2469 C CA . PHE B 1 89 ? -0.742 1.362 11.977 1 97.69 89 PHE B CA 1
ATOM 2470 C C . PHE B 1 89 ? -2.213 0.987 11.852 1 97.69 89 PHE B C 1
ATOM 2472 O O . PHE B 1 89 ? -2.617 -0.111 12.234 1 97.69 89 PHE B O 1
ATOM 2479 N N . ALA B 1 90 ? -2.963 1.878 11.336 1 97.5 90 ALA B N 1
ATOM 2480 C CA . ALA B 1 90 ? -4.406 1.696 11.234 1 97.5 90 ALA B CA 1
ATOM 2481 C C . ALA B 1 90 ? -4.77 0.796 10.055 1 97.5 90 ALA B C 1
ATOM 2483 O O . ALA B 1 90 ? -5.742 0.042 10.125 1 97.5 90 ALA B O 1
ATOM 2484 N N . THR B 1 91 ? -4.039 0.855 8.992 1 97.94 91 THR B N 1
ATOM 2485 C CA . THR B 1 91 ? -4.41 0.141 7.773 1 97.94 91 THR B CA 1
ATOM 2486 C C . THR B 1 91 ? -3.553 -1.109 7.598 1 97.94 91 THR B C 1
ATOM 2488 O O . THR B 1 91 ? -2.379 -1.123 7.977 1 97.94 91 THR B O 1
ATOM 2491 N N . SER B 1 92 ? -4.125 -2.09 6.98 1 97.44 92 SER B N 1
ATOM 2492 C CA . SER B 1 92 ? -3.377 -3.293 6.625 1 97.44 92 SER B CA 1
ATOM 2493 C C . SER B 1 92 ? -2.219 -2.965 5.688 1 97.44 92 SER B C 1
ATOM 2495 O O . SER B 1 92 ? -1.146 -3.568 5.785 1 97.44 92 SER B O 1
ATOM 2497 N N . THR B 1 93 ? -2.449 -1.982 4.816 1 98.31 93 THR B N 1
ATOM 2498 C CA . THR B 1 93 ? -1.43 -1.591 3.848 1 98.31 93 THR B CA 1
ATOM 2499 C C . THR B 1 93 ? -0.173 -1.095 4.559 1 98.31 93 THR B C 1
ATOM 2501 O O . THR B 1 93 ? 0.929 -1.577 4.289 1 98.31 93 THR B O 1
ATOM 2504 N N . MET B 1 94 ? -0.319 -0.222 5.473 1 98.38 94 MET B N 1
ATOM 2505 C CA . MET B 1 94 ? 0.843 0.324 6.168 1 98.38 94 MET B CA 1
ATOM 2506 C C . MET B 1 94 ? 1.487 -0.731 7.062 1 98.38 94 MET B C 1
ATOM 2508 O O . MET B 1 94 ? 2.707 -0.746 7.23 1 98.38 94 MET B O 1
ATOM 2512 N N . ASN B 1 95 ? 0.674 -1.581 7.621 1 98.56 95 ASN B N 1
ATOM 2513 C CA . ASN B 1 95 ? 1.241 -2.656 8.43 1 98.56 95 ASN B CA 1
ATOM 2514 C C . ASN B 1 95 ? 2.055 -3.627 7.574 1 98.56 95 ASN B C 1
ATOM 2516 O O . ASN B 1 95 ? 3.057 -4.176 8.039 1 98.56 95 ASN B O 1
ATOM 2520 N N . MET B 1 96 ? 1.625 -3.85 6.367 1 97.81 96 MET B N 1
ATOM 2521 C CA . MET B 1 96 ? 2.4 -4.672 5.445 1 97.81 96 MET B CA 1
ATOM 2522 C C . MET B 1 96 ? 3.697 -3.973 5.047 1 97.81 96 MET B C 1
ATOM 2524 O O . MET B 1 96 ? 4.758 -4.598 5.008 1 97.81 96 MET B O 1
ATOM 2528 N N . ILE B 1 97 ? 3.6 -2.672 4.762 1 98.25 97 ILE B N 1
ATOM 2529 C CA . ILE B 1 97 ? 4.797 -1.899 4.453 1 98.25 97 ILE B CA 1
ATOM 2530 C C . ILE B 1 97 ? 5.758 -1.935 5.645 1 98.25 97 ILE B C 1
ATOM 2532 O O . ILE B 1 97 ? 6.961 -2.129 5.473 1 98.25 97 ILE B O 1
ATOM 2536 N N . ASP B 1 98 ? 5.246 -1.795 6.867 1 98.06 98 ASP B N 1
ATOM 2537 C CA . ASP B 1 98 ? 6.043 -1.881 8.086 1 98.06 98 ASP B CA 1
ATOM 2538 C C . ASP B 1 98 ? 6.762 -3.225 8.18 1 98.06 98 ASP B C 1
ATOM 2540 O O . ASP B 1 98 ? 7.961 -3.275 8.461 1 98.06 98 ASP B O 1
ATOM 2544 N N . LYS B 1 99 ? 6.031 -4.27 7.922 1 96.62 99 LYS B N 1
ATOM 2545 C CA . LYS B 1 99 ? 6.637 -5.598 7.977 1 96.62 99 LYS B CA 1
ATOM 2546 C C . LYS B 1 99 ? 7.77 -5.727 6.965 1 96.62 99 LYS B C 1
ATOM 2548 O O . LYS B 1 99 ? 8.852 -6.211 7.293 1 96.62 99 LYS B O 1
ATOM 2553 N N . ILE B 1 100 ? 7.547 -5.297 5.742 1 95.69 100 ILE B N 1
ATOM 2554 C CA . ILE B 1 100 ? 8.539 -5.391 4.672 1 95.69 100 ILE B CA 1
ATOM 2555 C C . ILE B 1 100 ? 9.789 -4.598 5.051 1 95.69 100 ILE B C 1
ATOM 2557 O O . ILE B 1 100 ? 10.898 -5.137 5.035 1 95.69 100 ILE B O 1
ATOM 2561 N N . LEU B 1 101 ? 9.586 -3.383 5.465 1 96.44 101 LEU B N 1
ATOM 2562 C CA . LEU B 1 101 ? 10.719 -2.484 5.688 1 96.44 101 LEU B CA 1
ATOM 2563 C C . LEU B 1 101 ? 11.445 -2.834 6.977 1 96.44 101 LEU B C 1
ATOM 2565 O O . LEU B 1 101 ? 12.656 -2.621 7.086 1 96.44 101 LEU B O 1
ATOM 2569 N N . SER B 1 102 ? 10.734 -3.41 7.934 1 96.06 102 SER B N 1
ATOM 2570 C CA . SER B 1 102 ? 11.336 -3.781 9.211 1 96.06 102 SER B CA 1
ATOM 2571 C C . SER B 1 102 ? 12.242 -5.004 9.055 1 96.06 102 SER B C 1
ATOM 2573 O O . SER B 1 102 ? 13.039 -5.309 9.945 1 96.06 102 SER B O 1
ATOM 2575 N N . THR B 1 103 ? 12.109 -5.68 7.914 1 92.31 103 THR B N 1
ATOM 2576 C CA . THR B 1 103 ? 12.82 -6.949 7.816 1 92.31 103 THR B CA 1
ATOM 2577 C C . THR B 1 103 ? 13.883 -6.891 6.727 1 92.31 103 THR B C 1
ATOM 2579 O O . THR B 1 103 ? 14.562 -7.883 6.461 1 92.31 103 THR B O 1
ATOM 2582 N N . VAL B 1 104 ? 13.992 -5.723 6.137 1 88.19 104 VAL B N 1
ATOM 2583 C CA . VAL B 1 104 ? 14.961 -5.621 5.051 1 88.19 104 VAL B CA 1
ATOM 2584 C C . VAL B 1 104 ? 16.359 -5.984 5.566 1 88.19 104 VAL B C 1
ATOM 2586 O O . VAL B 1 104 ? 16.812 -5.449 6.582 1 88.19 104 VAL B O 1
ATOM 2589 N N . GLY B 1 105 ? 17.016 -6.891 4.863 1 80 105 GLY B N 1
ATOM 2590 C CA . GLY B 1 105 ? 18.359 -7.309 5.215 1 80 105 GLY B CA 1
ATOM 2591 C C . GLY B 1 105 ? 18.391 -8.477 6.18 1 80 105 GLY B C 1
ATOM 2592 O O . GLY B 1 105 ? 19.438 -9.062 6.426 1 80 105 GLY B O 1
ATOM 2593 N N . ASN B 1 106 ? 17.219 -8.789 6.68 1 79.88 106 ASN B N 1
ATOM 2594 C CA . ASN B 1 106 ? 17.094 -9.953 7.543 1 79.88 106 ASN B CA 1
ATOM 2595 C C . ASN B 1 106 ? 17.047 -11.25 6.73 1 79.88 106 ASN B C 1
ATOM 2597 O O . ASN B 1 106 ? 16.656 -11.234 5.559 1 79.88 106 ASN B O 1
ATOM 2601 N N . SER B 1 107 ? 17.516 -12.273 7.316 1 73.62 107 SER B N 1
ATOM 2602 C CA . SER B 1 107 ? 17.484 -13.57 6.641 1 73.62 107 SER B CA 1
ATOM 2603 C C . SER B 1 107 ? 16.062 -14.023 6.359 1 73.62 107 SER B C 1
ATOM 2605 O O . SER B 1 107 ? 15.836 -14.891 5.512 1 73.62 107 SER B O 1
ATOM 2607 N N . LYS B 1 108 ? 15.109 -13.438 6.969 1 72.06 108 LYS B N 1
ATOM 2608 C CA . LYS B 1 108 ? 13.719 -13.852 6.801 1 72.06 108 LYS B CA 1
ATOM 2609 C C . LYS B 1 108 ? 12.953 -12.867 5.922 1 72.06 108 LYS B C 1
ATOM 2611 O O . LYS B 1 108 ? 11.719 -12.828 5.957 1 72.06 108 LYS B O 1
ATOM 2616 N N . ASP B 1 109 ? 13.773 -12.141 5.199 1 73 109 ASP B N 1
ATOM 2617 C CA . ASP B 1 109 ? 13.07 -11.141 4.41 1 73 109 ASP B CA 1
ATOM 2618 C C . ASP B 1 109 ? 12.578 -11.727 3.088 1 73 109 ASP B C 1
ATOM 2620 O O . ASP B 1 109 ? 11.812 -11.086 2.363 1 73 109 ASP B O 1
ATOM 2624 N N . GLY B 1 110 ? 12.992 -12.984 2.871 1 70.56 110 GLY B N 1
ATOM 2625 C CA . GLY B 1 110 ? 12.422 -13.789 1.806 1 70.56 110 GLY B CA 1
ATOM 2626 C C . GLY B 1 110 ? 13.086 -13.562 0.463 1 70.56 110 GLY B C 1
ATOM 2627 O O . GLY B 1 110 ? 13.062 -14.438 -0.406 1 70.56 110 GLY B O 1
ATOM 2628 N N . LEU B 1 111 ? 13.578 -12.469 0.158 1 78.25 111 LEU B N 1
ATOM 2629 C CA . LEU B 1 111 ? 14.008 -12.164 -1.202 1 78.25 111 LEU B CA 1
ATOM 2630 C C . LEU B 1 111 ? 15.516 -11.938 -1.253 1 78.25 111 LEU B C 1
ATOM 2632 O O . LEU B 1 111 ? 16.125 -11.992 -2.326 1 78.25 111 LEU B O 1
ATOM 2636 N N . GLY B 1 112 ? 16.188 -11.789 -0.082 1 77.19 112 GLY B N 1
ATOM 2637 C CA . GLY B 1 112 ? 17.641 -11.664 -0.045 1 77.19 112 GLY B CA 1
ATOM 2638 C C . GLY B 1 112 ? 18.125 -10.289 -0.458 1 77.19 112 GLY B C 1
ATOM 2639 O O . GLY B 1 112 ? 17.328 -9.367 -0.637 1 77.19 112 GLY B O 1
ATOM 2640 N N . PRO B 1 113 ? 19.422 -10.156 -0.678 1 79.75 113 PRO B N 1
ATOM 2641 C CA . PRO B 1 113 ? 20.031 -8.836 -0.816 1 79.75 113 PRO B CA 1
ATOM 2642 C C . PRO B 1 113 ? 19.844 -8.242 -2.211 1 79.75 113 PRO B C 1
ATOM 2644 O O . PRO B 1 113 ? 20.109 -7.051 -2.418 1 79.75 113 PRO B O 1
ATOM 2647 N N . HIS B 1 114 ? 19.375 -8.992 -3.094 1 80.81 114 HIS B N 1
ATOM 2648 C CA . HIS B 1 114 ? 19.312 -8.516 -4.473 1 80.81 114 HIS B CA 1
ATOM 2649 C C . HIS B 1 114 ? 18.016 -7.746 -4.734 1 80.81 114 HIS B C 1
ATOM 2651 O O . HIS B 1 114 ? 17.875 -7.102 -5.773 1 80.81 114 HIS B O 1
ATOM 2657 N N . TRP B 1 115 ? 17.094 -7.785 -3.797 1 87 115 TRP B N 1
ATOM 2658 C CA . TRP B 1 115 ? 15.828 -7.082 -3.953 1 87 115 TRP B CA 1
ATOM 2659 C C . TRP B 1 115 ? 15.805 -5.809 -3.115 1 87 115 TRP B C 1
ATOM 2661 O O . TRP B 1 115 ? 16.062 -5.848 -1.909 1 87 115 TRP B O 1
ATOM 2671 N N . SER B 1 116 ? 15.547 -4.75 -3.822 1 89.06 116 SER B N 1
ATOM 2672 C CA . SER B 1 116 ? 15.43 -3.484 -3.109 1 89.06 116 SER B CA 1
ATOM 2673 C C . SER B 1 116 ? 14.109 -3.402 -2.35 1 89.06 116 SER B C 1
ATOM 2675 O O . SER B 1 116 ? 13.203 -4.215 -2.57 1 89.06 116 SER B O 1
ATOM 2677 N N . SER B 1 117 ? 14.008 -2.412 -1.485 1 92.62 117 SER B N 1
ATOM 2678 C CA . SER B 1 117 ? 12.789 -2.217 -0.714 1 92.62 117 SER B CA 1
ATOM 2679 C C . SER B 1 117 ? 11.594 -1.938 -1.626 1 92.62 117 SER B C 1
ATOM 2681 O O . SER B 1 117 ? 10.5 -2.449 -1.397 1 92.62 117 SER B O 1
ATOM 2683 N N . VAL B 1 118 ? 11.852 -1.187 -2.648 1 93.56 118 VAL B N 1
ATOM 2684 C CA . VAL B 1 118 ? 10.758 -0.835 -3.547 1 93.56 118 VAL B CA 1
ATOM 2685 C C . VAL B 1 118 ? 10.312 -2.07 -4.324 1 93.56 118 VAL B C 1
ATOM 2687 O O . VAL B 1 118 ? 9.117 -2.262 -4.562 1 93.56 118 VAL B O 1
ATOM 2690 N N . GLU B 1 119 ? 11.219 -2.877 -4.676 1 92.19 119 GLU B N 1
ATOM 2691 C CA . GLU B 1 119 ? 10.883 -4.109 -5.383 1 92.19 119 GLU B CA 1
ATOM 2692 C C . GLU B 1 119 ? 10.086 -5.055 -4.492 1 92.19 119 GLU B C 1
ATOM 2694 O O . GLU B 1 119 ? 9.133 -5.688 -4.949 1 92.19 119 GLU B O 1
ATOM 2699 N N . ARG B 1 120 ? 10.453 -5.133 -3.242 1 92.69 120 ARG B N 1
ATOM 2700 C CA . ARG B 1 120 ? 9.727 -5.953 -2.279 1 92.69 120 ARG B CA 1
ATOM 2701 C C . ARG B 1 120 ? 8.297 -5.461 -2.104 1 92.69 120 ARG B C 1
ATOM 2703 O O . ARG B 1 120 ? 7.359 -6.262 -2.1 1 92.69 120 ARG B O 1
ATOM 2710 N N . ILE B 1 121 ? 8.195 -4.199 -1.997 1 95.69 121 ILE B N 1
ATOM 2711 C CA . ILE B 1 121 ? 6.875 -3.598 -1.821 1 95.69 121 ILE B CA 1
ATOM 2712 C C . ILE B 1 121 ? 6.023 -3.852 -3.062 1 95.69 121 ILE B C 1
ATOM 2714 O O . ILE B 1 121 ? 4.887 -4.316 -2.957 1 95.69 121 ILE B O 1
ATOM 2718 N N . ALA B 1 122 ? 6.57 -3.574 -4.242 1 95.19 122 ALA B N 1
ATOM 2719 C CA . ALA B 1 122 ? 5.848 -3.807 -5.488 1 95.19 122 ALA B CA 1
ATOM 2720 C C . ALA B 1 122 ? 5.398 -5.262 -5.598 1 95.19 122 ALA B C 1
ATOM 2722 O O . ALA B 1 122 ? 4.266 -5.539 -6 1 95.19 122 ALA B O 1
ATOM 2723 N N . HIS B 1 123 ? 6.238 -6.133 -5.223 1 93.25 123 HIS B N 1
ATOM 2724 C CA . HIS B 1 123 ? 5.941 -7.559 -5.324 1 93.25 123 HIS B CA 1
ATOM 2725 C C . HIS B 1 123 ? 4.781 -7.949 -4.418 1 93.25 123 HIS B C 1
ATOM 2727 O O . HIS B 1 123 ? 3.814 -8.562 -4.871 1 93.25 123 HIS B O 1
ATOM 2733 N N . VAL B 1 124 ? 4.887 -7.594 -3.182 1 95.31 124 VAL B N 1
ATOM 2734 C CA . VAL B 1 124 ? 3.875 -7.996 -2.209 1 95.31 124 VAL B CA 1
ATOM 2735 C C . VAL B 1 124 ? 2.512 -7.449 -2.623 1 95.31 124 VAL B C 1
ATOM 2737 O O . VAL B 1 124 ? 1.519 -8.18 -2.633 1 95.31 124 VAL B O 1
ATOM 2740 N N . PHE B 1 125 ? 2.482 -6.258 -3.006 1 97.62 125 PHE B N 1
ATOM 2741 C CA . PHE B 1 125 ? 1.189 -5.652 -3.303 1 97.62 125 PHE B CA 1
ATOM 2742 C C . PHE B 1 125 ? 0.694 -6.082 -4.68 1 97.62 125 PHE B C 1
ATOM 2744 O O . PHE B 1 125 ? -0.514 -6.141 -4.918 1 97.62 125 PHE B O 1
ATOM 2751 N N . HIS B 1 126 ? 1.591 -6.426 -5.555 1 96.56 126 HIS B N 1
ATOM 2752 C CA . HIS B 1 126 ? 1.195 -7.07 -6.805 1 96.56 126 HIS B CA 1
ATOM 2753 C C . HIS B 1 126 ? 0.478 -8.391 -6.539 1 96.56 126 HIS B C 1
ATOM 2755 O O . HIS B 1 126 ? -0.551 -8.672 -7.156 1 96.56 126 HIS B O 1
ATOM 2761 N N . MET B 1 127 ? 0.979 -9.133 -5.652 1 96.62 127 MET B N 1
ATOM 2762 C CA . MET B 1 127 ? 0.348 -10.414 -5.344 1 96.62 127 MET B CA 1
ATOM 2763 C C . MET B 1 127 ? -1.052 -10.203 -4.773 1 96.62 127 MET B C 1
ATOM 2765 O O . MET B 1 127 ? -2.002 -10.867 -5.199 1 96.62 127 MET B O 1
ATOM 2769 N N . TRP B 1 128 ? -1.153 -9.273 -3.883 1 98.19 128 TRP B N 1
ATOM 2770 C CA . TRP B 1 128 ? -2.471 -8.977 -3.33 1 98.19 128 TRP B CA 1
ATOM 2771 C C . TRP B 1 128 ? -3.422 -8.5 -4.422 1 98.19 128 TRP B C 1
ATOM 2773 O O . TRP B 1 128 ? -4.609 -8.836 -4.41 1 98.19 128 TRP B O 1
ATOM 2783 N N . ASP B 1 129 ? -2.863 -7.727 -5.285 1 98.44 129 ASP B N 1
ATOM 2784 C CA . ASP B 1 129 ? -3.676 -7.223 -6.387 1 98.44 129 ASP B CA 1
ATOM 2785 C C . ASP B 1 129 ? -4.156 -8.367 -7.281 1 98.44 129 ASP B C 1
ATOM 2787 O O . ASP B 1 129 ? -5.32 -8.398 -7.688 1 98.44 129 ASP B O 1
ATOM 2791 N N . LEU B 1 130 ? -3.268 -9.219 -7.559 1 97.94 130 LEU B N 1
ATOM 2792 C CA . LEU B 1 130 ? -3.611 -10.383 -8.375 1 97.94 130 LEU B CA 1
ATOM 2793 C C . LEU B 1 130 ? -4.695 -11.211 -7.695 1 97.94 130 LEU B C 1
ATOM 2795 O O . LEU B 1 130 ? -5.664 -11.617 -8.336 1 97.94 130 LEU B O 1
ATOM 2799 N N . TRP B 1 131 ? -4.555 -11.492 -6.422 1 98.62 131 TRP B N 1
ATOM 2800 C CA . TRP B 1 131 ? -5.547 -12.281 -5.695 1 98.62 131 TRP B CA 1
ATOM 2801 C C . TRP B 1 131 ? -6.902 -11.586 -5.699 1 98.62 131 TRP B C 1
ATOM 2803 O O . TRP B 1 131 ? -7.938 -12.234 -5.875 1 98.62 131 TRP B O 1
ATOM 2813 N N . GLN B 1 132 ? -6.867 -10.273 -5.523 1 98.56 132 GLN B N 1
ATOM 2814 C CA . GLN B 1 132 ? -8.109 -9.516 -5.598 1 98.56 132 GLN B CA 1
ATOM 2815 C C . GLN B 1 132 ? -8.742 -9.633 -6.984 1 98.56 132 GLN B C 1
ATOM 2817 O O . GLN B 1 132 ? -9.961 -9.789 -7.105 1 98.56 132 GLN B O 1
ATOM 2822 N N . LYS B 1 133 ? -7.93 -9.523 -7.949 1 98.38 133 LYS B N 1
ATOM 2823 C CA . LYS B 1 133 ? -8.406 -9.641 -9.328 1 98.38 133 LYS B CA 1
ATOM 2824 C C . LYS B 1 133 ? -9.031 -11.008 -9.578 1 98.38 133 LYS B C 1
ATOM 2826 O O . LYS B 1 133 ? -10.094 -11.102 -10.195 1 98.38 133 LYS B O 1
ATOM 2831 N N . ILE B 1 134 ? -8.359 -12.039 -9.164 1 98.69 134 ILE B N 1
ATOM 2832 C CA . ILE B 1 134 ? -8.898 -13.391 -9.281 1 98.69 134 ILE B CA 1
ATOM 2833 C C . ILE B 1 134 ? -10.258 -13.461 -8.602 1 98.69 134 ILE B C 1
ATOM 2835 O O . ILE B 1 134 ? -11.227 -13.953 -9.18 1 98.69 134 ILE B O 1
ATOM 2839 N N . TYR B 1 135 ? -10.375 -12.945 -7.391 1 98.62 135 TYR B N 1
ATOM 2840 C CA . TYR B 1 135 ? -11.594 -13 -6.582 1 98.62 135 TYR B CA 1
ATOM 2841 C C . TYR B 1 135 ? -12.742 -12.281 -7.281 1 98.62 135 TYR B C 1
ATOM 2843 O O . TYR B 1 135 ? -13.859 -12.797 -7.328 1 98.62 135 TYR B O 1
ATOM 2851 N N . GLU B 1 136 ? -12.453 -11.18 -7.852 1 97.38 136 GLU B N 1
ATOM 2852 C CA . GLU B 1 136 ? -13.5 -10.312 -8.391 1 97.38 136 GLU B CA 1
ATOM 2853 C C . GLU B 1 136 ? -13.953 -10.789 -9.766 1 97.38 136 GLU B C 1
ATOM 2855 O O . GLU B 1 136 ? -15.023 -10.406 -10.242 1 97.38 136 GLU B O 1
ATOM 2860 N N . THR B 1 137 ? -13.148 -11.562 -10.375 1 96.94 137 THR B N 1
ATOM 2861 C CA . THR B 1 137 ? -13.484 -11.906 -11.75 1 96.94 137 THR B CA 1
ATOM 2862 C C . THR B 1 137 ? -13.766 -13.398 -11.883 1 96.94 137 THR B C 1
ATOM 2864 O O . THR B 1 137 ? -14.922 -13.828 -11.812 1 96.94 137 THR B O 1
ATOM 2867 N N . SER B 1 138 ? -12.758 -14.219 -11.766 1 97.88 138 SER B N 1
ATOM 2868 C CA . SER B 1 138 ? -12.859 -15.625 -12.125 1 97.88 138 SER B CA 1
ATOM 2869 C C . SER B 1 138 ? -13.422 -16.453 -10.969 1 97.88 138 SER B C 1
ATOM 2871 O O . SER B 1 138 ? -14.031 -17.5 -11.195 1 97.88 138 SER B O 1
ATOM 2873 N N . TRP B 1 139 ? -13.227 -16.031 -9.828 1 98.12 139 TRP B N 1
ATOM 2874 C CA . TRP B 1 139 ? -13.625 -16.797 -8.656 1 98.12 139 TRP B CA 1
ATOM 2875 C C . TRP B 1 139 ? -15.133 -17.031 -8.633 1 98.12 139 TRP B C 1
ATOM 2877 O O . TRP B 1 139 ? -15.586 -18.156 -8.406 1 98.12 139 TRP B O 1
ATOM 2887 N N . GLN B 1 140 ? -15.867 -15.961 -8.961 1 95.56 140 GLN B N 1
ATOM 2888 C CA . GLN B 1 140 ? -17.328 -16.062 -8.961 1 95.56 140 GLN B CA 1
ATOM 2889 C C . GLN B 1 140 ? -17.812 -17.047 -10.031 1 95.56 140 GLN B C 1
ATOM 2891 O O . GLN B 1 140 ? -18.766 -17.797 -9.812 1 95.56 140 GLN B O 1
ATOM 2896 N N . GLU B 1 141 ? -17.203 -17.062 -11.109 1 96.44 141 GLU B N 1
ATOM 2897 C CA . GLU B 1 141 ? -17.547 -17.969 -12.195 1 96.44 141 GLU B CA 1
ATOM 2898 C C . GLU B 1 141 ? -17.281 -19.422 -11.789 1 96.44 141 GLU B C 1
ATOM 2900 O O . GLU B 1 141 ? -18.094 -20.312 -12.062 1 96.44 141 GLU B O 1
ATOM 2905 N N . VAL B 1 142 ? -16.219 -19.656 -11.164 1 97.75 142 VAL B N 1
ATOM 2906 C CA . VAL B 1 142 ? -15.82 -21 -10.75 1 97.75 142 VAL B CA 1
ATOM 2907 C C . VAL B 1 142 ? -16.766 -21.5 -9.664 1 97.75 142 VAL B C 1
ATOM 2909 O O . VAL B 1 142 ? -17.141 -22.672 -9.648 1 97.75 142 VAL B O 1
ATOM 2912 N N . LEU B 1 143 ? -17.188 -20.625 -8.773 1 96.75 143 LEU B N 1
ATOM 2913 C CA . LEU B 1 143 ? -18.141 -21 -7.738 1 96.75 143 LEU B CA 1
ATOM 2914 C C . LEU B 1 143 ? -19.484 -21.391 -8.352 1 96.75 143 LEU B C 1
ATOM 2916 O O . LEU B 1 143 ? -20.141 -22.312 -7.863 1 96.75 143 LEU B O 1
ATOM 2920 N N . ALA B 1 144 ? -19.812 -20.719 -9.383 1 96.75 144 ALA B N 1
ATOM 2921 C CA . ALA B 1 144 ? -21.094 -20.984 -10.047 1 96.75 144 ALA B CA 1
ATOM 2922 C C . ALA B 1 144 ? -21.047 -22.297 -10.82 1 96.75 144 ALA B C 1
ATOM 2924 O O . ALA B 1 144 ? -22.062 -22.984 -10.93 1 96.75 144 ALA B O 1
ATOM 2925 N N . THR B 1 145 ? -19.938 -22.594 -11.398 1 96.62 145 THR B N 1
ATOM 2926 C CA . THR B 1 145 ? -19.719 -23.828 -12.148 1 96.62 145 THR B CA 1
ATOM 2927 C C . THR B 1 145 ? -18.438 -24.5 -11.711 1 96.62 145 THR B C 1
ATOM 2929 O O . THR B 1 145 ? -17.422 -24.438 -12.414 1 96.62 145 THR B O 1
ATOM 2932 N N . PRO B 1 146 ? -18.516 -25.219 -10.656 1 97.12 146 PRO B N 1
ATOM 2933 C CA . PRO B 1 146 ? -17.297 -25.812 -10.102 1 97.12 146 PRO B CA 1
ATOM 2934 C C . PRO B 1 146 ? -16.719 -26.891 -10.992 1 97.12 146 PRO B C 1
ATOM 2936 O O . PRO B 1 146 ? -17.453 -27.562 -11.719 1 97.12 146 PRO B O 1
ATOM 2939 N N . PRO B 1 147 ? -15.398 -26.969 -10.984 1 97.5 147 PRO B N 1
ATOM 2940 C CA . PRO B 1 147 ? -14.781 -28.062 -11.734 1 97.5 147 PRO B CA 1
ATOM 2941 C C . PRO B 1 147 ? -15.203 -29.453 -11.227 1 97.5 147 PRO B C 1
ATOM 2943 O O . PRO B 1 147 ? -15.539 -29.594 -10.055 1 97.5 147 PRO B O 1
ATOM 2946 N N . GLU B 1 148 ? -15.109 -30.391 -12.102 1 96.5 148 GLU B N 1
ATOM 2947 C CA . GLU B 1 148 ? -15.43 -31.766 -11.734 1 96.5 148 GLU B CA 1
ATOM 2948 C C . GLU B 1 148 ? -14.367 -32.375 -10.812 1 96.5 148 GLU B C 1
ATOM 2950 O O . GLU B 1 148 ? -13.219 -31.922 -10.812 1 96.5 148 GLU B O 1
ATOM 2955 N N . ALA B 1 149 ? -14.688 -33.406 -10.117 1 96.38 149 ALA B N 1
ATOM 2956 C CA . ALA B 1 149 ? -13.852 -34 -9.086 1 96.38 149 ALA B CA 1
ATOM 2957 C C . ALA B 1 149 ? -12.508 -34.438 -9.656 1 96.38 149 ALA B C 1
ATOM 2959 O O . ALA B 1 149 ? -11.461 -34.219 -9.047 1 96.38 149 ALA B O 1
ATOM 2960 N N . PRO B 1 150 ? -12.461 -35.031 -10.844 1 96.56 150 PRO B N 1
ATOM 2961 C CA . PRO B 1 150 ? -11.164 -35.469 -11.375 1 96.56 150 PRO B CA 1
ATOM 2962 C C . PRO B 1 150 ? -10.203 -34.281 -11.578 1 96.56 150 PRO B C 1
ATOM 2964 O O . PRO B 1 150 ? -8.992 -34.438 -11.391 1 96.56 150 PRO B O 1
ATOM 2967 N N . THR B 1 151 ? -10.758 -33.188 -11.969 1 98.06 151 THR B N 1
ATOM 2968 C CA . THR B 1 151 ? -9.922 -32 -12.125 1 98.06 151 THR B CA 1
ATOM 2969 C C . THR B 1 151 ? -9.227 -31.641 -10.812 1 98.06 151 THR B C 1
ATOM 2971 O O . THR B 1 151 ? -8.016 -31.422 -10.781 1 98.06 151 THR B O 1
ATOM 2974 N N . CYS B 1 152 ? -9.977 -31.688 -9.758 1 98.06 152 CYS B N 1
ATOM 2975 C CA . CYS B 1 152 ? -9.445 -31.281 -8.461 1 98.06 152 CYS B CA 1
ATOM 2976 C C . CYS B 1 152 ? -8.461 -32.312 -7.93 1 98.06 152 CYS B C 1
ATOM 2978 O O . CYS B 1 152 ? -7.457 -31.969 -7.312 1 98.06 152 CYS B O 1
ATOM 2980 N N . VAL B 1 153 ? -8.734 -33.562 -8.156 1 97.62 153 VAL B N 1
ATOM 2981 C CA . VAL B 1 153 ? -7.805 -34.625 -7.766 1 97.62 153 VAL B CA 1
ATOM 2982 C C . VAL B 1 153 ? -6.465 -34.438 -8.477 1 97.62 153 VAL B C 1
ATOM 2984 O O . VAL B 1 153 ? -5.406 -34.5 -7.844 1 97.62 153 VAL B O 1
ATOM 2987 N N . CYS B 1 154 ? -6.531 -34.125 -9.758 1 97.56 154 CYS B N 1
ATOM 2988 C CA . CYS B 1 154 ? -5.336 -33.938 -10.57 1 97.56 154 CYS B CA 1
ATOM 2989 C C . CYS B 1 154 ? -4.602 -32.656 -10.148 1 97.56 154 CYS B C 1
ATOM 2991 O O . CYS B 1 154 ? -3.373 -32.656 -10.047 1 97.56 154 CYS B O 1
ATOM 2993 N N . LEU B 1 155 ? -5.266 -31.547 -9.82 1 97.94 155 LEU B N 1
ATOM 2994 C CA . LEU B 1 155 ? -4.652 -30.266 -9.516 1 97.94 155 LEU B CA 1
ATOM 2995 C C . LEU B 1 155 ? -4.035 -30.266 -8.117 1 97.94 155 LEU B C 1
ATOM 2997 O O . LEU B 1 155 ? -3.039 -29.594 -7.871 1 97.94 155 LEU B O 1
ATOM 3001 N N . ARG B 1 156 ? -4.594 -31.047 -7.234 1 97.44 156 ARG B N 1
ATOM 3002 C CA . ARG B 1 156 ? -4.086 -31.094 -5.867 1 97.44 156 ARG B CA 1
ATOM 3003 C C . ARG B 1 156 ? -2.77 -31.859 -5.797 1 97.44 156 ARG B C 1
ATOM 3005 O O . ARG B 1 156 ? -2 -31.688 -4.848 1 97.44 156 ARG B O 1
ATOM 3012 N N . ASP B 1 157 ? -2.51 -32.688 -6.766 1 96.31 157 ASP B N 1
ATOM 3013 C CA . ASP B 1 157 ? -1.224 -33.375 -6.836 1 96.31 157 ASP B CA 1
ATOM 3014 C C . ASP B 1 157 ? -0.18 -32.531 -7.551 1 96.31 157 ASP B C 1
ATOM 3016 O O . ASP B 1 157 ? 0.182 -32.812 -8.695 1 96.31 157 ASP B O 1
ATOM 3020 N N . THR B 1 158 ? 0.317 -31.609 -6.805 1 96.06 158 THR B N 1
ATOM 3021 C CA . THR B 1 158 ? 1.176 -30.594 -7.402 1 96.06 158 THR B CA 1
ATOM 3022 C C . THR B 1 158 ? 2.52 -31.188 -7.809 1 96.06 158 THR B C 1
ATOM 3024 O O . THR B 1 158 ? 3.24 -30.609 -8.625 1 96.06 158 THR B O 1
ATOM 3027 N N . ARG B 1 159 ? 2.941 -32.25 -7.266 1 94.12 159 ARG B N 1
ATOM 3028 C CA . ARG B 1 159 ? 4.18 -32.906 -7.664 1 94.12 159 ARG B CA 1
ATOM 3029 C C . ARG B 1 159 ? 4.055 -33.5 -9.07 1 94.12 159 ARG B C 1
ATOM 3031 O O . ARG B 1 159 ? 5.016 -33.5 -9.836 1 94.12 159 ARG B O 1
ATOM 3038 N N . ALA B 1 160 ? 2.855 -33.938 -9.32 1 94.25 160 ALA B N 1
ATOM 3039 C CA . ALA B 1 160 ? 2.65 -34.625 -10.578 1 94.25 160 ALA B CA 1
ATOM 3040 C C . ALA B 1 160 ? 2.266 -33.688 -11.703 1 94.25 160 ALA B C 1
ATOM 3042 O O . ALA B 1 160 ? 2.486 -33.969 -12.883 1 94.25 160 ALA B O 1
ATOM 3043 N N . ASN B 1 161 ? 1.691 -32.594 -11.398 1 95.38 161 ASN B N 1
ATOM 3044 C CA . ASN B 1 161 ? 1.104 -31.766 -12.445 1 95.38 161 ASN B CA 1
ATOM 3045 C C . ASN B 1 161 ? 2.016 -30.594 -12.812 1 95.38 161 ASN B C 1
ATOM 3047 O O . ASN B 1 161 ? 1.659 -29.766 -13.648 1 95.38 161 ASN B O 1
ATOM 3051 N N . GLY B 1 162 ? 3.172 -30.453 -12.172 1 94.62 162 GLY B N 1
ATOM 3052 C CA . GLY B 1 162 ? 4.168 -29.469 -12.578 1 94.62 162 GLY B CA 1
ATOM 3053 C C . GLY B 1 162 ? 4.059 -28.156 -11.82 1 94.62 162 GLY B C 1
ATOM 3054 O O . GLY B 1 162 ? 4.902 -27.266 -11.977 1 94.62 162 GLY B O 1
ATOM 3055 N N . ILE B 1 163 ? 3.076 -27.984 -10.961 1 95.94 163 ILE B N 1
ATOM 3056 C CA . ILE B 1 163 ? 2.879 -26.719 -10.25 1 95.94 163 ILE B CA 1
ATOM 3057 C C . ILE B 1 163 ? 4 -26.531 -9.227 1 95.94 163 ILE B C 1
ATOM 3059 O O . ILE B 1 163 ? 4.605 -25.453 -9.1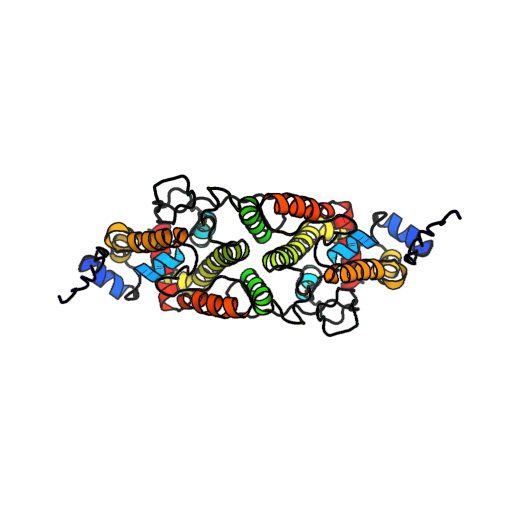56 1 95.94 163 ILE B O 1
ATOM 3063 N N . LYS B 1 164 ? 4.281 -27.516 -8.516 1 96.25 164 LYS B N 1
ATOM 3064 C CA . LYS B 1 164 ? 5.352 -27.406 -7.527 1 96.25 164 LYS B CA 1
ATOM 3065 C C . LYS B 1 164 ? 6.688 -27.109 -8.203 1 96.25 164 LYS B C 1
ATOM 3067 O O . LYS B 1 164 ? 7.469 -26.297 -7.703 1 96.25 164 LYS B O 1
ATOM 3072 N N . ALA B 1 165 ? 6.934 -27.734 -9.289 1 93.94 165 ALA B N 1
ATOM 3073 C CA . ALA B 1 165 ? 8.164 -27.484 -10.039 1 93.94 165 ALA B CA 1
ATOM 3074 C C . ALA B 1 165 ? 8.234 -26.031 -10.492 1 93.94 165 ALA B C 1
ATOM 3076 O O . ALA B 1 165 ? 9.312 -25.422 -10.477 1 93.94 165 ALA B O 1
ATOM 3077 N N . ALA B 1 166 ? 7.148 -25.516 -10.906 1 92.69 166 ALA B N 1
ATOM 3078 C CA . ALA B 1 166 ? 7.105 -24.125 -11.336 1 92.69 166 ALA B CA 1
ATOM 3079 C C . ALA B 1 166 ? 7.371 -23.188 -10.164 1 92.69 166 ALA B C 1
ATOM 3081 O O . ALA B 1 166 ? 8.086 -22.188 -10.312 1 92.69 166 ALA B O 1
ATOM 3082 N N . VAL B 1 167 ? 6.84 -23.453 -9.008 1 94.19 167 VAL B N 1
ATOM 3083 C CA . VAL B 1 167 ? 7.102 -22.672 -7.816 1 94.19 167 VAL B CA 1
ATOM 3084 C C . VAL B 1 167 ? 8.586 -22.75 -7.457 1 94.19 167 VAL B C 1
ATOM 3086 O O . VAL B 1 167 ? 9.195 -21.75 -7.082 1 94.19 167 VAL B O 1
ATOM 3089 N N . GLU B 1 168 ? 9.125 -23.922 -7.555 1 91.88 168 GLU B N 1
ATOM 3090 C CA . GLU B 1 168 ? 10.555 -24.094 -7.309 1 91.88 168 GLU B CA 1
ATOM 3091 C C . GLU B 1 168 ? 11.383 -23.25 -8.266 1 91.88 168 GLU B C 1
ATOM 3093 O O . GLU B 1 168 ? 12.414 -22.688 -7.879 1 91.88 168 GLU B O 1
ATOM 3098 N N . TRP B 1 169 ? 10.953 -23.234 -9.445 1 88.12 169 TRP B N 1
ATOM 3099 C CA . TRP B 1 169 ? 11.633 -22.406 -10.422 1 88.12 169 TRP B CA 1
ATOM 3100 C C . TRP B 1 169 ? 11.648 -20.938 -9.977 1 88.12 169 TRP B C 1
ATOM 3102 O O . TRP B 1 169 ? 12.68 -20.281 -10.047 1 88.12 169 TRP B O 1
ATOM 3112 N N . VAL B 1 170 ? 10.508 -20.438 -9.477 1 88.38 170 VAL B N 1
ATOM 3113 C CA . VAL B 1 170 ? 10.406 -19.062 -8.961 1 88.38 170 VAL B CA 1
ATOM 3114 C C . VAL B 1 170 ? 11.383 -18.875 -7.801 1 88.38 170 VAL B C 1
ATOM 3116 O O . VAL B 1 170 ? 12.117 -17.891 -7.75 1 88.38 170 VAL B O 1
ATOM 3119 N N . ALA B 1 171 ? 11.398 -19.812 -6.906 1 88.75 171 ALA B N 1
ATOM 3120 C CA . ALA B 1 171 ? 12.266 -19.75 -5.73 1 88.75 171 ALA B CA 1
ATOM 3121 C C . ALA B 1 171 ? 13.734 -19.656 -6.137 1 88.75 171 ALA B C 1
ATOM 3123 O O . ALA B 1 171 ? 14.492 -18.875 -5.555 1 88.75 171 ALA B O 1
ATOM 3124 N N . ASN B 1 172 ? 14.102 -20.391 -7.098 1 84.69 172 ASN B N 1
ATOM 3125 C CA . ASN B 1 172 ? 15.484 -20.406 -7.566 1 84.69 172 ASN B CA 1
ATOM 3126 C C . ASN B 1 172 ? 15.883 -19.062 -8.18 1 84.69 172 ASN B C 1
ATOM 3128 O O . ASN B 1 172 ? 17.047 -18.656 -8.102 1 84.69 172 ASN B O 1
ATOM 3132 N N . HIS B 1 173 ? 14.992 -18.375 -8.609 1 80.75 173 HIS B N 1
ATOM 3133 C CA . HIS B 1 173 ? 15.289 -17.109 -9.273 1 80.75 173 HIS B CA 1
ATOM 3134 C C . HIS B 1 173 ? 15.281 -15.953 -8.289 1 80.75 173 HIS B C 1
ATOM 3136 O O . HIS B 1 173 ? 15.805 -14.875 -8.586 1 80.75 173 HIS B O 1
ATOM 3142 N N . TYR B 1 174 ? 14.641 -16.094 -7.113 1 77.5 174 TYR B N 1
ATOM 3143 C CA . TYR B 1 174 ? 14.758 -15.117 -6.043 1 77.5 174 TYR B CA 1
ATOM 3144 C C . TYR B 1 174 ? 16.203 -14.922 -5.629 1 77.5 174 TYR B C 1
ATOM 3146 O O . TYR B 1 174 ? 16.609 -13.82 -5.258 1 77.5 174 TYR B O 1
ATOM 3154 N N . GLU B 1 175 ? 17.016 -15.891 -5.688 1 71.25 175 GLU B N 1
ATOM 3155 C CA . GLU B 1 175 ? 18.391 -15.867 -5.207 1 71.25 175 GLU B CA 1
ATOM 3156 C C . GLU B 1 175 ? 19.297 -15.094 -6.156 1 71.25 175 GLU B C 1
ATOM 3158 O O . GLU B 1 175 ? 20.297 -14.516 -5.734 1 71.25 175 GLU B O 1
ATOM 3163 N N . THR B 1 176 ? 19.016 -15.164 -7.324 1 66.62 176 THR B N 1
ATOM 3164 C CA . THR B 1 176 ? 19.922 -14.523 -8.273 1 66.62 176 THR B CA 1
ATOM 3165 C C . THR B 1 176 ? 19.516 -13.078 -8.516 1 66.62 176 THR B C 1
ATOM 3167 O O . THR B 1 176 ? 20.297 -12.289 -9.062 1 66.62 176 THR B O 1
ATOM 3170 N N . GLY B 1 177 ? 18.703 -12.633 -7.625 1 57.19 177 GLY B N 1
ATOM 3171 C CA . GLY B 1 177 ? 18.219 -11.266 -7.797 1 57.19 177 GLY B CA 1
ATOM 3172 C C . GLY B 1 177 ? 17.438 -11.07 -9.078 1 57.19 177 GLY B C 1
ATOM 3173 O O . GLY B 1 177 ? 17.031 -12.039 -9.727 1 57.19 177 GLY B O 1
ATOM 3174 N N . THR B 1 178 ? 17.016 -9.719 -9.336 1 52.38 178 THR B N 1
ATOM 3175 C CA . THR B 1 178 ? 16.484 -9.297 -10.625 1 52.38 178 THR B CA 1
ATOM 3176 C C . THR B 1 178 ? 17.547 -9.398 -11.711 1 52.38 178 THR B C 1
ATOM 3178 O O . THR B 1 178 ? 18.734 -9.18 -11.445 1 52.38 178 THR B O 1
ATOM 3181 N N . PRO B 1 179 ? 17.062 -9.922 -13.078 1 47.88 179 PRO B N 1
ATOM 3182 C CA . PRO B 1 179 ? 15.656 -9.883 -13.492 1 47.88 179 PRO B CA 1
ATOM 3183 C C . PRO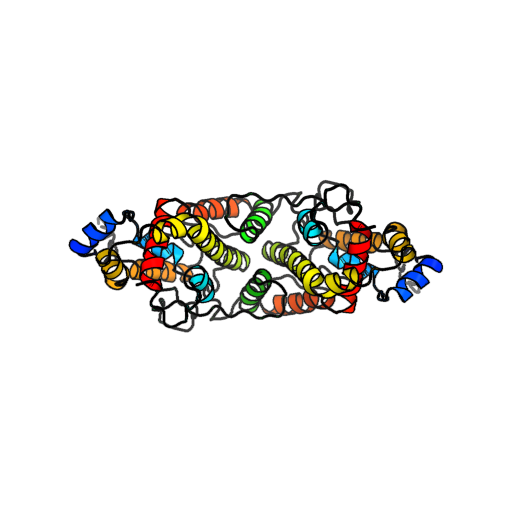 B 1 179 ? 14.852 -11.055 -12.945 1 47.88 179 PRO B C 1
ATOM 3185 O O . PRO B 1 179 ? 15.234 -12.211 -13.125 1 47.88 179 PRO B O 1
ATOM 3188 N N . ILE B 1 180 ? 14.25 -10.922 -11.82 1 49.38 180 ILE B N 1
ATOM 3189 C CA . ILE B 1 180 ? 13.211 -11.93 -11.625 1 49.38 180 ILE B CA 1
ATOM 3190 C C . ILE B 1 180 ? 12.523 -12.234 -12.953 1 49.38 180 ILE B C 1
ATOM 3192 O O . ILE B 1 180 ? 12.164 -11.312 -13.695 1 49.38 180 ILE B O 1
ATOM 3196 N N . THR B 1 181 ? 13.039 -13.164 -13.602 1 52.5 181 THR B N 1
ATOM 3197 C CA . THR B 1 181 ? 12.219 -13.57 -14.742 1 52.5 181 THR B CA 1
ATOM 3198 C C . THR B 1 181 ? 10.828 -14.008 -14.273 1 52.5 181 THR B C 1
ATOM 3200 O O . THR B 1 181 ? 10.703 -14.812 -13.352 1 52.5 181 THR B O 1
ATOM 3203 N N . LEU B 1 182 ? 9.938 -13.031 -14.414 1 53.69 182 LEU B N 1
ATOM 3204 C CA . LEU B 1 182 ? 8.602 -13.609 -14.336 1 53.69 182 LEU B CA 1
ATOM 3205 C C . LEU B 1 182 ? 8.383 -14.625 -15.445 1 53.69 182 LEU B C 1
ATOM 3207 O O . LEU B 1 182 ? 8.148 -14.25 -16.594 1 53.69 182 LEU B O 1
ATOM 3211 N N . LEU B 1 183 ? 8.523 -15.883 -15.047 1 57.34 183 LEU B N 1
ATOM 3212 C CA . LEU B 1 183 ? 8.258 -17.062 -15.867 1 57.34 183 LEU B CA 1
ATOM 3213 C C . LEU B 1 183 ? 8.836 -16.891 -17.266 1 57.34 183 LEU B C 1
ATOM 3215 O O . LEU B 1 183 ? 8.133 -17.047 -18.266 1 57.34 183 LEU B O 1
ATOM 3219 N N . ASN B 1 184 ? 10.133 -16.375 -17.328 1 58.97 184 ASN B N 1
ATOM 3220 C CA . ASN B 1 184 ? 10.984 -16.328 -18.516 1 58.97 184 ASN B CA 1
ATOM 3221 C C . ASN B 1 184 ? 11.016 -14.93 -19.125 1 58.97 184 ASN B C 1
ATOM 3223 O O . ASN B 1 184 ? 11.305 -14.773 -20.312 1 58.97 184 ASN B O 1
ATOM 3227 N N . ARG B 1 185 ? 10.539 -13.984 -18.406 1 69.5 185 ARG B N 1
ATOM 3228 C CA . ARG B 1 185 ? 10.625 -12.602 -18.844 1 69.5 185 ARG B CA 1
ATOM 3229 C C . ARG B 1 185 ? 11.438 -11.758 -17.875 1 69.5 185 ARG B C 1
ATOM 3231 O O . ARG B 1 185 ? 10.977 -11.453 -16.766 1 69.5 185 ARG B O 1
ATOM 3238 N N . PRO B 1 186 ? 12.531 -11.344 -18.359 1 75.56 186 PRO B N 1
ATOM 3239 C CA . PRO B 1 186 ? 13.391 -10.602 -17.438 1 75.56 186 PRO B CA 1
ATOM 3240 C C . PRO B 1 186 ? 12.82 -9.234 -17.062 1 75.56 186 PRO B C 1
ATOM 3242 O O . PRO B 1 186 ? 12.18 -8.586 -17.891 1 75.56 186 PRO B O 1
ATOM 3245 N N . ILE B 1 187 ? 12.906 -8.906 -15.828 1 82.56 187 ILE B N 1
ATOM 3246 C CA . ILE B 1 187 ? 12.531 -7.57 -15.383 1 82.56 187 ILE B CA 1
ATOM 3247 C C . ILE B 1 187 ? 13.766 -6.824 -14.891 1 82.56 187 ILE B C 1
ATOM 3249 O O . ILE B 1 187 ? 14.633 -7.41 -14.227 1 82.56 187 ILE B O 1
ATOM 3253 N N . PRO B 1 188 ? 13.898 -5.609 -15.312 1 86.88 188 PRO B N 1
ATOM 3254 C CA . PRO B 1 188 ? 15.039 -4.824 -14.852 1 86.88 188 PRO B CA 1
ATOM 3255 C C . PRO B 1 188 ? 14.953 -4.469 -13.367 1 86.88 188 PRO B C 1
ATOM 3257 O O . PRO B 1 188 ? 13.891 -4.594 -12.758 1 86.88 188 PRO B O 1
ATOM 3260 N N . LYS B 1 189 ? 16.141 -4.062 -12.852 1 87.19 189 LYS B N 1
ATOM 3261 C CA . LYS B 1 189 ? 16.109 -3.455 -11.523 1 87.19 189 LYS B CA 1
ATOM 3262 C C . LYS B 1 189 ? 15.188 -2.246 -11.492 1 87.19 189 LYS B C 1
ATOM 3264 O O . LYS B 1 189 ? 15.18 -1.44 -12.43 1 87.19 189 LYS B O 1
ATOM 3269 N N . LEU B 1 190 ? 14.414 -2.139 -10.422 1 90.94 190 LEU B N 1
ATOM 3270 C CA . LEU B 1 190 ? 13.453 -1.046 -10.312 1 90.94 190 LEU B CA 1
ATOM 3271 C C . LEU B 1 190 ? 14.125 0.219 -9.789 1 90.94 190 LEU B C 1
ATOM 3273 O O . LEU B 1 190 ? 14.25 0.402 -8.578 1 90.94 190 LEU B O 1
ATOM 3277 N N . THR B 1 191 ? 14.492 1.102 -10.789 1 87.75 191 THR B N 1
ATOM 3278 C CA . THR B 1 191 ? 15.281 2.266 -10.406 1 87.75 191 THR B CA 1
ATOM 3279 C C . THR B 1 191 ? 14.555 3.557 -10.781 1 87.75 191 THR B C 1
ATOM 3281 O O . THR B 1 191 ? 14.844 4.621 -10.227 1 87.75 191 THR B O 1
ATOM 3284 N N . ASP B 1 192 ? 13.672 3.42 -11.742 1 90.31 192 ASP B N 1
ATOM 3285 C CA . ASP B 1 192 ? 13.039 4.629 -12.273 1 90.31 192 ASP B CA 1
ATOM 3286 C C . ASP B 1 192 ? 11.727 4.301 -12.969 1 90.31 192 ASP B C 1
ATOM 3288 O O . ASP B 1 192 ? 11.281 3.15 -12.969 1 90.31 192 ASP B O 1
ATOM 3292 N N . ALA B 1 193 ? 11.133 5.355 -13.531 1 94 193 ALA B N 1
ATOM 3293 C CA . ALA B 1 193 ? 9.82 5.215 -14.156 1 94 193 ALA B CA 1
ATOM 3294 C C . ALA B 1 193 ? 9.883 4.305 -15.383 1 94 193 ALA B C 1
ATOM 3296 O O . ALA B 1 193 ? 8.938 3.572 -15.672 1 94 193 ALA B O 1
ATOM 3297 N N . GLN B 1 194 ? 10.953 4.348 -16.062 1 93.94 194 GLN B N 1
ATOM 3298 C CA . GLN B 1 194 ? 11.109 3.496 -17.234 1 93.94 194 GLN B CA 1
ATOM 3299 C C . GLN B 1 194 ? 11.148 2.021 -16.844 1 93.94 194 GLN B C 1
ATOM 3301 O O . GLN B 1 194 ? 10.484 1.188 -17.469 1 93.94 194 GLN B O 1
ATOM 3306 N N . ALA B 1 195 ? 11.922 1.748 -15.852 1 93 195 ALA B N 1
ATOM 3307 C CA . ALA B 1 195 ? 11.961 0.378 -15.352 1 93 195 ALA B CA 1
ATOM 3308 C C . ALA B 1 195 ? 10.586 -0.069 -14.859 1 93 195 ALA B C 1
ATOM 3310 O O . ALA B 1 195 ? 10.188 -1.212 -15.086 1 93 195 ALA B O 1
ATOM 3311 N N . TRP B 1 196 ? 9.844 0.834 -14.258 1 95.31 196 TRP B N 1
ATOM 3312 C CA . TRP B 1 196 ? 8.508 0.494 -13.773 1 95.31 196 TRP B CA 1
ATOM 3313 C C . TRP B 1 196 ? 7.582 0.153 -14.93 1 95.31 196 TRP B C 1
ATOM 3315 O O . TRP B 1 196 ? 6.762 -0.764 -14.828 1 95.31 196 TRP B O 1
ATOM 3325 N N . SER B 1 197 ? 7.699 0.91 -15.969 1 95.25 197 SER B N 1
ATOM 3326 C CA . SER B 1 197 ? 6.863 0.611 -17.125 1 95.25 197 SER B CA 1
ATOM 3327 C C . SER B 1 197 ? 7.039 -0.836 -17.578 1 95.25 197 SER B C 1
ATOM 3329 O O . SER B 1 197 ? 6.062 -1.503 -17.922 1 95.25 197 SER B O 1
ATOM 3331 N N . VAL B 1 198 ? 8.25 -1.327 -17.516 1 92.88 198 VAL B N 1
ATOM 3332 C CA . VAL B 1 198 ? 8.516 -2.715 -17.875 1 92.88 198 VAL B CA 1
ATOM 3333 C C . VAL B 1 198 ? 7.922 -3.648 -16.828 1 92.88 198 VAL B C 1
ATOM 3335 O O . VAL B 1 198 ? 7.266 -4.637 -17.172 1 92.88 198 VAL B O 1
ATOM 3338 N N . TRP B 1 199 ? 8.141 -3.334 -15.562 1 93.06 199 TRP B N 1
ATOM 3339 C CA . TRP B 1 199 ? 7.551 -4.109 -14.469 1 93.06 199 TRP B CA 1
ATOM 3340 C C . TRP B 1 199 ? 6.039 -4.219 -14.641 1 93.06 199 TRP B C 1
ATOM 3342 O O . TRP B 1 199 ? 5.484 -5.32 -14.602 1 93.06 199 TRP B O 1
ATOM 3352 N N . LYS B 1 200 ? 5.453 -3.111 -14.852 1 94.56 200 LYS B N 1
ATOM 3353 C CA . LYS B 1 200 ? 3.998 -3.045 -14.969 1 94.56 200 LYS B CA 1
ATOM 3354 C C . LYS B 1 200 ? 3.496 -3.951 -16.094 1 94.56 200 LYS B C 1
ATOM 3356 O O . LYS B 1 200 ? 2.555 -4.723 -15.898 1 94.56 200 LYS B O 1
ATOM 3361 N N . ASP B 1 201 ? 4.164 -3.85 -17.172 1 93 201 ASP B N 1
ATOM 3362 C CA . ASP B 1 201 ? 3.809 -4.691 -18.312 1 93 201 ASP B CA 1
ATOM 3363 C C . ASP B 1 201 ? 3.902 -6.172 -17.953 1 93 201 ASP B C 1
ATOM 3365 O O . ASP B 1 201 ? 3.016 -6.957 -18.297 1 93 201 ASP B O 1
ATOM 3369 N N . ARG B 1 202 ? 4.902 -6.496 -17.266 1 91.06 202 ARG B N 1
ATOM 3370 C CA . ARG B 1 202 ? 5.129 -7.895 -16.906 1 91.06 202 ARG B CA 1
ATOM 3371 C C . ARG B 1 202 ? 4.148 -8.359 -15.844 1 91.06 202 ARG B C 1
ATOM 3373 O O . ARG B 1 202 ? 3.697 -9.508 -15.859 1 91.06 202 ARG B O 1
ATOM 3380 N N . LEU B 1 203 ? 3.889 -7.512 -14.906 1 92.38 203 LEU B N 1
ATOM 3381 C CA . LEU B 1 203 ? 2.938 -7.84 -13.852 1 92.38 203 LEU B CA 1
ATOM 3382 C C . LEU B 1 203 ? 1.551 -8.102 -14.438 1 92.38 203 LEU B C 1
ATOM 3384 O O . LEU B 1 203 ? 0.899 -9.086 -14.078 1 92.38 203 LEU B O 1
ATOM 3388 N N . LEU B 1 204 ? 1.19 -7.305 -15.383 1 94.0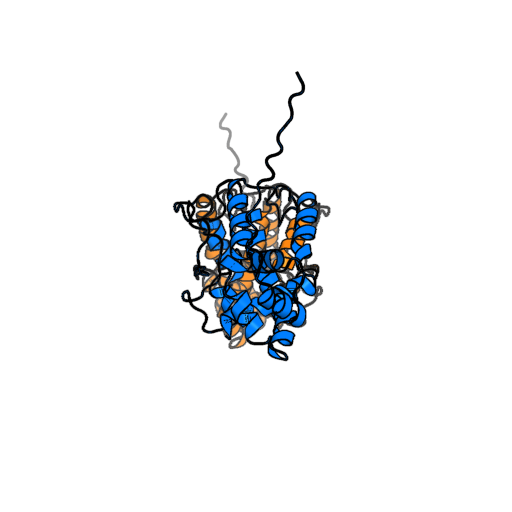6 204 LEU B N 1
ATOM 3389 C CA . LEU B 1 204 ? -0.155 -7.375 -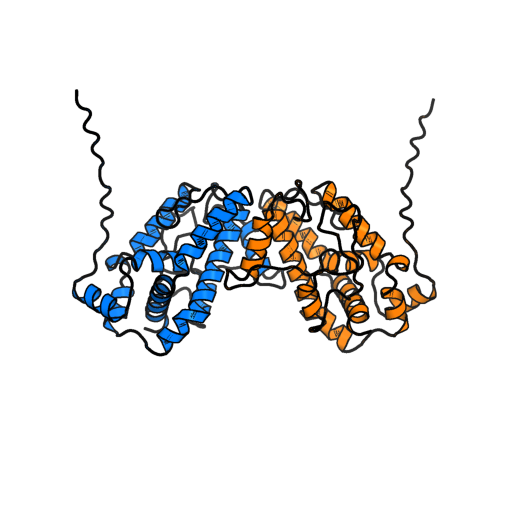15.945 1 94.06 204 LEU B CA 1
ATOM 3390 C C . LEU B 1 204 ? -0.268 -8.523 -16.938 1 94.06 204 LEU B C 1
ATOM 3392 O O . LEU B 1 204 ? -1.373 -8.906 -17.328 1 94.06 204 LEU B O 1
ATOM 3396 N N . HIS B 1 205 ? 0.85 -9.094 -17.25 1 90.56 205 HIS B N 1
ATOM 3397 C CA . HIS B 1 205 ? 0.871 -10.219 -18.188 1 90.56 205 HIS B CA 1
ATOM 3398 C C . HIS B 1 205 ? 0.011 -11.367 -17.688 1 90.56 205 HIS B C 1
ATOM 3400 O O . HIS B 1 205 ? -0.591 -12.094 -18.484 1 90.56 205 HIS B O 1
ATOM 3406 N N . TYR B 1 206 ? -0.15 -11.516 -16.438 1 89.81 206 TYR B N 1
ATOM 3407 C CA . TYR B 1 206 ? -0.858 -12.656 -15.867 1 89.81 206 TYR B CA 1
ATOM 3408 C C . TYR B 1 206 ? -2.256 -12.25 -15.414 1 89.81 206 TYR B C 1
ATOM 3410 O O . TYR B 1 206 ? -2.881 -12.953 -14.609 1 89.81 206 TYR B O 1
ATOM 3418 N N . TYR B 1 207 ? -2.701 -11.18 -15.922 1 95.38 207 TYR B N 1
ATOM 3419 C CA . TYR B 1 207 ? -4.051 -10.727 -15.602 1 95.38 207 TYR B CA 1
ATOM 3420 C C . TYR B 1 207 ? -5.031 -11.125 -16.703 1 95.38 207 TYR B C 1
ATOM 3422 O O . TYR B 1 207 ? -6.176 -10.656 -16.719 1 95.38 207 TYR B O 1
ATOM 3430 N N . THR B 1 208 ? -4.621 -11.992 -17.594 1 95.81 208 THR B N 1
ATOM 3431 C CA . THR B 1 208 ? -5.516 -12.445 -18.641 1 95.81 208 THR B CA 1
ATOM 3432 C C . THR B 1 208 ? -6.621 -13.328 -18.078 1 95.81 208 THR B C 1
ATOM 3434 O O . THR B 1 208 ? -6.426 -14.008 -17.062 1 95.81 208 THR B O 1
ATOM 3437 N N . PRO B 1 209 ? -7.715 -13.383 -18.812 1 97.12 209 PRO B N 1
ATOM 3438 C CA . PRO B 1 209 ? -8.805 -14.25 -18.359 1 97.12 209 PRO B CA 1
ATOM 3439 C C . PRO B 1 209 ? -8.367 -15.703 -18.156 1 97.12 209 PRO B C 1
ATOM 3441 O O . PRO B 1 209 ? -8.766 -16.344 -17.188 1 97.12 209 PRO B O 1
ATOM 3444 N N . ALA B 1 210 ? -7.508 -16.188 -19 1 97.5 210 ALA B N 1
ATOM 3445 C CA . ALA B 1 210 ? -7.051 -17.562 -18.906 1 97.5 210 ALA B CA 1
ATOM 3446 C C . ALA B 1 210 ? -6.207 -17.781 -17.656 1 97.5 210 ALA B C 1
ATOM 3448 O O . ALA B 1 210 ? -6.402 -18.766 -16.938 1 97.5 210 ALA B O 1
ATOM 3449 N N . ALA B 1 211 ? -5.285 -16.891 -17.406 1 96.94 211 ALA B N 1
ATOM 3450 C CA . ALA B 1 211 ? -4.422 -17.016 -16.234 1 96.94 211 ALA B CA 1
ATOM 3451 C C . ALA B 1 211 ? -5.234 -16.906 -14.945 1 96.94 211 ALA B C 1
ATOM 3453 O O . ALA B 1 211 ? -5.004 -17.672 -14 1 96.94 211 ALA B O 1
ATOM 3454 N N . LEU B 1 212 ? -6.18 -16 -14.969 1 98.44 212 LEU B N 1
ATOM 3455 C CA . LEU B 1 212 ? -7.031 -15.805 -13.797 1 98.44 212 LEU B CA 1
ATOM 3456 C C . LEU B 1 212 ? -7.934 -17.016 -13.578 1 98.44 212 LEU B C 1
ATOM 3458 O O . LEU B 1 212 ? -8.148 -17.422 -12.438 1 98.44 212 LEU B O 1
ATOM 3462 N N . HIS B 1 213 ? -8.406 -17.578 -14.648 1 98.56 213 HIS B N 1
ATOM 3463 C CA . HIS B 1 213 ? -9.242 -18.766 -14.57 1 98.56 213 HIS B CA 1
ATOM 3464 C C . HIS B 1 213 ? -8.445 -19.953 -14.016 1 98.56 213 HIS B C 1
ATOM 3466 O O . HIS B 1 213 ? -8.914 -20.656 -13.117 1 98.56 213 HIS B O 1
ATOM 3472 N N . ASP B 1 214 ? -7.27 -20.188 -14.5 1 98.38 214 ASP B N 1
ATOM 3473 C CA . ASP B 1 214 ? -6.41 -21.25 -14 1 98.38 214 ASP B CA 1
ATOM 3474 C C . ASP B 1 214 ? -6.246 -21.156 -12.484 1 98.38 214 ASP B C 1
ATOM 3476 O O . ASP B 1 214 ? -6.43 -22.141 -11.773 1 98.38 214 ASP B O 1
ATOM 3480 N N . ALA B 1 215 ? -5.914 -19.969 -12.062 1 98.56 215 ALA B N 1
ATOM 3481 C CA . ALA B 1 215 ? -5.664 -19.734 -10.641 1 98.56 215 ALA B CA 1
ATOM 3482 C C . ALA B 1 215 ? -6.926 -19.969 -9.82 1 98.56 215 ALA B C 1
ATOM 3484 O O . ALA B 1 215 ? -6.879 -20.594 -8.758 1 98.56 215 ALA B O 1
ATOM 3485 N N . ALA B 1 216 ? -8.031 -19.5 -10.328 1 98.81 216 ALA B N 1
ATOM 3486 C CA . ALA B 1 216 ? -9.297 -19.641 -9.609 1 98.81 216 ALA B CA 1
ATOM 3487 C C . ALA B 1 216 ? -9.688 -21.109 -9.453 1 98.81 216 ALA B C 1
ATOM 3489 O O . ALA B 1 216 ? -10.117 -21.531 -8.375 1 98.81 216 ALA B O 1
ATOM 3490 N N . VAL B 1 217 ? -9.539 -21.875 -10.492 1 98.75 217 VAL B N 1
ATOM 3491 C CA . VAL B 1 217 ? -9.891 -23.281 -10.453 1 98.75 217 VAL B CA 1
ATOM 3492 C C . VAL B 1 217 ? -9 -24.016 -9.453 1 98.75 217 VAL B C 1
ATOM 3494 O O . VAL B 1 217 ? -9.484 -24.812 -8.648 1 98.75 217 VAL B O 1
ATOM 3497 N N . TYR B 1 218 ? -7.754 -23.734 -9.477 1 98.75 218 TYR B N 1
ATOM 3498 C CA . TYR B 1 218 ? -6.836 -24.359 -8.523 1 98.75 218 TYR B CA 1
ATOM 3499 C C . TYR B 1 218 ? -7.215 -24 -7.094 1 98.75 218 TYR B C 1
ATOM 3501 O O . TYR B 1 218 ? -7.289 -24.859 -6.227 1 98.75 218 TYR B O 1
ATOM 3509 N N . LEU B 1 219 ? -7.453 -22.703 -6.867 1 98.75 219 LEU B N 1
ATOM 3510 C CA . LEU B 1 219 ? -7.797 -22.234 -5.527 1 98.75 219 LEU B CA 1
ATOM 3511 C C . LEU B 1 219 ? -9.102 -22.859 -5.047 1 98.75 219 LEU B C 1
ATOM 3513 O O . LEU B 1 219 ? -9.227 -23.203 -3.871 1 98.75 219 LEU B O 1
ATOM 3517 N N . TYR B 1 220 ? -9.992 -23.047 -5.934 1 98.38 220 TYR B N 1
ATOM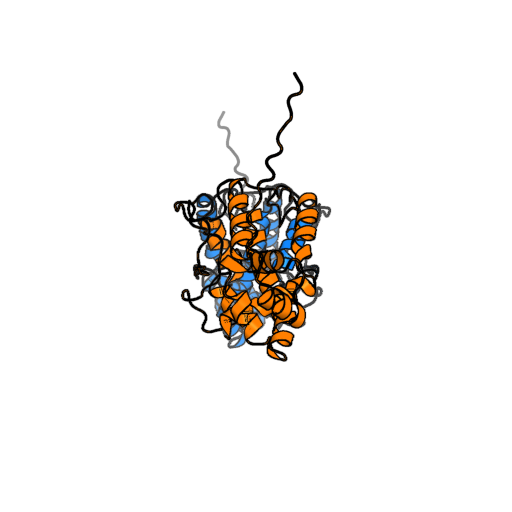 3518 C CA . TYR B 1 220 ? -11.219 -23.75 -5.582 1 98.38 220 TYR B CA 1
ATOM 3519 C C . TYR B 1 220 ? -10.914 -25.188 -5.141 1 98.38 220 TYR B C 1
ATOM 3521 O O . TYR B 1 220 ? -11.398 -25.625 -4.102 1 98.38 220 TYR B O 1
ATOM 3529 N N . CYS B 1 221 ? -10.094 -25.859 -5.902 1 98.19 221 CYS B N 1
ATOM 3530 C CA . CYS B 1 221 ? -9.789 -27.266 -5.652 1 98.19 221 CYS B CA 1
ATOM 3531 C C . CYS B 1 221 ? -9.086 -27.438 -4.316 1 98.19 221 CYS B C 1
ATOM 3533 O O . CYS B 1 221 ? -9.273 -28.453 -3.637 1 98.19 221 CYS B O 1
ATOM 3535 N N . VAL B 1 222 ? -8.336 -26.484 -3.908 1 97.5 222 VAL B N 1
ATOM 3536 C CA . VAL B 1 222 ? -7.535 -26.656 -2.699 1 97.5 222 VAL B CA 1
ATOM 3537 C C . VAL B 1 222 ? -8.297 -26.094 -1.494 1 97.5 222 VAL B C 1
ATOM 3539 O O . VAL B 1 222 ? -7.918 -26.359 -0.348 1 97.5 222 VAL B O 1
ATOM 3542 N N . THR B 1 223 ? -9.359 -25.344 -1.691 1 95.69 223 THR B N 1
ATOM 3543 C CA . THR B 1 223 ? -10.062 -24.734 -0.566 1 95.69 223 THR B CA 1
ATOM 3544 C C . THR B 1 223 ? -11.438 -25.375 -0.387 1 95.69 223 THR B C 1
ATOM 3546 O O . THR B 1 223 ? -12 -25.344 0.712 1 95.69 223 THR B O 1
ATOM 3549 N N . HIS B 1 224 ? -12.016 -25.875 -1.38 1 89.06 224 HIS B N 1
ATOM 3550 C CA . HIS B 1 224 ? -13.391 -26.344 -1.301 1 89.06 224 HIS B CA 1
ATOM 3551 C C . HIS B 1 224 ? -13.492 -27.828 -1.625 1 89.06 224 HIS B C 1
ATOM 3553 O O . HIS B 1 224 ? -14.578 -28.406 -1.556 1 89.06 224 HIS B O 1
ATOM 3559 N N . HIS B 1 225 ? -12.367 -28.453 -1.872 1 79.19 225 HIS B N 1
ATOM 3560 C CA . HIS B 1 225 ? -12.43 -29.875 -2.217 1 79.19 225 HIS B CA 1
ATOM 3561 C C . HIS B 1 225 ? -11.508 -30.703 -1.328 1 79.19 225 HIS B C 1
ATOM 3563 O O . HIS B 1 225 ? -10.445 -30.234 -0.928 1 79.19 225 HIS B O 1
#

pLDDT: mean 88.51, std 16.23, range [32.5, 98.81]

Secondary structure (DSSP, 8-state):
---------------PPPHHHHHHHHHTT--TTHHHHHHHHHTT--HHHHTTT-TT--S-----EE---TTSS--EESSPPP-----SSSSHHHHHHHHHHHTTTSTTSSS-TTS-HHHHHHHHHHHHHHHHHHIIIIIHHHHHSPPPHHHHHHHH-HHHHSHHHHHHHHHHHHHH-SS-BSSS-B-----SHHHHHHHHHHHHGGGSHHHHHHHHHHHHHHH--/---------------PPPHHHHHHHHHTT--TTHHHHHHHHHTT--HHHHTTT-TT--TT----EE---TTSS--EESSPPP-----SSSSHHHHHHHHHHHTTTSGGGSS-TTS-HHHHHHHHHHHHHHHHHHIIIIIHHHHHSPPPHHHHHHHH-HHHHSHHHHHHHHHHHHHT-SS-BSSS-B-----SHHHHHHHHHHHHGGGSHHHHHHHHHHHHHHH--

Solvent-accessible surface area (backbone atoms only — not comparable to full-atom values): 24280 Å² total; per-residue (Å²): 135,83,80,75,77,77,74,72,70,78,71,70,81,63,41,69,55,53,73,69,39,50,54,31,34,53,75,65,64,42,50,95,59,33,30,54,38,30,21,69,67,30,26,78,38,21,24,72,61,44,30,78,81,30,81,78,54,48,62,87,47,74,44,50,11,42,37,33,45,62,84,48,85,59,49,55,34,65,25,22,47,78,74,83,55,65,74,88,47,70,35,70,66,49,14,48,50,48,44,54,43,60,28,47,90,38,61,66,51,44,40,56,89,55,50,51,72,51,53,50,50,51,49,55,44,46,51,53,26,48,53,49,41,24,54,73,51,34,32,56,54,38,70,74,56,61,72,58,68,63,35,35,60,42,61,66,38,29,75,45,45,22,27,45,57,39,25,42,52,52,38,60,37,38,74,68,17,61,49,44,45,64,92,83,38,74,29,71,67,81,80,43,22,68,36,36,54,53,43,52,52,58,64,53,62,58,66,38,72,58,33,25,38,29,31,30,52,49,53,44,32,71,67,75,96,136,85,80,76,78,75,75,73,69,77,71,69,81,64,42,70,54,54,73,71,39,49,53,33,35,53,74,66,65,43,48,94,58,34,32,54,37,30,20,69,65,31,27,79,38,23,23,73,63,45,29,78,81,30,81,78,53,48,64,84,46,74,43,52,11,42,38,34,45,63,85,49,85,60,48,56,34,66,25,21,46,76,73,84,56,64,75,87,45,71,35,70,66,49,15,48,49,48,44,53,42,60,28,47,90,38,61,66,49,43,42,57,88,56,50,50,71,50,51,51,51,52,49,56,44,46,51,52,26,50,52,49,41,26,53,74,53,34,33,57,53,37,70,74,55,61,73,56,68,63,36,34,60,41,61,67,37,28,76,45,46,24,28,45,57,39,26,44,53,53,40,61,35,38,75,69,17,61,46,42,44,63,94,83,39,74,29,70,68,82,80,42,24,69,36,36,53,53,45,50,54,58,62,54,62,60,65,38,71,58,33,25,38,29,30,29,52,48,51,44,32,70,66,75,96

Sequence (450 aa):
MLLLAFVVGFAAVSAEPSQICREAFYKSGLSTNYNETIAHAVHSMSVEGLRLFDPMASEQNKIPTVNQDLSQDQKVLNYAPHFHTSTDFATSTMNMIDKILSTVGNSKDGLGPHWSSVERIAHVFHMWDLWQKIYETSWQEVLATPPEAPTCVCLRDTRANGIKAAVEWVANHYETGTPITLLNRPIPKLTDAQAWSVWKDRLLHYYTPAALHDAAVYLYCVTHHMLLLAFVVGFAAVSAEPSQICREAFYKSGLSTNYNETIAHAVHSMSVEGLRLFDPMASEQNKIPTVNQDLSQDQKVLNYAPHFHTSTDFATSTMNMIDKILSTVGNSKDGLGPHWSSVERIAHVFHMWDLWQKIYETSWQEVLATPPEAPTCVCLRDTRANGIKAAVEWVANHYETGTPITLLNRPIPKLTDAQAWSVWKDRLLHYYTPAALHDAAVYLYCVTHH

Foldseek 3Di:
DPPPPPPPPPPLVQQAADPLLVVLCVVLLADPVLLLLQLLQPQQPAQVLLCLQPVPGAQPFQGKYAQLQQVDPDGIDRGHYHDDFDPPDPDPLVRSLCSQVVCVCPNNNRLHDQADSVRSSCSVVLSSVLSVLLSVPQLVVCVVPPRDPSNLVRLSPCVNHRNNVSSSVQSVLSVVHFLSPSVNNGQDHDDDPVSVVRVVVSSCVQSDPNSSNSNSNSSCSRRVD/DPPPPPPPPPPPVQQAADPLLVVLCVVLLADPVLLLLQLLQPQQPAQVLLCLQPVPGAQPFQGKYAQLQQVDPDGIDRGHYHDDFDPPDPDPLVRSLCSQVVCVQPSNNRLHDQADSVNSSCSVVLSSVLSVLLSVPQLVVCVVPPRDPSNLVRLSPCVNHRNNVSSSVQSVLSVVHFLSPSVNNGQDHDDDPVSVVRVVVSSCVQSDPNSSNSNSNSSCSRRVD

Organism: Magallana gigas (NCBI:txid29159)